Protein AF-0000000065978532 (afdb_homodimer)

pLDDT: mean 96.35, std 5.32, range [45.28, 98.94]

Foldseek 3Di:
DKDKDKDWFQFADFPRPQKDKAWPWTDHGQKIWQDAFDAWGKIKMWGLDKDQQADPVQRFGKKKKKKFKKAKAFPDLLQADFWKKKKKFANPDHFEHFGNQQRQAPAADADLVSLMKMWIQGCFFDCVADDPVRAGWTFIDFRGSRGPWIDGDDDDHGFMKIKMWIADRVQQKIKIKIDGPPDDIDIDMDRDPSPSRHPSIIIIIMMGHHHPGGIIMMIRIMIMMMMTDDDPD/DKDKDKDWFQFADFPRPQKDKAWPWTDHGQKIWQDAFDAWGKIKMWGLDKDQQADPVARFGKKKKKKFKKAKAFPDLLQADFWKKKKKFANPDHFEHFGNQQRQAPAADADLVSLMKMWIQGCFFDCVADDPVRAGWTFIDFRGSRGPWIDGDDDDHGFMKIKMWIADRVQQKIKIKIDGPPDDIDIDMDRDPSPSRHPSIIIIIMMGHHHPGGIIMMIRIMIMMMMTDDDPD

InterPro domains:
  IPR000985 Legume lectin, alpha chain, conserved site [PS00308] (198-207)
  IPR001220 Legume lectin domain [PF00139] (5-227)
  IPR001220 Legume lectin domain [cd06899] (5-228)
  IPR013320 Concanavalin A-like lectin/glucanase domain superfamily [SSF49899] (4-227)
  IPR016363 Legume lectin [PIRSF002690] (4-231)
  IPR019825 Legume lectin, beta chain, Mn/Ca-binding site [PS00307] (117-123)
  IPR050258 Leguminous Lectin [PTHR32401] (3-229)

Nearest PDB structures (foldseek):
  2bqp-assembly1_B  TM=9.974E-01  e=5.172E-40  Pisum sativum
  1les-assembly1_C  TM=9.966E-01  e=2.874E-23  Lens culinaris
  1lob-assembly1_A  TM=9.970E-01  e=1.117E-22  Lathyrus ochrus
  1bqp-assembly1_A  TM=9.986E-01  e=1.466E-22  Pisum sativum
  2eig-assembly1_D  TM=9.078E-01  e=1.388E-22  Lotus tetragonolobus

Organism: Vicia faba (NCBI:txid3906)

Radius of gyration: 24.83 Å; Cα contacts (8 Å, |Δi|>4): 1394; chains: 2; bounding box: 46×75×51 Å

Structure (mmCIF, N/CA/C/O backbone):
data_AF-0000000065978532-model_v1
#
loop_
_entity.id
_entity.type
_entity.pdbx_description
1 polymer Favin
#
loop_
_atom_site.group_PDB
_atom_site.id
_atom_site.type_symbol
_atom_site.label_atom_id
_atom_site.label_alt_id
_atom_site.label_comp_id
_atom_site.label_asym_id
_atom_site.label_entity_id
_atom_site.label_seq_id
_atom_site.pdbx_PDB_ins_code
_atom_site.Cartn_x
_atom_site.Cartn_y
_atom_site.Cartn_z
_atom_site.occupancy
_atom_site.B_iso_or_equiv
_atom_site.auth_seq_id
_atom_site.auth_comp_id
_atom_site.auth_asym_id
_atom_site.auth_atom_id
_atom_site.pdbx_PDB_model_num
ATOM 1 N N . THR A 1 1 ? 16.719 1.167 10.297 1 76.19 1 THR A N 1
ATOM 2 C CA . THR A 1 1 ? 15.281 0.941 10.445 1 76.19 1 THR A CA 1
ATOM 3 C C . THR A 1 1 ? 14.734 0.198 9.234 1 76.19 1 THR A C 1
ATOM 5 O O . THR A 1 1 ? 15.219 0.369 8.109 1 76.19 1 THR A O 1
ATOM 8 N N . ASP A 1 2 ? 13.797 -0.7 9.57 1 89.31 2 ASP A N 1
ATOM 9 C CA . ASP A 1 2 ? 13.273 -1.593 8.539 1 89.31 2 ASP A CA 1
ATOM 10 C C . ASP A 1 2 ? 12.102 -0.954 7.805 1 89.31 2 ASP A C 1
ATOM 12 O O . ASP A 1 2 ? 11.352 -0.168 8.391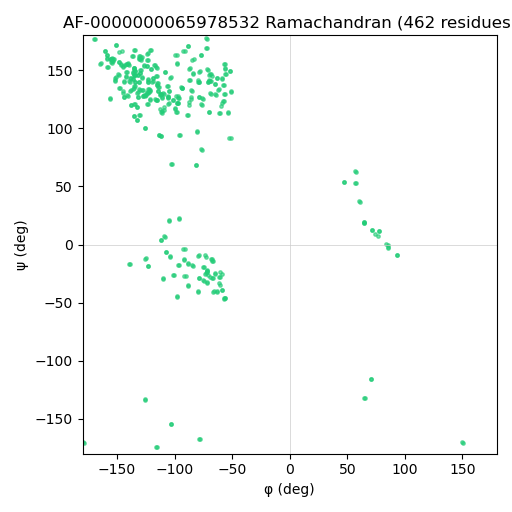 1 89.31 2 ASP A O 1
ATOM 16 N N . GLU A 1 3 ? 12.078 -1.197 6.551 1 92.69 3 GLU A N 1
ATOM 17 C CA . GLU A 1 3 ? 10.906 -0.877 5.734 1 92.69 3 GLU A CA 1
ATOM 18 C C . GLU A 1 3 ? 9.883 -2.008 5.77 1 92.69 3 GLU A C 1
ATOM 20 O O . GLU A 1 3 ? 10.227 -3.17 5.543 1 92.69 3 GLU A O 1
ATOM 25 N N . ILE A 1 4 ? 8.625 -1.66 6.141 1 93.88 4 ILE A N 1
ATOM 26 C CA . ILE A 1 4 ? 7.566 -2.658 6.246 1 93.88 4 ILE A CA 1
ATOM 27 C C . ILE A 1 4 ? 6.402 -2.277 5.336 1 93.88 4 ILE A C 1
ATOM 29 O O . ILE A 1 4 ? 6.004 -1.111 5.281 1 93.88 4 ILE A O 1
ATOM 33 N N . THR A 1 5 ? 5.891 -3.205 4.582 1 94.38 5 THR A N 1
ATOM 34 C CA . THR A 1 5 ? 4.652 -3.1 3.814 1 94.38 5 THR A CA 1
ATOM 35 C C . THR A 1 5 ? 3.723 -4.27 4.125 1 94.38 5 THR A C 1
ATOM 37 O O . THR A 1 5 ? 4.133 -5.43 4.07 1 94.38 5 THR A O 1
ATOM 40 N N . SER A 1 6 ? 2.447 -3.963 4.496 1 95.5 6 SER A N 1
ATOM 41 C CA . SER A 1 6 ? 1.501 -5.031 4.805 1 95.5 6 SER A CA 1
ATOM 42 C C . SER A 1 6 ? 0.075 -4.629 4.445 1 95.5 6 SER A C 1
ATOM 44 O O . SER A 1 6 ? -0.271 -3.445 4.484 1 95.5 6 SER A O 1
ATOM 46 N N . PHE A 1 7 ? -0.669 -5.652 4.02 1 96.25 7 PHE A N 1
ATOM 47 C CA . PHE A 1 7 ? -2.105 -5.461 3.85 1 96.25 7 PHE A CA 1
ATOM 48 C C . PHE A 1 7 ? -2.859 -6.754 4.137 1 96.25 7 PHE A C 1
ATOM 50 O O . PHE A 1 7 ? -2.279 -7.84 4.086 1 96.25 7 PHE A O 1
ATOM 57 N N . SER A 1 8 ? -4.141 -6.684 4.484 1 96.31 8 SER A N 1
ATOM 58 C CA . SER A 1 8 ? -5.07 -7.793 4.68 1 96.31 8 SER A CA 1
ATOM 59 C C . SER A 1 8 ? -6.438 -7.48 4.078 1 96.31 8 SER A C 1
ATOM 61 O O . SER A 1 8 ? -7.074 -6.492 4.449 1 96.31 8 SER A O 1
ATOM 63 N N . ILE A 1 9 ? -6.867 -8.312 3.123 1 95.75 9 ILE A N 1
ATOM 64 C CA . ILE A 1 9 ? -8.203 -8.297 2.531 1 95.75 9 ILE A CA 1
ATOM 65 C C . ILE A 1 9 ? -8.945 -9.578 2.895 1 95.75 9 ILE A C 1
ATOM 67 O O . ILE A 1 9 ? -8.82 -10.586 2.201 1 95.75 9 ILE A O 1
ATOM 71 N N . PRO A 1 10 ? -9.688 -9.531 3.893 1 94.81 10 PRO A N 1
ATOM 72 C CA . PRO A 1 10 ? -10.367 -10.758 4.316 1 94.81 10 PRO A CA 1
ATOM 73 C C . PRO A 1 10 ? -11.539 -11.117 3.41 1 94.81 10 PRO A C 1
ATOM 75 O O . PRO A 1 10 ? -11.898 -12.297 3.301 1 94.81 10 PRO A O 1
ATOM 78 N N . LYS A 1 11 ? -12.211 -10.148 2.816 1 93.62 11 LYS A N 1
ATOM 79 C CA . LYS A 1 11 ? -13.273 -10.258 1.819 1 93.62 11 LYS A CA 1
ATOM 80 C C . LYS A 1 11 ? -13.188 -9.125 0.799 1 93.62 11 LYS A C 1
ATOM 82 O O . LYS A 1 11 ? -12.945 -7.977 1.161 1 93.62 11 LYS A O 1
ATOM 87 N N . PHE A 1 12 ? -13.445 -9.492 -0.368 1 96.69 12 PHE A N 1
ATOM 88 C CA . PHE A 1 12 ? -13.391 -8.484 -1.422 1 96.69 12 PHE A CA 1
ATOM 89 C C . PHE A 1 12 ? -14.711 -7.723 -1.514 1 96.69 12 PHE A C 1
ATOM 91 O O . PHE A 1 12 ? -15.758 -8.234 -1.111 1 96.69 12 PHE A O 1
ATOM 98 N N . ARG A 1 13 ? -14.672 -6.551 -2.096 1 93.94 13 ARG A N 1
ATOM 99 C CA . ARG A 1 13 ? -15.859 -5.766 -2.414 1 93.94 13 ARG A CA 1
ATOM 100 C C . ARG A 1 13 ? -15.914 -5.434 -3.902 1 93.94 13 ARG A C 1
ATOM 102 O O . ARG A 1 13 ? -14.891 -5.48 -4.59 1 93.94 13 ARG A O 1
ATOM 109 N N . PRO A 1 14 ? -17.031 -5.02 -4.348 1 94.88 14 PRO A N 1
ATOM 110 C CA . PRO A 1 14 ? -17.109 -4.598 -5.75 1 94.88 14 PRO A CA 1
ATOM 111 C C . PRO A 1 14 ? -16.203 -3.404 -6.051 1 94.88 14 PRO A C 1
ATOM 113 O O . PRO A 1 14 ? -16.156 -2.445 -5.277 1 94.88 14 PRO A O 1
ATOM 116 N N . ASP A 1 15 ? -15.477 -3.51 -7.117 1 92.75 15 ASP A N 1
ATOM 117 C CA . ASP A 1 15 ? -14.57 -2.441 -7.527 1 92.75 15 ASP A CA 1
ATOM 118 C C . ASP A 1 15 ? -13.57 -2.113 -6.418 1 92.75 15 ASP A C 1
ATOM 120 O O . ASP A 1 15 ? -13.414 -0.95 -6.043 1 92.75 15 ASP A O 1
ATOM 124 N N . GLN A 1 16 ? -12.945 -3.053 -5.965 1 94.19 16 GLN A N 1
ATOM 125 C CA . GLN A 1 16 ? -11.953 -2.934 -4.902 1 94.19 16 GLN A CA 1
ATOM 126 C C . GLN A 1 16 ? -10.898 -1.892 -5.246 1 94.19 16 GLN A C 1
ATOM 128 O O . GLN A 1 16 ? -10.109 -2.084 -6.176 1 94.19 16 GLN A O 1
ATOM 133 N N . PRO A 1 17 ? -10.781 -0.764 -4.566 1 92.19 17 PRO A N 1
ATOM 134 C CA . PRO A 1 17 ? -9.992 0.39 -5.004 1 92.19 17 PRO A CA 1
ATOM 135 C C . PRO A 1 17 ? -8.484 0.142 -4.914 1 92.19 17 PRO A C 1
ATOM 137 O O . PRO A 1 17 ? -7.699 0.855 -5.543 1 92.19 17 PRO A O 1
ATOM 140 N N . ASN A 1 18 ? -7.957 -0.748 -4.121 1 95.19 18 ASN A N 1
ATOM 141 C CA . ASN A 1 18 ? -6.523 -0.951 -3.959 1 95.19 18 ASN A CA 1
ATOM 142 C C . ASN A 1 18 ? -6.012 -2.09 -4.836 1 95.19 18 ASN A C 1
ATOM 144 O O . ASN A 1 18 ? -4.977 -2.688 -4.547 1 95.19 18 ASN A O 1
ATOM 148 N N . LEU A 1 19 ? -6.801 -2.352 -5.879 1 97.62 19 LEU A N 1
ATOM 149 C CA . LEU A 1 19 ? -6.395 -3.328 -6.883 1 97.62 19 LEU A CA 1
ATOM 150 C C . LEU A 1 19 ? -6.383 -2.701 -8.273 1 97.62 19 LEU A C 1
ATOM 152 O O . LEU A 1 19 ? -7.086 -1.719 -8.523 1 97.62 19 LEU A O 1
ATOM 156 N N . ILE A 1 20 ? -5.527 -3.301 -9.141 1 97.62 20 ILE A N 1
ATOM 157 C CA . ILE A 1 20 ? -5.508 -3.043 -10.57 1 97.62 20 ILE A CA 1
ATOM 158 C C . ILE A 1 20 ? -5.988 -4.281 -11.328 1 97.62 20 ILE A C 1
ATOM 160 O O . ILE A 1 20 ? -5.5 -5.387 -11.086 1 97.62 20 ILE A O 1
ATOM 164 N N . PHE A 1 21 ? -6.93 -4.047 -12.219 1 98.31 21 PHE A N 1
ATOM 165 C CA . PHE A 1 21 ? -7.457 -5.16 -13 1 98.31 21 PHE A CA 1
ATOM 166 C C . PHE A 1 21 ? -6.941 -5.109 -14.438 1 98.31 21 PHE A C 1
ATOM 168 O O . PHE A 1 21 ? -6.855 -4.031 -15.031 1 98.31 21 PHE A O 1
ATOM 175 N N . GLN A 1 22 ? -6.527 -6.227 -15 1 98.19 22 GLN A N 1
ATOM 176 C CA . GLN A 1 22 ? -6.086 -6.387 -16.375 1 98.19 22 GLN A CA 1
ATOM 177 C C . GLN A 1 22 ? -6.777 -7.578 -17.047 1 98.19 22 GLN A C 1
ATOM 179 O O . GLN A 1 22 ? -6.941 -8.633 -16.422 1 98.19 22 GLN A O 1
ATOM 184 N N . GLY A 1 23 ? -7.133 -7.363 -18.281 1 96.06 23 GLY A N 1
ATOM 185 C CA . GLY A 1 23 ? -7.879 -8.414 -18.969 1 96.06 23 GLY A CA 1
ATOM 186 C C . GLY A 1 23 ? -9.289 -8.57 -18.438 1 96.06 23 GLY A C 1
ATOM 187 O O . GLY A 1 23 ? -10.07 -7.617 -18.438 1 96.06 23 GLY A O 1
ATOM 188 N N . GLY A 1 24 ? -9.625 -9.727 -17.844 1 94.81 24 GLY A N 1
ATOM 189 C CA . GLY A 1 24 ? -10.977 -10.023 -17.406 1 94.81 24 GLY A CA 1
ATOM 190 C C . GLY A 1 24 ? -11.133 -10.008 -15.891 1 94.81 24 GLY A C 1
ATOM 191 O O . GLY A 1 24 ? -12.195 -10.336 -15.359 1 94.81 24 GLY A O 1
ATOM 192 N N . GLY A 1 25 ? -10.234 -9.648 -15.117 1 96.88 25 GLY A N 1
ATOM 193 C CA . GLY A 1 25 ? -10.328 -9.664 -13.664 1 96.88 25 GLY A CA 1
ATOM 194 C C . GLY A 1 25 ? -11.273 -8.609 -13.125 1 96.88 25 GLY A C 1
ATOM 195 O O . GLY A 1 25 ? -11.328 -7.492 -13.633 1 96.88 25 GLY A O 1
ATOM 196 N N . TYR A 1 26 ? -12.062 -9.016 -12.062 1 98.19 26 TYR A N 1
ATOM 197 C CA . TYR A 1 26 ? -12.961 -8.086 -11.391 1 98.19 26 TYR A CA 1
ATOM 198 C C . TYR A 1 26 ? -13.336 -8.602 -10.008 1 98.19 26 TYR A C 1
ATOM 200 O O . TYR A 1 26 ? -13.07 -9.758 -9.672 1 98.19 26 TYR A O 1
ATOM 208 N N . THR A 1 27 ? -13.922 -7.684 -9.227 1 98.31 27 THR A N 1
ATOM 209 C CA . THR A 1 27 ? -14.383 -8.094 -7.906 1 98.31 27 THR A CA 1
ATOM 210 C C . THR A 1 27 ? -15.891 -7.902 -7.777 1 98.31 27 THR A C 1
ATOM 212 O O . THR A 1 27 ? -16.469 -7 -8.391 1 98.31 27 THR A O 1
ATOM 215 N N . THR A 1 28 ? -16.484 -8.797 -7.16 1 97.12 28 THR A N 1
ATOM 216 C CA . THR A 1 28 ? -17.844 -8.672 -6.629 1 97.12 28 THR A CA 1
ATOM 217 C C . THR A 1 28 ? -17.828 -8.773 -5.105 1 97.12 28 THR A C 1
ATOM 219 O O . THR A 1 28 ? -16.766 -8.758 -4.48 1 97.12 28 THR A O 1
ATOM 222 N N . LYS A 1 29 ? -19.062 -8.789 -4.594 1 93.69 29 LYS A N 1
ATOM 223 C CA . LYS A 1 29 ? -19.109 -8.945 -3.143 1 93.69 29 LYS A CA 1
ATOM 224 C C . LYS A 1 29 ? -18.5 -10.266 -2.711 1 93.69 29 LYS A C 1
ATOM 226 O O . LYS A 1 29 ? -18.938 -11.336 -3.127 1 93.69 29 LYS A O 1
ATOM 231 N N . GLU A 1 30 ? -17.391 -10.227 -2.016 1 94.62 30 GLU A N 1
ATOM 232 C CA . GLU A 1 30 ? -16.781 -11.312 -1.261 1 94.62 30 GLU A CA 1
ATOM 233 C C . GLU A 1 30 ? -15.75 -12.062 -2.105 1 94.62 30 GLU A C 1
ATOM 235 O O . GLU A 1 30 ? -15 -12.898 -1.59 1 94.62 30 GLU A O 1
ATOM 240 N N . LYS A 1 31 ? -15.688 -11.781 -3.363 1 97.69 31 LYS A N 1
ATOM 241 C CA . LYS A 1 31 ? -14.727 -12.586 -4.105 1 97.69 31 LYS A CA 1
ATOM 242 C C . LYS A 1 31 ? -14.086 -11.781 -5.234 1 97.69 31 LYS A C 1
ATOM 244 O O . LYS A 1 31 ? -14.672 -10.82 -5.727 1 97.69 31 LYS A O 1
ATOM 249 N N . LEU A 1 32 ? -12.922 -12.141 -5.633 1 98.75 32 LEU A N 1
ATOM 250 C CA . LEU A 1 32 ? -12.195 -11.758 -6.836 1 98.75 32 LEU A CA 1
ATOM 251 C C . LEU A 1 32 ? -12.281 -12.852 -7.895 1 98.75 32 LEU A C 1
ATOM 253 O O . LEU A 1 32 ? -11.914 -14 -7.637 1 98.75 32 LEU A O 1
ATOM 257 N N . THR A 1 33 ? -12.758 -12.469 -9.078 1 98.75 33 THR A N 1
ATOM 258 C CA . THR A 1 33 ? -12.852 -13.422 -10.188 1 98.75 33 THR A CA 1
ATOM 259 C C . THR A 1 33 ? -11.844 -13.078 -11.281 1 98.75 33 THR A C 1
ATOM 261 O O . THR A 1 33 ? -11.828 -11.953 -11.789 1 98.75 33 THR A O 1
ATOM 264 N N . LEU A 1 34 ? -11.047 -14.086 -11.625 1 98.75 34 LEU A N 1
ATOM 265 C CA . LEU A 1 34 ? -10.062 -13.867 -12.68 1 98.75 34 LEU A CA 1
ATOM 266 C C . LEU A 1 34 ? -10.578 -14.398 -14.016 1 98.75 34 LEU A C 1
ATOM 268 O O . LEU A 1 34 ? -10.406 -13.75 -15.055 1 98.75 34 LEU A O 1
ATOM 272 N N . THR A 1 35 ? -11.148 -15.57 -14.023 1 98.5 35 THR A N 1
ATOM 273 C CA . THR A 1 35 ? -11.797 -16.094 -15.219 1 98.5 35 THR A CA 1
ATOM 274 C C . THR A 1 35 ? -13.164 -16.688 -14.875 1 98.5 35 THR A C 1
ATOM 276 O O . THR A 1 35 ? -13.359 -17.219 -13.781 1 98.5 35 THR A O 1
ATOM 279 N N . LYS A 1 36 ? -14.086 -16.609 -15.859 1 97.56 36 LYS A N 1
ATOM 280 C CA . LYS A 1 36 ? -15.281 -17.453 -15.883 1 97.56 36 LYS A CA 1
ATOM 281 C C . LYS A 1 36 ? -15.016 -18.766 -16.609 1 97.56 36 LYS A C 1
ATOM 283 O O . LYS A 1 36 ? -13.945 -18.969 -17.188 1 97.56 36 LYS A O 1
ATOM 288 N N . ALA A 1 37 ? -15.93 -19.609 -16.516 1 96.81 37 ALA A N 1
ATOM 289 C CA . ALA A 1 37 ? -15.766 -20.891 -17.188 1 96.81 37 ALA A CA 1
ATOM 290 C C . ALA A 1 37 ? -16.125 -20.781 -18.672 1 96.81 37 ALA A C 1
ATOM 292 O O . ALA A 1 37 ? -17.078 -21.406 -19.125 1 96.81 37 ALA A O 1
ATOM 293 N N . VAL A 1 38 ? -15.367 -20.094 -19.422 1 96.38 38 VAL A N 1
ATOM 294 C CA . VAL A 1 38 ? -15.508 -19.906 -20.859 1 96.38 38 VAL A CA 1
ATOM 295 C C . VAL A 1 38 ? -14.148 -20.031 -21.531 1 96.38 38 VAL A C 1
ATOM 297 O O . VAL A 1 38 ? -13.109 -19.922 -20.875 1 96.38 38 VAL A O 1
ATOM 300 N N . LYS A 1 39 ? -14.148 -20.234 -22.797 1 96.94 39 LYS A N 1
ATOM 301 C CA . LYS A 1 39 ? -12.922 -20.547 -23.516 1 96.94 39 LYS A CA 1
ATOM 302 C C . LYS A 1 39 ? -12.094 -19.297 -23.766 1 96.94 39 LYS A C 1
ATOM 304 O O . LYS A 1 39 ? -12.648 -18.203 -23.906 1 96.94 39 LYS A O 1
ATOM 309 N N . ASN A 1 40 ? -10.75 -19.484 -23.797 1 97.38 40 ASN A N 1
ATOM 310 C CA . ASN A 1 40 ? -9.766 -18.547 -24.312 1 97.38 40 ASN A CA 1
ATOM 311 C C . ASN A 1 40 ? -9.859 -17.188 -23.594 1 97.38 40 ASN A C 1
ATOM 313 O O . ASN A 1 40 ? -10 -16.156 -24.25 1 97.38 40 ASN A O 1
ATOM 317 N N . THR A 1 41 ? -9.625 -17.172 -22.312 1 97.5 41 THR A N 1
ATOM 318 C CA . THR A 1 41 ? -9.648 -15.938 -21.531 1 97.5 41 THR A CA 1
ATOM 319 C C . THR A 1 41 ? -8.383 -15.797 -20.703 1 97.5 41 THR A C 1
ATOM 321 O O . THR A 1 41 ? -7.734 -16.797 -20.375 1 97.5 41 THR A O 1
ATOM 324 N N . VAL A 1 42 ? -7.988 -14.555 -20.469 1 98.44 42 VAL A N 1
ATOM 325 C CA . VAL A 1 42 ? -6.949 -14.148 -19.531 1 98.44 42 VAL A CA 1
ATOM 326 C C . VAL A 1 42 ? -7.512 -13.117 -18.547 1 98.44 42 VAL A C 1
ATOM 328 O O . VAL A 1 42 ? -8.156 -12.156 -18.969 1 98.44 42 VAL A O 1
ATOM 331 N N . GLY A 1 43 ? -7.328 -13.352 -17.25 1 98.69 43 GLY A N 1
ATOM 332 C CA . GLY A 1 43 ? -7.684 -12.383 -16.219 1 98.69 43 GLY A CA 1
ATOM 333 C C . GLY A 1 43 ? -6.613 -12.219 -15.156 1 98.69 43 GLY A C 1
ATOM 334 O O . GLY A 1 43 ? -6.031 -13.203 -14.703 1 98.69 43 GLY A O 1
ATOM 335 N N . ARG A 1 44 ? -6.336 -10.906 -14.773 1 98.81 44 ARG A N 1
ATOM 336 C CA . ARG A 1 44 ? -5.328 -10.594 -13.773 1 98.81 44 ARG A CA 1
ATOM 337 C C . ARG A 1 44 ? -5.84 -9.547 -12.781 1 98.81 44 ARG A C 1
ATOM 339 O O . ARG A 1 44 ? -6.715 -8.75 -13.117 1 98.81 44 ARG A O 1
ATOM 346 N N . ALA A 1 45 ? -5.32 -9.617 -11.609 1 98.81 45 ALA A N 1
ATOM 347 C CA . ALA A 1 45 ? -5.5 -8.602 -10.578 1 98.81 45 ALA A CA 1
ATOM 348 C C . ALA A 1 45 ? -4.207 -8.375 -9.797 1 98.81 45 ALA A C 1
ATOM 350 O O . ALA A 1 45 ? -3.588 -9.336 -9.328 1 98.81 45 ALA A O 1
ATOM 351 N N . LEU A 1 46 ? -3.795 -7.121 -9.695 1 98.62 46 LEU A N 1
ATOM 352 C CA . LEU A 1 46 ? -2.561 -6.758 -9.008 1 98.62 46 LEU A CA 1
ATOM 353 C C . LEU A 1 46 ? -2.846 -5.844 -7.824 1 98.62 46 LEU A C 1
ATOM 355 O O . LEU A 1 46 ? -3.752 -5.012 -7.879 1 98.62 46 LEU A O 1
ATOM 359 N N . TYR A 1 47 ? -2.037 -6.07 -6.738 1 98.06 47 TYR A N 1
ATOM 360 C CA . TYR A 1 47 ? -2.053 -5.039 -5.707 1 98.06 47 TYR A CA 1
ATOM 361 C C . TYR A 1 47 ? -1.48 -3.729 -6.238 1 98.06 47 TYR A C 1
ATOM 363 O O . TYR A 1 47 ? -0.444 -3.723 -6.906 1 98.06 47 TYR A O 1
ATOM 371 N N . SER A 1 48 ? -2.074 -2.607 -5.922 1 95.88 48 SER A N 1
ATOM 372 C CA . SER A 1 48 ? -1.771 -1.362 -6.617 1 95.88 48 SER A CA 1
ATOM 373 C C . SER A 1 48 ? -0.465 -0.754 -6.117 1 95.88 48 SER A C 1
ATOM 375 O O . SER A 1 48 ? 0.201 -0.015 -6.844 1 95.88 48 SER A O 1
ATOM 377 N N . LEU A 1 49 ? -0.056 -0.952 -4.895 1 95.81 49 LEU A N 1
ATOM 378 C CA . LEU A 1 49 ? 1.149 -0.361 -4.324 1 95.81 49 LEU A CA 1
ATOM 379 C C . LEU A 1 49 ? 2.395 -1.111 -4.785 1 95.81 49 LEU A C 1
ATOM 381 O O . LEU A 1 49 ? 2.498 -2.324 -4.594 1 95.81 49 LEU A O 1
ATOM 385 N N . PRO A 1 50 ? 3.381 -0.394 -5.344 1 96.06 50 PRO A N 1
ATOM 386 C CA . PRO A 1 50 ? 4.664 -1.055 -5.59 1 96.06 50 PRO A CA 1
ATOM 387 C C . PRO A 1 50 ? 5.344 -1.521 -4.301 1 96.06 50 PRO A C 1
ATOM 389 O O . PRO A 1 50 ? 5.285 -0.826 -3.283 1 96.06 50 PRO A O 1
ATOM 392 N N . ILE A 1 51 ? 6.004 -2.686 -4.375 1 97.38 51 ILE A N 1
ATOM 393 C CA . ILE A 1 51 ? 6.688 -3.293 -3.24 1 97.38 51 ILE A CA 1
ATOM 394 C C . ILE A 1 51 ? 8.203 -3.207 -3.441 1 97.38 51 ILE A C 1
ATOM 396 O O . ILE A 1 51 ? 8.711 -3.584 -4.496 1 97.38 51 ILE A O 1
ATOM 400 N N . HIS A 1 52 ? 8.945 -2.713 -2.436 1 97 52 HIS A N 1
ATOM 401 C CA . HIS A 1 52 ? 10.398 -2.684 -2.43 1 97 52 HIS A CA 1
ATOM 402 C C . HIS A 1 52 ? 10.977 -4.035 -2.027 1 97 52 HIS A C 1
ATOM 404 O O . HIS A 1 52 ? 11.164 -4.309 -0.839 1 97 52 HIS A O 1
ATOM 410 N N . ILE A 1 53 ? 11.375 -4.859 -3.021 1 98.12 53 ILE A N 1
ATOM 411 C CA . ILE A 1 53 ? 11.625 -6.262 -2.705 1 98.12 53 ILE A CA 1
ATOM 412 C C . ILE A 1 53 ? 13.117 -6.477 -2.475 1 98.12 53 ILE A C 1
ATOM 414 O O . ILE A 1 53 ? 13.523 -7.477 -1.87 1 98.12 53 ILE A O 1
ATOM 418 N N . TRP A 1 54 ? 13.93 -5.547 -2.926 1 97.56 54 TRP A N 1
ATOM 419 C CA . TRP A 1 54 ? 15.352 -5.5 -2.572 1 97.56 54 TRP A CA 1
ATOM 420 C C . TRP A 1 54 ? 15.914 -4.102 -2.779 1 97.56 54 TRP A C 1
ATOM 422 O O . TRP A 1 54 ? 15.281 -3.254 -3.414 1 97.56 54 TRP A O 1
ATOM 432 N N . ASP A 1 55 ? 17.062 -3.82 -2.201 1 95.69 55 ASP A N 1
ATOM 433 C CA . ASP A 1 55 ? 17.625 -2.475 -2.186 1 95.69 55 ASP A CA 1
ATOM 434 C C . ASP A 1 55 ? 18.953 -2.426 -2.943 1 95.69 55 ASP A C 1
ATOM 436 O O . ASP A 1 55 ? 19.906 -3.107 -2.572 1 95.69 55 ASP A O 1
ATOM 440 N N . SER A 1 56 ? 19.062 -1.547 -3.914 1 93.94 56 SER A N 1
ATOM 441 C CA . SER A 1 56 ? 20.234 -1.5 -4.785 1 93.94 56 SER A CA 1
ATOM 442 C C . SER A 1 56 ? 21.438 -0.917 -4.059 1 93.94 56 SER A C 1
ATOM 444 O O . SER A 1 56 ? 22.594 -1.182 -4.43 1 93.94 56 SER A O 1
ATOM 446 N N . GLU A 1 57 ? 21.219 -0.154 -3.102 1 91.5 57 GLU A N 1
ATOM 447 C CA . GLU A 1 57 ? 22.328 0.472 -2.371 1 91.5 57 GLU A CA 1
ATOM 448 C C . GLU A 1 57 ? 22.953 -0.499 -1.373 1 91.5 57 GLU A C 1
ATOM 450 O O . GLU A 1 57 ? 24.172 -0.579 -1.259 1 91.5 57 GLU A O 1
ATOM 455 N N . THR A 1 58 ? 22.141 -1.27 -0.698 1 93.38 58 THR A N 1
ATOM 456 C CA . THR A 1 58 ? 22.641 -2.125 0.372 1 93.38 58 THR A CA 1
ATOM 457 C C . THR A 1 58 ? 22.797 -3.561 -0.116 1 93.38 58 THR A C 1
ATOM 459 O O . THR A 1 58 ? 23.562 -4.34 0.471 1 93.38 58 THR A O 1
ATOM 462 N N . GLY A 1 59 ? 22.016 -3.932 -1.125 1 95.69 59 GLY A N 1
ATOM 463 C CA . GLY A 1 59 ? 21.984 -5.309 -1.592 1 95.69 59 GLY A CA 1
ATOM 464 C C . GLY A 1 59 ? 21.062 -6.191 -0.786 1 95.69 59 GLY A C 1
ATOM 465 O O . GLY A 1 59 ? 20.875 -7.367 -1.104 1 95.69 59 GLY A O 1
ATOM 466 N N . ASN A 1 60 ? 20.406 -5.652 0.215 1 97 60 ASN A N 1
ATOM 467 C CA . ASN A 1 60 ? 19.484 -6.43 1.047 1 97 60 ASN A CA 1
ATOM 468 C C . ASN A 1 60 ? 18.234 -6.828 0.28 1 97 60 ASN A C 1
ATOM 470 O O . ASN A 1 60 ? 17.766 -6.082 -0.583 1 97 60 ASN A O 1
ATOM 474 N N . VAL A 1 61 ? 17.719 -7.98 0.609 1 98.19 61 VAL A N 1
ATOM 475 C CA . VAL A 1 61 ? 16.484 -8.508 0.029 1 98.19 61 VAL A CA 1
ATOM 476 C C . VAL A 1 61 ? 15.422 -8.641 1.113 1 98.19 61 VAL A C 1
ATOM 478 O O . VAL A 1 61 ? 15.734 -9.008 2.252 1 98.19 61 VAL A O 1
ATOM 481 N N . ALA A 1 62 ? 14.219 -8.406 0.754 1 98.38 62 ALA A N 1
ATOM 482 C CA . ALA A 1 62 ? 13.133 -8.469 1.734 1 98.38 62 ALA A CA 1
ATOM 483 C C . ALA A 1 62 ? 12.711 -9.914 1.99 1 98.38 62 ALA A C 1
ATOM 485 O O . ALA A 1 62 ? 12.625 -10.719 1.059 1 98.38 62 ALA A O 1
ATOM 486 N N . ASP A 1 63 ? 12.43 -10.242 3.225 1 98.56 63 ASP A N 1
ATOM 487 C CA . ASP A 1 63 ? 11.547 -11.367 3.52 1 98.56 63 ASP A CA 1
ATOM 488 C C . ASP A 1 63 ? 10.102 -11.031 3.162 1 98.56 63 ASP A C 1
ATOM 490 O O . ASP A 1 63 ? 9.68 -9.883 3.268 1 98.56 63 ASP A O 1
ATOM 494 N N . PHE A 1 64 ? 9.359 -12.102 2.799 1 98.75 64 PHE A N 1
ATOM 495 C CA . PHE A 1 64 ? 7.93 -11.828 2.693 1 98.75 64 PHE A CA 1
ATOM 496 C C . PHE A 1 64 ? 7.113 -13.094 2.926 1 98.75 64 PHE A C 1
ATOM 498 O O . PHE A 1 64 ? 7.641 -14.203 2.824 1 98.75 64 PHE A O 1
ATOM 505 N N . THR A 1 65 ? 5.863 -12.922 3.309 1 98.81 65 THR A N 1
ATOM 506 C CA . THR A 1 65 ? 4.84 -13.961 3.395 1 98.81 65 THR A CA 1
ATOM 507 C C . THR A 1 65 ? 3.529 -13.477 2.773 1 98.81 65 THR A C 1
ATOM 509 O O . THR A 1 65 ? 3.154 -12.312 2.926 1 98.81 65 THR A O 1
ATOM 512 N N . THR A 1 66 ? 2.881 -14.312 2.082 1 98.81 66 THR A N 1
ATOM 513 C CA . THR A 1 66 ? 1.531 -14.078 1.578 1 98.81 66 THR A CA 1
ATOM 514 C C . THR A 1 66 ? 0.658 -15.312 1.78 1 98.81 66 THR A C 1
ATOM 516 O O . THR A 1 66 ? 1.142 -16.438 1.691 1 98.81 66 THR A O 1
ATOM 519 N N . THR A 1 67 ? -0.634 -15.109 2.121 1 98.75 67 THR A N 1
ATOM 520 C CA . THR A 1 67 ? -1.637 -16.172 2.205 1 98.75 67 THR A CA 1
ATOM 521 C C . THR A 1 67 ? -2.889 -15.781 1.421 1 98.75 67 THR A C 1
ATOM 523 O O . THR A 1 67 ? -3.242 -14.609 1.339 1 98.75 67 THR A O 1
ATOM 526 N N . PHE A 1 68 ? -3.521 -16.75 0.877 1 98.81 68 PHE A N 1
ATOM 527 C CA . PHE A 1 68 ? -4.785 -16.547 0.177 1 98.81 68 PHE A CA 1
ATOM 528 C C . PHE A 1 68 ? -5.574 -17.859 0.092 1 98.81 68 PHE A C 1
ATOM 530 O O . PHE A 1 68 ? -5.02 -18.938 0.292 1 98.81 68 PHE A O 1
ATOM 537 N N . ILE A 1 69 ? -6.848 -17.688 -0.136 1 98.69 69 ILE A N 1
ATOM 538 C CA . ILE A 1 69 ? -7.754 -18.781 -0.427 1 98.69 69 ILE A CA 1
ATOM 539 C C . ILE A 1 69 ? -8.25 -18.688 -1.866 1 98.69 69 ILE A C 1
ATOM 541 O O . ILE A 1 69 ? -8.719 -17.625 -2.291 1 98.69 69 ILE A O 1
ATOM 545 N N . PHE A 1 70 ? -8.156 -19.766 -2.627 1 98.75 70 PHE A N 1
ATOM 546 C CA . PHE A 1 70 ? -8.688 -19.734 -3.982 1 98.75 70 PHE A CA 1
ATOM 547 C C . PHE A 1 70 ? -9.57 -20.953 -4.246 1 98.75 70 PHE A C 1
ATOM 549 O O . PHE A 1 70 ? -9.531 -21.922 -3.49 1 98.75 70 PHE A O 1
ATOM 556 N N . VAL A 1 71 ? -10.391 -20.812 -5.301 1 98.31 71 VAL A N 1
ATOM 557 C CA . VAL A 1 71 ? -11.25 -21.891 -5.801 1 98.31 71 VAL A CA 1
ATOM 558 C C . VAL A 1 71 ? -11.094 -22 -7.316 1 98.31 71 VAL A C 1
ATOM 560 O O . VAL A 1 71 ? -11.164 -21 -8.031 1 98.31 71 VAL A O 1
ATOM 563 N N . ILE A 1 72 ? -10.812 -23.156 -7.758 1 98.31 72 ILE A N 1
ATOM 564 C CA . ILE A 1 72 ? -10.961 -23.531 -9.164 1 98.31 72 ILE A CA 1
ATOM 565 C C . ILE A 1 72 ? -12.172 -24.438 -9.344 1 98.31 72 ILE A C 1
ATOM 567 O O . ILE A 1 72 ? -12.297 -25.453 -8.656 1 98.31 72 ILE A O 1
ATOM 571 N N . ASP A 1 73 ? -13.039 -24.016 -10.266 1 97.94 73 ASP A N 1
ATOM 572 C CA . ASP A 1 73 ? -14.297 -24.734 -10.445 1 97.94 73 ASP A CA 1
ATOM 573 C C . ASP A 1 73 ? -14.602 -24.953 -11.922 1 97.94 73 ASP A C 1
ATOM 575 O O . ASP A 1 73 ? -14.945 -24.016 -12.641 1 97.94 73 ASP A O 1
ATOM 579 N N . ALA A 1 74 ? -14.547 -26.141 -12.414 1 97.5 74 ALA A N 1
ATOM 580 C CA . ALA A 1 74 ? -14.867 -26.516 -13.789 1 97.5 74 ALA A CA 1
ATOM 581 C C . ALA A 1 74 ? -16.188 -27.297 -13.852 1 97.5 74 ALA A C 1
ATOM 583 O O . ALA A 1 74 ? -16.547 -28 -12.906 1 97.5 74 ALA A O 1
ATOM 584 N N . PRO A 1 75 ? -16.922 -27.125 -15.016 1 94.44 75 PRO A N 1
ATOM 585 C CA . PRO A 1 75 ? -18.156 -27.875 -15.164 1 94.44 75 PRO A CA 1
ATOM 586 C C . PRO A 1 75 ? -17.953 -29.391 -15.086 1 94.44 75 PRO A C 1
ATOM 588 O O . PRO A 1 75 ? -18.797 -30.109 -14.555 1 94.44 75 PRO A O 1
ATOM 591 N N . ASN A 1 76 ? -16.859 -29.766 -15.703 1 86.81 76 ASN A N 1
ATOM 592 C CA . ASN A 1 76 ? -16.453 -31.172 -15.641 1 86.81 76 ASN A CA 1
ATOM 593 C C . ASN A 1 76 ? -15.055 -31.312 -15.062 1 86.81 76 ASN A C 1
ATOM 595 O O . ASN A 1 76 ? -14.117 -30.656 -15.516 1 86.81 76 ASN A O 1
ATOM 599 N N . GLY A 1 77 ? -14.852 -32.188 -14.109 1 81.31 77 GLY A N 1
ATOM 600 C CA . GLY A 1 77 ? -13.609 -32.344 -13.359 1 81.31 77 GLY A CA 1
ATOM 601 C C . GLY A 1 77 ? -12.461 -32.844 -14.211 1 81.31 77 GLY A C 1
ATOM 602 O O . GLY A 1 77 ? -11.297 -32.75 -13.805 1 81.31 77 GLY A O 1
ATOM 603 N N . TYR A 1 78 ? -12.688 -33.344 -15.391 1 82.25 78 TYR A N 1
ATOM 604 C CA . TYR A 1 78 ? -11.641 -33.906 -16.25 1 82.25 78 TYR A CA 1
ATOM 605 C C . TYR A 1 78 ? -11.031 -32.812 -17.125 1 82.25 78 TYR A C 1
ATOM 607 O O . TYR A 1 78 ? -9.82 -32.812 -17.359 1 82.25 78 TYR A O 1
ATOM 615 N N . ASN A 1 79 ? -11.836 -31.875 -17.562 1 87.69 79 ASN A N 1
ATOM 616 C CA . ASN A 1 79 ? -11.422 -30.797 -18.453 1 87.69 79 ASN A CA 1
ATOM 617 C C . ASN A 1 79 ? -11.234 -29.484 -17.703 1 87.69 79 ASN A C 1
ATOM 619 O O . ASN A 1 79 ? -12.062 -28.578 -17.828 1 87.69 79 ASN A O 1
ATOM 623 N N . VAL A 1 80 ? -10.242 -29.453 -16.922 1 94.5 80 VAL A N 1
ATOM 624 C CA . VAL A 1 80 ? -9.984 -28.266 -16.125 1 94.5 80 VAL A CA 1
ATOM 625 C C . VAL A 1 80 ? -8.742 -27.547 -16.641 1 94.5 80 VAL A C 1
ATOM 627 O O . VAL A 1 80 ? -7.652 -28.125 -16.672 1 94.5 80 VAL A O 1
ATOM 630 N N . ALA A 1 81 ? -8.891 -26.328 -17.141 1 92.38 81 ALA A N 1
ATOM 631 C CA . ALA A 1 81 ? -7.773 -25.578 -17.719 1 92.38 81 ALA A CA 1
ATOM 632 C C . ALA A 1 81 ? -7.926 -24.078 -17.453 1 92.38 81 ALA A C 1
ATOM 634 O O . ALA A 1 81 ? -9.016 -23.609 -17.125 1 92.38 81 ALA A O 1
ATOM 635 N N . ASP A 1 82 ? -6.75 -23.375 -17.719 1 96.56 82 ASP A N 1
ATOM 636 C CA . ASP A 1 82 ? -5.379 -23.859 -17.797 1 96.56 82 ASP A CA 1
ATOM 637 C C . ASP A 1 82 ? -4.684 -23.797 -16.438 1 96.56 82 ASP A C 1
ATOM 639 O O . ASP A 1 82 ? -3.764 -24.562 -16.156 1 96.56 82 ASP A O 1
ATOM 643 N N . GLY A 1 83 ? -5.188 -22.812 -15.586 1 97.88 83 GLY A N 1
ATOM 644 C CA . GLY A 1 83 ? -4.59 -22.734 -14.266 1 97.88 83 GLY A CA 1
ATOM 645 C C . GLY A 1 83 ? -4.59 -21.328 -13.688 1 97.88 83 GLY A C 1
ATOM 646 O O . GLY A 1 83 ? -5.273 -20.438 -14.203 1 97.88 83 GLY A O 1
ATOM 647 N N . PHE A 1 84 ? -3.836 -21.25 -12.555 1 95.31 84 PHE A N 1
ATOM 648 C CA . PHE A 1 84 ? -3.82 -20.094 -11.664 1 95.31 84 PHE A CA 1
ATOM 649 C C . PHE A 1 84 ? -2.404 -19.797 -11.18 1 95.31 84 PHE A C 1
ATOM 651 O O . PHE A 1 84 ? -1.615 -20.719 -10.961 1 95.31 84 PHE A O 1
ATOM 658 N N . THR A 1 85 ? -2.033 -18.5 -11.086 1 98.62 85 THR A N 1
ATOM 659 C CA . THR A 1 85 ? -0.703 -18.188 -10.57 1 98.62 85 THR A CA 1
ATOM 660 C C . THR A 1 85 ? -0.765 -17.047 -9.57 1 98.62 85 THR A C 1
ATOM 662 O O . THR A 1 85 ? -1.618 -16.156 -9.68 1 98.62 85 THR A O 1
ATOM 665 N N . PHE A 1 86 ? 0.1 -17.094 -8.547 1 98.94 86 PHE A N 1
ATOM 666 C CA . PHE A 1 86 ? 0.624 -15.922 -7.871 1 98.94 86 PHE A CA 1
ATOM 667 C C . PHE A 1 86 ? 1.949 -15.484 -8.484 1 98.94 86 PHE A C 1
ATOM 669 O O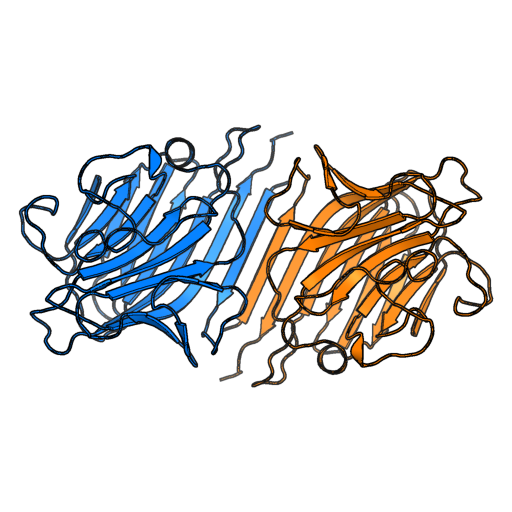 . PHE A 1 86 ? 2.828 -16.312 -8.727 1 98.94 86 PHE A O 1
ATOM 676 N N . PHE A 1 87 ? 2.092 -14.102 -8.719 1 98.88 87 PHE A N 1
ATOM 677 C CA . PHE A 1 87 ? 3.34 -13.742 -9.383 1 98.88 87 PHE A CA 1
ATOM 678 C C . PHE A 1 87 ? 3.902 -12.445 -8.805 1 98.88 87 PHE A C 1
ATOM 680 O O . PHE A 1 87 ? 3.184 -11.68 -8.156 1 98.88 87 PHE A O 1
ATOM 687 N N . ILE A 1 88 ? 5.188 -12.297 -8.945 1 98.88 88 ILE A N 1
ATOM 688 C CA . ILE A 1 88 ? 6 -11.109 -8.695 1 98.88 88 ILE A CA 1
ATOM 689 C C . ILE A 1 88 ? 6.609 -10.617 -10 1 98.88 88 ILE A C 1
ATOM 691 O O . ILE A 1 88 ? 7.297 -11.367 -10.695 1 98.88 88 ILE A O 1
ATOM 695 N N . ALA A 1 89 ? 6.371 -9.328 -10.359 1 98.75 89 ALA A N 1
ATOM 696 C CA . ALA A 1 89 ? 6.77 -8.836 -11.68 1 98.75 89 ALA A CA 1
ATOM 697 C C . ALA A 1 89 ? 7.082 -7.344 -11.641 1 98.75 89 ALA A C 1
ATOM 699 O O . ALA A 1 89 ? 6.867 -6.688 -10.617 1 98.75 89 ALA A O 1
ATOM 700 N N . PRO A 1 90 ? 7.613 -6.832 -12.742 1 98.56 90 PRO A N 1
ATOM 701 C CA . PRO A 1 90 ? 7.844 -5.387 -12.797 1 98.56 90 PRO A CA 1
ATOM 702 C C . PRO A 1 90 ? 6.57 -4.578 -12.547 1 98.56 90 PRO A C 1
ATOM 704 O O . PRO A 1 90 ? 5.469 -5.051 -12.844 1 98.56 90 PRO A O 1
ATOM 707 N N . VAL A 1 91 ? 6.738 -3.385 -12.094 1 97.44 91 VAL A N 1
ATOM 708 C CA . VAL A 1 91 ? 5.625 -2.537 -11.672 1 97.44 91 VAL A CA 1
ATOM 709 C C . VAL A 1 91 ? 4.699 -2.275 -12.859 1 97.44 91 VAL A C 1
ATOM 711 O O . VAL A 1 91 ? 3.486 -2.146 -12.688 1 97.44 91 VAL A O 1
ATOM 714 N N . ASP A 1 92 ? 5.176 -2.293 -14.039 1 97.44 92 ASP A N 1
ATOM 715 C CA . ASP A 1 92 ? 4.391 -1.968 -15.227 1 97.44 92 ASP A CA 1
ATOM 716 C C . ASP A 1 92 ? 4.035 -3.229 -16.016 1 97.44 92 ASP A C 1
ATOM 718 O O . ASP A 1 92 ? 3.777 -3.164 -17.219 1 97.44 92 ASP A O 1
ATOM 722 N N . THR A 1 93 ? 4.066 -4.34 -15.398 1 98.12 93 THR A N 1
ATOM 723 C CA . THR A 1 93 ? 3.746 -5.609 -16.047 1 98.12 93 THR A CA 1
ATOM 724 C C . THR A 1 93 ? 2.4 -5.531 -16.75 1 98.12 93 THR A C 1
ATOM 726 O O . THR A 1 93 ? 1.485 -4.844 -16.297 1 98.12 93 THR A O 1
ATOM 729 N N . LYS A 1 94 ? 2.246 -6.348 -17.922 1 97.69 94 LYS A N 1
ATOM 730 C CA . LYS A 1 94 ? 1.034 -6.488 -18.719 1 97.69 94 LYS A CA 1
ATOM 731 C C . LYS A 1 94 ? 0.676 -7.957 -18.922 1 97.69 94 LYS A C 1
ATOM 733 O O . LYS A 1 94 ? 1.53 -8.836 -18.781 1 97.69 94 LYS A O 1
ATOM 738 N N . PRO A 1 95 ? -0.6 -8.141 -19.281 1 97.75 95 PRO A N 1
ATOM 739 C CA . PRO A 1 95 ? -0.95 -9.523 -19.578 1 97.75 95 PRO A CA 1
ATOM 740 C C . PRO A 1 95 ? -0.084 -10.125 -20.688 1 97.75 95 PRO A C 1
ATOM 742 O O . PRO A 1 95 ? 0.176 -9.461 -21.703 1 97.75 95 PRO A O 1
ATOM 745 N N . GLN A 1 96 ? 0.317 -11.32 -20.453 1 96.69 96 GLN A N 1
ATOM 746 C CA . GLN A 1 96 ? 1.081 -12.047 -21.469 1 96.69 96 GLN A CA 1
ATOM 747 C C . GLN A 1 96 ? 0.209 -13.07 -22.188 1 96.69 96 GLN A C 1
ATOM 749 O O . GLN A 1 96 ? -1 -12.867 -22.328 1 96.69 96 GLN A O 1
ATOM 754 N N . THR A 1 97 ? 0.877 -14.109 -22.719 1 93.44 97 THR A N 1
ATOM 755 C CA . THR A 1 97 ? 0.157 -15.07 -23.547 1 93.44 97 THR A CA 1
ATOM 756 C C . THR A 1 97 ? -0.793 -15.914 -22.703 1 93.44 97 THR A C 1
ATOM 758 O O . THR A 1 97 ? -0.442 -16.328 -21.594 1 93.44 97 THR A O 1
ATOM 761 N N . GLY A 1 98 ? -1.984 -16.234 -23.219 1 94.62 98 GLY A N 1
ATOM 762 C CA . GLY A 1 98 ? -2.967 -17.062 -22.547 1 94.62 98 GLY A CA 1
ATOM 763 C C . GLY A 1 98 ? -2.652 -18.547 -22.641 1 94.62 98 GLY A C 1
ATOM 764 O O . GLY A 1 98 ? -1.503 -18.938 -22.875 1 94.62 98 GLY A O 1
ATOM 765 N N . GLY A 1 99 ? -3.738 -19.359 -22.234 1 96.12 99 GLY A N 1
ATOM 766 C CA . GLY A 1 99 ? -3.562 -20.812 -22.297 1 96.12 99 GLY A CA 1
ATOM 767 C C . GLY A 1 99 ? -2.504 -21.312 -21.328 1 96.12 99 GLY A C 1
ATOM 768 O O . GLY A 1 99 ? -2.506 -20.969 -20.156 1 96.12 99 GLY A O 1
ATOM 769 N N . GLY A 1 100 ? -1.641 -22.125 -21.844 1 97.62 100 GLY A N 1
ATOM 770 C CA . GLY A 1 100 ? -0.662 -22.812 -21 1 97.62 100 GLY A CA 1
ATOM 771 C C . GLY A 1 100 ? 0.37 -21.875 -20.406 1 97.62 100 GLY A C 1
ATOM 772 O O . GLY A 1 100 ? 1.095 -22.25 -19.484 1 97.62 100 GLY A O 1
ATOM 773 N N . TYR A 1 101 ? 0.438 -20.672 -20.891 1 98.12 101 TYR A N 1
ATOM 774 C CA . TYR A 1 101 ? 1.441 -19.734 -20.406 1 98.12 101 TYR A CA 1
ATOM 775 C C . TYR A 1 101 ? 0.897 -18.906 -19.25 1 98.12 101 TYR A C 1
ATOM 777 O O . TYR A 1 101 ? 1.584 -18.016 -18.734 1 98.12 101 TYR A O 1
ATOM 785 N N . LEU A 1 102 ? -0.333 -19.047 -18.891 1 98.44 102 LEU A N 1
ATOM 786 C CA . LEU A 1 102 ? -1.011 -18.625 -17.672 1 98.44 102 LEU A CA 1
ATOM 787 C C . LEU A 1 102 ? -1.027 -17.109 -17.562 1 98.44 102 LEU A C 1
ATOM 789 O O . LEU A 1 102 ? -1.147 -16.562 -16.469 1 98.44 102 LEU A O 1
ATOM 793 N N . GLY A 1 103 ? -0.811 -16.422 -18.672 1 98.25 103 GLY A N 1
ATOM 794 C CA . GLY A 1 103 ? -0.942 -14.977 -18.719 1 98.25 103 GLY A CA 1
ATOM 795 C C . GLY A 1 103 ? 0.242 -14.25 -18.109 1 98.25 103 GLY A C 1
ATOM 796 O O . GLY A 1 103 ? 0.188 -13.039 -17.891 1 98.25 103 GLY A O 1
ATOM 797 N N . VAL A 1 104 ? 1.38 -15.008 -17.828 1 98.12 104 VAL A N 1
ATOM 798 C CA . VAL A 1 104 ? 2.502 -14.383 -17.125 1 98.12 104 VAL A CA 1
ATOM 799 C C . VAL A 1 104 ? 3.77 -14.523 -17.969 1 98.12 104 VAL A C 1
ATOM 801 O O . VAL A 1 104 ? 4.734 -13.773 -17.766 1 98.12 104 VAL A O 1
ATOM 804 N N . PHE A 1 105 ? 3.736 -15.461 -18.922 1 98.25 105 PHE A N 1
ATOM 805 C CA . PHE A 1 105 ? 4.883 -15.648 -19.797 1 98.25 105 PHE A CA 1
ATOM 806 C C . PHE A 1 105 ? 4.441 -15.695 -21.266 1 98.25 105 PHE A C 1
ATOM 808 O O . PHE A 1 105 ? 3.279 -15.984 -21.562 1 98.25 105 PHE A O 1
ATOM 815 N N . ASN A 1 106 ? 5.359 -15.461 -22.172 1 96.25 106 ASN A N 1
ATOM 816 C CA . ASN A 1 106 ? 5.039 -15.422 -23.594 1 96.25 106 ASN A CA 1
ATOM 817 C C . ASN A 1 106 ? 5.582 -16.656 -24.312 1 96.25 106 ASN A C 1
ATOM 819 O O . ASN A 1 106 ? 5.297 -16.844 -25.5 1 96.25 106 ASN A O 1
ATOM 823 N N . GLY A 1 107 ? 6.328 -17.453 -23.641 1 92 107 GLY A N 1
ATOM 824 C CA . GLY A 1 107 ? 6.914 -18.625 -24.266 1 92 107 GLY A CA 1
ATOM 825 C C . GLY A 1 107 ? 7.543 -19.594 -23.281 1 92 107 GLY A C 1
ATOM 826 O O . GLY A 1 107 ? 7.547 -19.328 -22.078 1 92 107 GLY A O 1
ATOM 827 N N . LYS A 1 108 ? 8.031 -20.734 -23.844 1 93.5 108 LYS A N 1
ATOM 828 C CA . LYS A 1 108 ? 8.57 -21.797 -22.984 1 93.5 108 LYS A CA 1
ATOM 829 C C . LYS A 1 108 ? 10.062 -21.578 -22.719 1 93.5 108 LYS A C 1
ATOM 831 O O . LYS A 1 108 ? 10.641 -22.219 -21.844 1 93.5 108 LYS A O 1
ATOM 836 N N . ASP A 1 109 ? 10.719 -20.734 -23.516 1 95.88 109 ASP A N 1
ATOM 837 C CA . ASP A 1 109 ? 12.156 -20.516 -23.359 1 95.88 109 ASP A CA 1
ATOM 838 C C . ASP A 1 109 ? 12.445 -19.469 -22.281 1 95.88 109 ASP A C 1
ATOM 840 O O . ASP A 1 109 ? 11.664 -18.547 -22.094 1 95.88 109 ASP A O 1
ATOM 844 N N . TYR A 1 110 ? 13.547 -19.734 -21.656 1 96.62 110 TYR A N 1
ATOM 845 C CA . TYR A 1 110 ? 13.992 -18.75 -20.672 1 96.62 110 TYR A CA 1
ATOM 846 C C . TYR A 1 110 ? 14.141 -17.375 -21.297 1 96.62 110 TYR A C 1
ATOM 848 O O . TYR A 1 110 ? 14.758 -17.219 -22.359 1 96.62 110 TYR A O 1
ATOM 856 N N . ASP A 1 111 ? 13.57 -16.359 -20.703 1 97.44 111 ASP A N 1
ATOM 857 C CA . ASP A 1 111 ? 13.625 -14.969 -21.141 1 97.44 111 ASP A CA 1
ATOM 858 C C . ASP A 1 111 ? 13.961 -14.039 -19.984 1 97.44 111 ASP A C 1
ATOM 860 O O . ASP A 1 111 ? 13.086 -13.664 -19.188 1 97.44 111 ASP A O 1
ATOM 864 N N . LYS A 1 112 ? 15.133 -13.516 -19.953 1 96.12 112 LYS A N 1
ATOM 865 C CA . LYS A 1 112 ? 15.617 -12.672 -18.875 1 96.12 112 LYS A CA 1
ATOM 866 C C . LYS A 1 112 ? 14.836 -11.367 -18.797 1 96.12 112 LYS A C 1
ATOM 868 O O . LYS A 1 112 ? 14.773 -10.727 -17.75 1 96.12 112 LYS A O 1
ATOM 873 N N . THR A 1 113 ? 14.281 -11 -19.859 1 96.94 113 THR A N 1
ATOM 874 C CA . THR A 1 113 ? 13.609 -9.711 -19.891 1 96.94 113 THR A CA 1
ATOM 875 C C . THR A 1 113 ? 12.227 -9.797 -19.25 1 96.94 113 THR A C 1
ATOM 877 O O . THR A 1 113 ? 11.609 -8.781 -18.953 1 96.94 113 THR A O 1
ATOM 880 N N . ALA A 1 114 ? 11.758 -11.055 -18.953 1 97.5 114 ALA A N 1
ATOM 881 C CA . ALA A 1 114 ? 10.461 -11.219 -18.297 1 97.5 114 ALA A CA 1
ATOM 882 C C . ALA A 1 114 ? 10.492 -10.648 -16.875 1 97.5 114 ALA A C 1
ATOM 884 O O . ALA A 1 114 ? 9.508 -10.078 -16.406 1 97.5 114 ALA A O 1
ATOM 885 N N . GLN A 1 115 ? 11.609 -10.883 -16.172 1 98.69 115 GLN A N 1
ATOM 886 C CA . GLN A 1 115 ? 11.82 -10.453 -14.797 1 98.69 115 GLN A CA 1
ATOM 887 C C . GLN A 1 115 ? 10.617 -10.781 -13.922 1 98.69 115 GLN A C 1
ATOM 889 O O . GLN A 1 115 ? 10.086 -9.914 -13.234 1 98.69 115 GLN A O 1
ATOM 894 N N . THR A 1 116 ? 10.297 -12.062 -14 1 98.75 116 THR A N 1
ATOM 895 C CA . THR A 1 116 ? 9.07 -12.523 -13.344 1 98.75 116 THR A CA 1
ATOM 896 C C . THR A 1 116 ? 9.305 -13.859 -12.641 1 98.75 116 THR A C 1
ATOM 898 O O . THR A 1 116 ? 9.953 -14.75 -13.195 1 98.75 116 THR A O 1
ATOM 901 N N . VAL A 1 117 ? 8.867 -13.938 -11.422 1 98.88 117 VAL A N 1
ATOM 902 C CA . VAL A 1 117 ? 8.781 -15.18 -10.664 1 98.88 117 VAL A CA 1
ATOM 903 C C . VAL A 1 117 ? 7.32 -15.523 -10.398 1 98.88 117 VAL A C 1
ATOM 905 O O . VAL A 1 117 ? 6.527 -14.656 -10.039 1 98.88 117 VAL A O 1
ATOM 908 N N . ALA A 1 118 ? 6.973 -16.828 -10.602 1 98.88 118 ALA A N 1
ATOM 909 C CA . ALA A 1 118 ? 5.582 -17.219 -10.398 1 98.88 118 ALA A CA 1
ATOM 910 C C . ALA A 1 118 ? 5.5 -18.562 -9.68 1 98.88 118 ALA A C 1
ATOM 912 O O . ALA A 1 118 ? 6.371 -19.422 -9.844 1 98.88 118 ALA A O 1
ATOM 913 N N . VAL A 1 119 ? 4.523 -18.672 -8.828 1 98.94 119 VAL A N 1
ATOM 914 C CA . VAL A 1 119 ? 4.047 -19.953 -8.344 1 98.94 119 VAL A CA 1
ATOM 915 C C . VAL A 1 119 ? 2.787 -20.359 -9.109 1 98.94 119 VAL A C 1
ATOM 917 O O . VAL A 1 119 ? 1.747 -19.703 -8.984 1 98.94 119 VAL A O 1
ATOM 920 N N . GLU A 1 120 ? 2.836 -21.406 -9.828 1 98.81 120 GLU A N 1
ATOM 921 C CA . GLU A 1 120 ? 1.692 -21.812 -10.641 1 98.81 120 GLU A CA 1
ATOM 922 C C . GLU A 1 120 ? 0.947 -22.969 -10 1 98.81 120 GLU A C 1
ATOM 924 O O . GLU A 1 120 ? 1.562 -23.844 -9.383 1 98.81 120 GLU A O 1
ATOM 929 N N . PHE A 1 121 ? -0.293 -22.953 -10.133 1 98.75 121 PHE A N 1
ATOM 930 C CA . PHE A 1 121 ? -1.214 -24.062 -9.922 1 98.75 121 PHE A CA 1
ATOM 931 C C . PHE A 1 121 ? -1.834 -24.5 -11.242 1 98.75 121 PHE A C 1
ATOM 933 O O . PHE A 1 121 ? -2.869 -23.984 -11.656 1 98.75 121 PHE A O 1
ATOM 940 N N . ASP A 1 122 ? -1.191 -25.453 -11.781 1 98.25 122 ASP A N 1
ATOM 941 C CA . ASP A 1 122 ? -1.411 -25.844 -13.172 1 98.25 122 ASP A CA 1
ATOM 942 C C . ASP A 1 122 ? -2.369 -27.031 -13.266 1 98.25 122 ASP A C 1
ATOM 944 O O . ASP A 1 122 ? -2.074 -28.109 -12.766 1 98.25 122 ASP A O 1
ATOM 948 N N . THR A 1 123 ? -3.449 -26.828 -13.969 1 97.94 123 THR A N 1
ATOM 949 C CA . THR A 1 123 ? -4.48 -27.859 -14.016 1 97.94 123 THR A CA 1
ATOM 950 C C . THR A 1 123 ? -4.57 -28.484 -15.406 1 97.94 123 THR A C 1
ATOM 952 O O . THR A 1 123 ? -5.41 -29.344 -15.656 1 97.94 123 THR A O 1
ATOM 955 N N . PHE A 1 124 ? -3.727 -28.125 -16.312 1 97.62 124 PHE A N 1
ATOM 956 C CA . PHE A 1 124 ? -3.75 -28.656 -17.672 1 97.62 124 PHE A CA 1
ATOM 957 C C . PHE A 1 124 ? -2.344 -29 -18.141 1 97.62 124 PHE A C 1
ATOM 959 O O . PHE A 1 124 ? -1.447 -28.156 -18.125 1 97.62 124 PHE A O 1
ATOM 966 N N . TYR A 1 125 ? -2.188 -30.172 -18.734 1 96.44 125 TYR A N 1
ATOM 967 C CA . TYR A 1 125 ? -0.883 -30.703 -19.109 1 96.44 125 TYR A CA 1
ATOM 968 C C . TYR A 1 125 ? -0.483 -30.219 -20.5 1 96.44 125 TYR A C 1
ATOM 970 O O . TYR A 1 125 ? -1.232 -30.391 -21.469 1 96.44 125 TYR A O 1
ATOM 978 N N . ASN A 1 126 ? 0.619 -29.578 -20.562 1 96.81 126 ASN A N 1
ATOM 979 C CA . ASN A 1 126 ? 1.275 -29.25 -21.828 1 96.81 126 ASN A CA 1
ATOM 980 C C . ASN A 1 126 ? 2.588 -30.016 -21.984 1 96.81 126 ASN A C 1
ATOM 982 O O . ASN A 1 126 ? 3.58 -29.688 -21.328 1 96.81 126 ASN A O 1
ATOM 986 N N . ALA A 1 127 ? 2.744 -30.828 -22.875 1 96.69 127 ALA A N 1
ATOM 987 C CA . ALA A 1 127 ? 3.816 -31.812 -23 1 96.69 127 ALA A CA 1
ATOM 988 C C . ALA A 1 127 ? 5.16 -31.141 -23.234 1 96.69 127 ALA A C 1
ATOM 990 O O . ALA A 1 127 ? 6.203 -31.641 -22.828 1 96.69 127 ALA A O 1
ATOM 991 N N . ALA A 1 128 ? 5.211 -30.047 -23.812 1 96.38 128 ALA A N 1
ATOM 992 C CA . ALA A 1 128 ? 6.441 -29.406 -24.25 1 96.38 128 ALA A CA 1
ATOM 993 C C . ALA A 1 128 ? 7.246 -28.891 -23.062 1 96.38 128 ALA A C 1
ATOM 995 O O . ALA A 1 128 ? 8.477 -28.812 -23.125 1 96.38 128 ALA A O 1
ATOM 996 N N . TRP A 1 129 ? 6.57 -28.578 -21.906 1 97.56 129 TRP A N 1
ATOM 997 C CA . TRP A 1 129 ? 7.352 -27.953 -20.844 1 97.56 129 TRP A CA 1
ATOM 998 C C . TRP A 1 129 ? 6.953 -28.5 -19.484 1 97.56 129 TRP A C 1
ATOM 1000 O O . TRP A 1 129 ? 7.668 -28.312 -18.5 1 97.56 129 TRP A O 1
ATOM 1010 N N . ASP A 1 130 ? 5.812 -29.141 -19.438 1 97.88 130 ASP A N 1
ATOM 1011 C CA . ASP A 1 130 ? 5.371 -29.656 -18.141 1 97.88 130 ASP A CA 1
ATOM 1012 C C . ASP A 1 130 ? 6.121 -30.922 -17.75 1 97.88 130 ASP A C 1
ATOM 1014 O O . ASP A 1 130 ? 6.758 -31.547 -18.609 1 97.88 130 ASP A O 1
ATOM 1018 N N . PRO A 1 131 ? 6.043 -31.234 -16.469 1 96.94 131 PRO A N 1
ATOM 1019 C CA . PRO A 1 131 ? 6.66 -32.5 -16.078 1 96.94 131 PRO A CA 1
ATOM 1020 C C . PRO A 1 131 ? 6.117 -33.688 -16.859 1 96.94 131 PRO A C 1
ATOM 1022 O O . PRO A 1 131 ? 4.918 -33.75 -17.156 1 96.94 131 PRO A O 1
ATOM 1025 N N . SER A 1 132 ? 6.867 -34.688 -17.062 1 96.44 132 SER A N 1
ATOM 1026 C CA . SER A 1 132 ? 6.566 -35.781 -17.984 1 96.44 132 SER A CA 1
ATOM 1027 C C . SER A 1 132 ? 5.492 -36.719 -17.422 1 96.44 132 SER A C 1
ATOM 1029 O O . SER A 1 132 ? 4.863 -37.469 -18.172 1 96.44 132 SER A O 1
ATOM 1031 N N . ASN A 1 133 ? 5.309 -36.656 -16.141 1 96.31 133 ASN A N 1
ATOM 1032 C CA . ASN A 1 133 ? 4.328 -37.562 -15.547 1 96.31 133 ASN A CA 1
ATOM 1033 C C . ASN A 1 133 ? 2.898 -37.125 -15.875 1 96.31 133 ASN A C 1
ATOM 1035 O O . ASN A 1 133 ? 1.945 -37.844 -15.578 1 96.31 133 ASN A O 1
ATOM 1039 N N . GLY A 1 134 ? 2.723 -35.938 -16.469 1 95.75 134 GLY A N 1
ATOM 1040 C CA . GLY A 1 134 ? 1.445 -35.5 -17 1 95.75 134 GLY A CA 1
ATOM 1041 C C . GLY A 1 134 ? 0.457 -35.094 -15.93 1 95.75 134 GLY A C 1
ATOM 1042 O O . GLY A 1 134 ? -0.711 -34.844 -16.219 1 95.75 134 GLY A O 1
ATOM 1043 N N . LYS A 1 135 ? 0.864 -35 -14.68 1 95.88 135 LYS A N 1
ATOM 1044 C CA . LYS A 1 135 ? -0.043 -34.688 -13.57 1 95.88 135 LYS A CA 1
ATOM 1045 C C . LYS A 1 135 ? -0.199 -33.188 -13.383 1 95.88 135 LYS A C 1
ATOM 1047 O O . LYS A 1 135 ? 0.711 -32.438 -13.695 1 95.88 135 LYS A O 1
ATOM 1052 N N . ARG A 1 136 ? -1.345 -32.812 -12.867 1 96.69 136 ARG A N 1
ATOM 1053 C CA . ARG A 1 136 ? -1.487 -31.469 -12.344 1 96.69 136 ARG A CA 1
ATOM 1054 C C . ARG A 1 136 ? -0.441 -31.188 -11.273 1 96.69 136 ARG A C 1
ATOM 1056 O O . ARG A 1 136 ? -0.04 -32.094 -10.531 1 96.69 136 ARG A O 1
ATOM 1063 N N . HIS A 1 137 ? 0.02 -29.906 -11.203 1 98.31 137 HIS A N 1
ATOM 1064 C CA . HIS A 1 137 ? 1.125 -29.688 -10.273 1 98.31 137 HIS A CA 1
ATOM 1065 C C . HIS A 1 137 ? 1.155 -28.234 -9.805 1 98.31 137 HIS A C 1
ATOM 1067 O O . HIS A 1 137 ? 0.542 -27.359 -10.422 1 98.31 137 HIS A O 1
ATOM 1073 N N . ILE A 1 138 ? 1.75 -28 -8.664 1 98.88 138 ILE A N 1
ATOM 1074 C CA . ILE A 1 138 ? 2.289 -26.734 -8.211 1 98.88 138 ILE A CA 1
ATOM 1075 C C . ILE A 1 138 ? 3.709 -26.547 -8.742 1 98.88 138 ILE A C 1
ATOM 1077 O O . ILE A 1 138 ? 4.516 -27.484 -8.703 1 98.88 138 ILE A O 1
ATOM 1081 N N . GLY A 1 139 ? 4.051 -25.406 -9.32 1 98.88 139 GLY A N 1
ATOM 1082 C CA . GLY A 1 139 ? 5.379 -25.156 -9.859 1 98.88 139 GLY A CA 1
ATOM 1083 C C . GLY A 1 139 ? 5.93 -23.797 -9.492 1 98.88 139 GLY A C 1
ATOM 1084 O O . GLY A 1 139 ? 5.164 -22.859 -9.266 1 98.88 139 GLY A O 1
ATOM 1085 N N . ILE A 1 140 ? 7.238 -23.688 -9.383 1 98.94 140 ILE A N 1
ATOM 1086 C CA . ILE A 1 140 ? 7.934 -22.406 -9.258 1 98.94 140 ILE A CA 1
ATOM 1087 C C . ILE A 1 140 ? 8.609 -22.047 -10.578 1 98.94 140 ILE A C 1
ATOM 1089 O O . ILE A 1 140 ? 9.445 -22.812 -11.078 1 98.94 140 ILE A O 1
ATOM 1093 N N . ASP A 1 141 ? 8.258 -20.922 -11.117 1 98.81 141 ASP A N 1
ATOM 1094 C CA . ASP A 1 141 ? 8.727 -20.469 -12.422 1 98.81 141 ASP A CA 1
ATOM 1095 C C . ASP A 1 141 ? 9.586 -19.219 -12.297 1 98.81 141 ASP A C 1
ATOM 1097 O O . ASP A 1 141 ? 9.203 -18.25 -11.625 1 98.81 141 ASP A O 1
ATOM 1101 N N . VAL A 1 142 ? 10.727 -19.25 -12.961 1 98.69 142 VAL A N 1
ATOM 1102 C CA . VAL A 1 142 ? 11.617 -18.109 -12.961 1 98.69 142 VAL A CA 1
ATOM 1103 C C . VAL A 1 142 ? 11.938 -17.703 -14.398 1 98.69 142 VAL A C 1
ATOM 1105 O O . VAL A 1 142 ? 12.75 -18.359 -15.07 1 98.69 142 VAL A O 1
ATOM 1108 N N . ASN A 1 143 ? 11.281 -16.688 -14.906 1 98.56 143 ASN A N 1
ATOM 1109 C CA . ASN A 1 143 ? 11.477 -16.078 -16.219 1 98.56 143 ASN A CA 1
ATOM 1110 C C . ASN A 1 143 ? 11.133 -17.047 -17.344 1 98.56 143 ASN A C 1
ATOM 1112 O O . ASN A 1 143 ? 11.602 -16.891 -18.469 1 98.56 143 ASN A O 1
ATOM 1116 N N . THR A 1 144 ? 10.406 -18.031 -17.062 1 98 144 THR A N 1
ATOM 1117 C CA . THR A 1 144 ? 9.891 -19 -18.031 1 98 144 THR A CA 1
ATOM 1118 C C . THR A 1 144 ? 8.758 -19.828 -17.406 1 98 144 THR A C 1
ATOM 1120 O O . THR A 1 144 ? 8.688 -19.969 -16.188 1 98 144 THR A O 1
ATOM 1123 N N . ILE A 1 145 ? 7.938 -20.328 -18.281 1 98.5 145 ILE A N 1
ATOM 1124 C CA . ILE A 1 145 ? 6.82 -21.156 -17.859 1 98.5 145 ILE A CA 1
ATOM 1125 C C . ILE A 1 145 ? 7.34 -22.516 -17.375 1 98.5 145 ILE A C 1
ATOM 1127 O O . ILE A 1 145 ? 6.637 -23.25 -16.672 1 98.5 145 ILE A O 1
ATOM 1131 N N . LYS A 1 146 ? 8.547 -22.891 -17.828 1 98.19 146 LYS A N 1
ATOM 1132 C CA . LYS A 1 146 ? 9.141 -24.141 -17.359 1 98.19 146 LYS A CA 1
ATOM 1133 C C . LYS A 1 146 ? 9.57 -24.047 -15.906 1 98.19 146 LYS A C 1
ATOM 1135 O O . LYS A 1 146 ? 10.555 -23.375 -15.586 1 98.19 146 LYS A O 1
ATOM 1140 N N . SER A 1 147 ? 8.914 -24.812 -15.047 1 98.31 147 SER A N 1
ATOM 1141 C CA . SER A 1 147 ? 9.148 -24.734 -13.609 1 98.31 147 SER A CA 1
ATOM 1142 C C . SER A 1 147 ? 10.531 -25.266 -13.25 1 98.31 147 SER A C 1
ATOM 1144 O O . SER A 1 147 ? 10.984 -26.266 -13.797 1 98.31 147 SER A O 1
ATOM 1146 N N . ILE A 1 148 ? 11.188 -24.625 -12.336 1 98.38 148 ILE A N 1
ATOM 1147 C CA . ILE A 1 148 ? 12.484 -25.094 -11.852 1 98.38 148 ILE A CA 1
ATOM 1148 C C . ILE A 1 148 ? 12.273 -26.156 -10.766 1 98.38 148 ILE A C 1
ATOM 1150 O O . ILE A 1 148 ? 13.211 -26.875 -10.406 1 98.38 148 ILE A O 1
ATOM 1154 N N . SER A 1 149 ? 11.102 -26.219 -10.188 1 98.62 149 SER A N 1
ATOM 1155 C CA . SER A 1 149 ? 10.68 -27.203 -9.195 1 98.62 149 SER A CA 1
ATOM 1156 C C . SER A 1 149 ? 9.18 -27.438 -9.25 1 98.62 149 SER A C 1
ATOM 1158 O O . SER A 1 149 ? 8.406 -26.5 -9.477 1 98.62 149 SER A O 1
ATOM 1160 N N . THR A 1 150 ? 8.758 -28.703 -9.023 1 98.75 150 THR A N 1
ATOM 1161 C CA . THR A 1 150 ? 7.332 -29.031 -9.102 1 98.75 150 THR A CA 1
ATOM 1162 C C . THR A 1 150 ? 6.934 -29.984 -7.984 1 98.75 150 THR A C 1
ATOM 1164 O O . THR A 1 150 ? 7.781 -30.688 -7.422 1 98.75 150 THR A O 1
ATOM 1167 N N . LYS A 1 151 ? 5.652 -29.938 -7.617 1 98.62 151 LYS A N 1
ATOM 1168 C CA . LYS A 1 151 ? 4.965 -30.906 -6.758 1 98.62 151 LYS A CA 1
ATOM 1169 C C . LYS A 1 151 ? 3.615 -31.297 -7.348 1 98.62 151 LYS A C 1
ATOM 1171 O O . LYS A 1 151 ? 2.744 -30.453 -7.543 1 98.62 151 LYS A O 1
ATOM 1176 N N . SER A 1 152 ? 3.451 -32.625 -7.613 1 97.94 152 SER A N 1
ATOM 1177 C CA . SER A 1 152 ? 2.143 -33.094 -8.07 1 97.94 152 SER A CA 1
ATOM 1178 C C . SER A 1 152 ? 1.058 -32.781 -7.047 1 97.94 152 SER A C 1
ATOM 1180 O O . SER A 1 152 ? 1.299 -32.812 -5.84 1 97.94 152 SER A O 1
ATOM 1182 N N . TRP A 1 153 ? -0.04 -32.438 -7.527 1 95.38 153 TRP A N 1
ATOM 1183 C CA . TRP A 1 153 ? -1.145 -31.984 -6.688 1 95.38 153 TRP A CA 1
ATOM 1184 C C . TRP A 1 153 ? -2.482 -32.438 -7.25 1 95.38 153 TRP A C 1
ATOM 1186 O O . TRP A 1 153 ? -2.693 -32.438 -8.469 1 95.38 153 TRP A O 1
ATOM 1196 N N . ASN A 1 154 ? -3.383 -33.062 -6.387 1 95.12 154 ASN A N 1
ATOM 1197 C CA . ASN A 1 154 ? -4.73 -33.438 -6.781 1 95.12 154 ASN A CA 1
ATOM 1198 C C . ASN A 1 154 ? -5.734 -32.312 -6.551 1 95.12 154 ASN A C 1
ATOM 1200 O O . ASN A 1 154 ? -6.094 -32.031 -5.406 1 95.12 154 ASN A O 1
ATOM 1204 N N . LEU A 1 155 ? -6.211 -31.797 -7.598 1 96.38 155 LEU A N 1
ATOM 1205 C CA . LEU A 1 155 ? -7.207 -30.734 -7.508 1 96.38 155 LEU A CA 1
ATOM 1206 C C . LEU A 1 155 ? -8.492 -31.234 -6.859 1 96.38 155 LEU A C 1
ATOM 1208 O O . LEU A 1 155 ? -9.008 -32.281 -7.242 1 96.38 155 LEU A O 1
ATOM 1212 N N . GLN A 1 156 ? -8.953 -30.531 -5.855 1 95.94 156 GLN A N 1
ATOM 1213 C CA . GLN A 1 156 ? -10.32 -30.703 -5.379 1 95.94 156 GLN A CA 1
ATOM 1214 C C . GLN A 1 156 ? -11.266 -29.688 -6 1 95.94 156 GLN A C 1
ATOM 1216 O O . GLN A 1 156 ? -11.414 -28.578 -5.484 1 95.94 156 GLN A O 1
ATOM 1221 N N . ASN A 1 157 ? -11.883 -30.109 -7.078 1 96.44 157 ASN A N 1
ATOM 1222 C CA . ASN A 1 157 ? -12.695 -29.219 -7.902 1 96.44 157 ASN A CA 1
ATOM 1223 C C . ASN A 1 157 ? -13.812 -28.562 -7.094 1 96.44 157 ASN A C 1
ATOM 1225 O O . ASN A 1 157 ? -14.594 -29.266 -6.434 1 96.44 157 ASN A O 1
ATOM 1229 N N . GLY A 1 158 ? -13.82 -27.219 -7.121 1 96.62 158 GLY A N 1
ATOM 1230 C CA . GLY A 1 158 ? -14.883 -26.484 -6.473 1 96.62 158 GLY A CA 1
ATOM 1231 C C . GLY A 1 158 ? -14.641 -26.25 -4.992 1 96.62 158 GLY A C 1
ATOM 1232 O O . GLY A 1 158 ? -15.406 -25.562 -4.328 1 96.62 158 GLY A O 1
ATOM 1233 N N . GLU A 1 159 ? -13.555 -26.797 -4.496 1 97.06 159 GLU A N 1
ATOM 1234 C CA . GLU A 1 159 ? -13.273 -26.672 -3.068 1 97.06 159 GLU A CA 1
ATOM 1235 C C . GLU A 1 159 ? -12.297 -25.531 -2.797 1 97.06 159 GLU A C 1
ATOM 1237 O O . GLU A 1 159 ? -11.492 -25.172 -3.664 1 97.06 159 GLU A O 1
ATOM 1242 N N . GLU A 1 160 ? -12.344 -25.016 -1.594 1 98.31 160 GLU A N 1
ATOM 1243 C CA . GLU A 1 160 ? -11.453 -23.938 -1.183 1 98.31 160 GLU A CA 1
ATOM 1244 C C . GLU A 1 160 ? -10.055 -24.469 -0.886 1 98.31 160 GLU A C 1
ATOM 1246 O O . GLU A 1 160 ? -9.875 -25.312 -0.002 1 98.31 160 GLU A O 1
ATOM 1251 N N . ALA A 1 161 ? -9.086 -23.984 -1.562 1 98.44 161 ALA A N 1
ATOM 1252 C CA . ALA A 1 161 ? -7.68 -24.281 -1.295 1 98.44 161 ALA A CA 1
ATOM 1253 C C . ALA A 1 161 ? -7.043 -23.156 -0.476 1 98.44 161 ALA A C 1
ATOM 1255 O O . ALA A 1 161 ? -7.117 -21.984 -0.85 1 98.44 161 ALA A O 1
ATOM 1256 N N . HIS A 1 162 ? -6.383 -23.469 0.643 1 98.56 162 HIS A N 1
ATOM 1257 C CA . HIS A 1 162 ? -5.652 -22.531 1.482 1 98.56 162 HIS A CA 1
ATOM 1258 C C . HIS A 1 162 ? -4.16 -22.547 1.167 1 98.56 162 HIS A C 1
ATOM 1260 O O . HIS A 1 162 ? -3.508 -23.578 1.302 1 98.56 162 HIS A O 1
ATOM 1266 N N . VAL A 1 163 ? -3.607 -21.406 0.79 1 98.88 163 VAL A N 1
ATOM 1267 C CA . VAL A 1 163 ? -2.221 -21.375 0.333 1 98.88 163 VAL A CA 1
ATOM 1268 C C . VAL A 1 163 ? -1.421 -20.391 1.179 1 98.88 163 VAL A C 1
ATOM 1270 O O . VAL A 1 163 ? -1.906 -19.297 1.502 1 98.88 163 VAL A O 1
ATOM 1273 N N . ALA A 1 164 ? -0.201 -20.75 1.524 1 98.81 164 ALA A N 1
ATOM 1274 C CA . ALA A 1 164 ? 0.81 -19.875 2.111 1 98.81 164 ALA A CA 1
ATOM 1275 C C . ALA A 1 164 ? 2.105 -19.922 1.306 1 98.81 164 ALA A C 1
ATOM 1277 O O . ALA A 1 164 ? 2.613 -21 0.989 1 98.81 164 ALA A O 1
ATOM 1278 N N . ILE A 1 165 ? 2.627 -18.781 0.94 1 98.94 165 ILE A N 1
ATOM 1279 C CA . ILE A 1 165 ? 3.922 -18.641 0.284 1 98.94 165 ILE A CA 1
ATOM 1280 C C . ILE A 1 165 ? 4.828 -17.75 1.124 1 98.94 165 ILE A C 1
ATOM 1282 O O . ILE A 1 165 ? 4.41 -16.672 1.577 1 98.94 165 ILE A O 1
ATOM 1286 N N . SER A 1 166 ? 6.07 -18.172 1.348 1 98.88 166 SER A N 1
ATOM 1287 C CA . SER A 1 166 ? 7.039 -17.391 2.1 1 98.88 166 SER A CA 1
ATOM 1288 C C . SER A 1 166 ? 8.391 -17.359 1.395 1 98.88 166 SER A C 1
ATOM 1290 O O . SER A 1 166 ? 8.781 -18.328 0.747 1 98.88 166 SER A O 1
ATOM 1292 N N . PHE A 1 167 ? 9.07 -16.266 1.515 1 98.94 167 PHE A N 1
ATOM 1293 C CA . PHE A 1 167 ? 10.445 -16.125 1.05 1 98.94 167 PHE A CA 1
ATOM 1294 C C . PHE A 1 167 ? 11.367 -15.734 2.199 1 98.94 167 PHE A C 1
ATOM 1296 O O . PHE A 1 167 ? 11.109 -14.766 2.916 1 98.94 167 PHE A O 1
ATOM 1303 N N . ASN A 1 168 ? 12.367 -16.516 2.352 1 98.75 168 ASN A N 1
ATOM 1304 C CA . ASN A 1 168 ? 13.43 -16.234 3.312 1 98.75 168 ASN A CA 1
ATOM 1305 C C . ASN A 1 168 ? 14.641 -15.602 2.639 1 98.75 168 ASN A C 1
ATOM 1307 O O . ASN A 1 168 ? 15.359 -16.266 1.89 1 98.75 168 ASN A O 1
ATOM 1311 N N . ALA A 1 169 ? 14.922 -14.398 2.961 1 98.06 169 ALA A N 1
ATOM 1312 C CA . ALA A 1 169 ? 15.953 -13.633 2.27 1 98.06 169 ALA A CA 1
ATOM 1313 C C . ALA A 1 169 ? 17.344 -14.148 2.629 1 98.06 169 ALA A C 1
ATOM 1315 O O . ALA A 1 169 ? 18.281 -14.039 1.83 1 98.06 169 ALA A O 1
ATOM 1316 N N . THR A 1 170 ? 17.516 -14.625 3.814 1 97.25 170 THR A N 1
ATOM 1317 C CA . THR A 1 170 ? 18.812 -15.125 4.25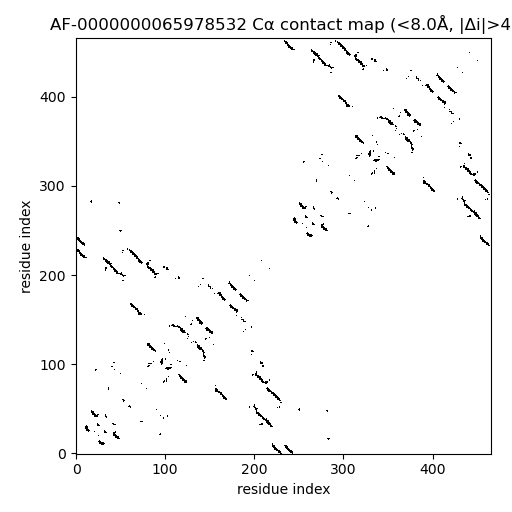4 1 97.25 170 THR A CA 1
ATOM 1318 C C . THR A 1 170 ? 19.234 -16.328 3.426 1 97.25 170 THR A C 1
ATOM 1320 O O . THR A 1 170 ? 20.406 -16.453 3.045 1 97.25 170 THR A O 1
ATOM 1323 N N . THR A 1 171 ? 18.297 -17.188 3.129 1 98.31 171 THR A N 1
ATOM 1324 C CA . THR A 1 171 ? 18.625 -18.438 2.438 1 98.31 171 THR A CA 1
ATOM 1325 C C . THR A 1 171 ? 18.219 -18.359 0.968 1 98.31 171 THR A C 1
ATOM 1327 O O . THR A 1 171 ? 18.562 -19.25 0.178 1 98.31 171 THR A O 1
ATOM 1330 N N . ASN A 1 172 ? 17.469 -17.344 0.56 1 98.56 172 ASN A N 1
ATOM 1331 C CA . ASN A 1 172 ? 16.891 -17.188 -0.772 1 98.56 172 ASN A CA 1
ATOM 1332 C C . ASN A 1 172 ? 15.945 -18.328 -1.115 1 98.56 172 ASN A C 1
ATOM 1334 O O . ASN A 1 172 ? 15.898 -18.781 -2.26 1 98.56 172 ASN A O 1
ATOM 1338 N N . VAL A 1 173 ? 15.227 -18.766 -0.148 1 98.88 173 VAL A N 1
ATOM 1339 C CA . VAL A 1 173 ? 14.344 -19.906 -0.387 1 98.88 173 VAL A CA 1
ATOM 1340 C C . VAL A 1 173 ? 12.898 -19.438 -0.458 1 98.88 173 VAL A C 1
ATOM 1342 O O . VAL A 1 173 ? 12.414 -18.75 0.446 1 98.88 173 VAL A O 1
ATOM 1345 N N . LEU A 1 174 ? 12.25 -19.828 -1.531 1 98.94 174 LEU A N 1
ATOM 1346 C CA . LEU A 1 174 ? 10.812 -19.672 -1.694 1 98.94 174 LEU A CA 1
ATOM 1347 C C . LEU A 1 174 ? 10.078 -20.953 -1.322 1 98.94 174 LEU A C 1
ATOM 1349 O O . LEU A 1 174 ? 10.398 -22.031 -1.841 1 98.94 174 LEU A O 1
ATOM 1353 N N . SER A 1 175 ? 9.094 -20.828 -0.398 1 98.94 175 SER A N 1
ATOM 1354 C CA . SER A 1 175 ? 8.352 -22 0.068 1 98.94 175 SER A CA 1
ATOM 1355 C C . SER A 1 175 ? 6.852 -21.828 -0.158 1 98.94 175 SER A C 1
ATOM 1357 O O . SER A 1 175 ? 6.309 -20.75 0.042 1 98.94 175 SER A O 1
ATOM 1359 N N . VAL A 1 176 ? 6.227 -22.953 -0.538 1 98.88 176 VAL A N 1
ATOM 1360 C CA . VAL A 1 176 ? 4.801 -22.969 -0.85 1 98.88 176 VAL A CA 1
ATOM 1361 C C . VAL A 1 176 ? 4.121 -24.109 -0.091 1 98.88 176 VAL A C 1
ATOM 1363 O O . VAL A 1 176 ? 4.625 -25.234 -0.067 1 98.88 176 VAL A O 1
ATOM 1366 N N . THR A 1 177 ? 2.996 -23.812 0.541 1 98.75 177 THR A N 1
ATOM 1367 C CA . THR A 1 177 ? 2.133 -24.812 1.145 1 98.75 177 THR A CA 1
ATOM 1368 C C . THR A 1 177 ? 0.695 -24.656 0.654 1 98.75 177 THR A C 1
ATOM 1370 O O . THR A 1 177 ? 0.177 -23.547 0.581 1 98.75 177 THR A O 1
ATOM 1373 N N . LEU A 1 178 ? 0.045 -25.75 0.25 1 98.69 178 LEU A N 1
ATOM 1374 C CA . LEU A 1 178 ? -1.363 -25.797 -0.128 1 98.69 178 LEU A CA 1
ATOM 1375 C C . LEU A 1 178 ? -2.113 -26.828 0.708 1 98.69 178 LEU A C 1
ATOM 1377 O O . LEU A 1 178 ? -1.671 -27.969 0.83 1 98.69 178 LEU A O 1
ATOM 1381 N N . LEU A 1 179 ? -3.266 -26.375 1.256 1 98 179 LEU A N 1
ATOM 1382 C CA . LEU A 1 179 ? -4.062 -27.266 2.098 1 98 179 LEU A CA 1
ATOM 1383 C C . LEU A 1 179 ? -5.531 -27.219 1.689 1 98 179 LEU A C 1
ATOM 1385 O O . LEU A 1 179 ? -6.082 -26.141 1.444 1 98 179 LEU A O 1
ATOM 1389 N N . TYR A 1 180 ? -6.113 -28.375 1.501 1 97.19 180 TYR A N 1
ATOM 1390 C CA . TYR A 1 180 ? -7.562 -28.531 1.556 1 97.19 180 TYR A CA 1
ATOM 1391 C C . TYR A 1 180 ? -8.008 -28.953 2.949 1 97.19 180 TYR A C 1
ATOM 1393 O O . TYR A 1 180 ? -7.426 -29.859 3.549 1 97.19 180 TYR A O 1
ATOM 1401 N N . PRO A 1 181 ? -9.07 -28.281 3.404 1 92.12 181 PRO A N 1
ATOM 1402 C CA . PRO A 1 181 ? -9.523 -28.672 4.746 1 92.12 181 PRO A CA 1
ATOM 1403 C C . PRO A 1 181 ? -9.719 -30.172 4.895 1 92.12 181 PRO A C 1
ATOM 1405 O O . PRO A 1 181 ? -10.328 -30.812 4.027 1 92.12 181 PRO A O 1
ATOM 1408 N N . ASN A 1 182 ? -9.211 -30.781 5.918 1 89.69 182 ASN A N 1
ATOM 1409 C CA . ASN A 1 182 ? -9.367 -32.156 6.348 1 89.69 182 ASN A CA 1
ATOM 1410 C C . ASN A 1 182 ? -8.633 -33.125 5.414 1 89.69 182 ASN A C 1
ATOM 1412 O O . ASN A 1 182 ? -8.945 -34.312 5.367 1 89.69 182 ASN A O 1
ATOM 1416 N N . LEU A 1 183 ? -7.812 -32.656 4.574 1 91.81 183 LEU A N 1
ATOM 1417 C CA . LEU A 1 183 ? -6.984 -33.531 3.725 1 91.81 183 LEU A CA 1
ATOM 1418 C C . LEU A 1 183 ? -5.504 -33.25 3.951 1 91.81 183 LEU A C 1
ATOM 1420 O O . LEU A 1 183 ? -5.148 -32.281 4.625 1 91.81 183 LEU A O 1
ATOM 1424 N N . THR A 1 184 ? -4.723 -34.156 3.428 1 88.06 184 THR A N 1
ATOM 1425 C CA . THR A 1 184 ? -3.283 -33.938 3.514 1 88.06 184 THR A CA 1
ATOM 1426 C C . THR A 1 184 ? -2.859 -32.75 2.65 1 88.06 184 THR A C 1
ATOM 1428 O O . THR A 1 184 ? -3.344 -32.594 1.529 1 88.06 184 THR A O 1
ATOM 1431 N N . GLY A 1 185 ? -1.845 -32.031 3.16 1 95.38 185 GLY A N 1
ATOM 1432 C CA . GLY A 1 185 ? -1.369 -30.859 2.479 1 95.38 185 GLY A CA 1
ATOM 1433 C C . GLY A 1 185 ? -0.24 -31.125 1.505 1 95.38 185 GLY A C 1
ATOM 1434 O O . GLY A 1 185 ? 0.289 -32.25 1.462 1 95.38 185 GLY A O 1
ATOM 1435 N N . TYR A 1 186 ? 0.113 -30.188 0.604 1 98.25 186 TYR A N 1
ATOM 1436 C CA . TYR A 1 186 ? 1.206 -30.203 -0.362 1 98.25 186 TYR A CA 1
ATOM 1437 C C . TYR A 1 186 ? 2.227 -29.109 -0.039 1 98.25 186 TYR A C 1
ATOM 1439 O O . TYR A 1 186 ? 1.856 -27.984 0.312 1 98.25 186 TYR A O 1
ATOM 1447 N N . THR A 1 187 ? 3.506 -29.406 -0.115 1 98.44 187 THR A N 1
ATOM 1448 C CA . THR A 1 187 ? 4.562 -28.438 0.13 1 98.44 187 THR A CA 1
ATOM 1449 C C . THR A 1 187 ? 5.613 -28.484 -0.973 1 98.44 187 THR A C 1
ATOM 1451 O O . THR A 1 187 ? 5.891 -29.562 -1.522 1 98.44 187 THR A O 1
ATOM 1454 N N . LEU A 1 188 ? 6.203 -27.391 -1.327 1 98.75 188 LEU A N 1
ATOM 1455 C CA . LEU A 1 188 ? 7.25 -27.203 -2.326 1 98.75 188 LEU A CA 1
ATOM 1456 C C . LEU A 1 188 ? 8.188 -26.062 -1.93 1 98.75 188 LEU A C 1
ATOM 1458 O O . LEU A 1 188 ? 7.73 -25.016 -1.464 1 98.75 188 LEU A O 1
ATOM 1462 N N . SER A 1 189 ? 9.484 -26.25 -2.045 1 98.81 189 SER A N 1
ATOM 1463 C CA . SER A 1 189 ? 10.461 -25.203 -1.758 1 98.81 189 SER A CA 1
ATOM 1464 C C . SER A 1 189 ? 11.625 -25.25 -2.74 1 98.81 189 SER A C 1
ATOM 1466 O O . SER A 1 189 ? 12.039 -26.328 -3.166 1 98.81 189 SER A O 1
ATOM 1468 N N . GLU A 1 190 ? 12.172 -24.125 -3.023 1 98.81 190 GLU A N 1
ATOM 1469 C CA . GLU A 1 190 ? 13.297 -24.016 -3.945 1 98.81 190 GLU A CA 1
ATOM 1470 C C . GLU A 1 190 ? 14.07 -22.719 -3.709 1 98.81 190 GLU A C 1
ATOM 1472 O O . GLU A 1 190 ? 13.523 -21.75 -3.199 1 98.81 190 GLU A O 1
ATOM 1477 N N . VAL A 1 191 ? 15.352 -22.734 -4.043 1 98.81 191 VAL A N 1
ATOM 1478 C CA . VAL A 1 191 ? 16.172 -21.531 -4.008 1 98.81 191 VAL A CA 1
ATOM 1479 C C . VAL A 1 191 ? 15.836 -20.641 -5.203 1 98.81 191 VAL A C 1
ATOM 1481 O O . VAL A 1 191 ? 15.898 -21.094 -6.352 1 98.81 191 VAL A O 1
ATOM 1484 N N . VAL A 1 192 ? 15.492 -19.438 -4.996 1 98.81 192 VAL A N 1
ATOM 1485 C CA . VAL A 1 192 ? 15.188 -18.438 -6.016 1 98.81 192 VAL A CA 1
ATOM 1486 C C . VAL A 1 192 ? 15.969 -17.156 -5.734 1 98.81 192 VAL A C 1
ATOM 1488 O O . VAL A 1 192 ? 15.664 -16.422 -4.789 1 98.81 192 VAL A O 1
ATOM 1491 N N . PRO A 1 193 ? 16.938 -16.797 -6.543 1 97.94 193 PRO A N 1
ATOM 1492 C CA . PRO A 1 193 ? 17.672 -15.555 -6.316 1 97.94 193 PRO A CA 1
ATOM 1493 C C . PRO A 1 193 ? 16.891 -14.312 -6.738 1 97.94 193 PRO A C 1
ATOM 1495 O O . PRO A 1 193 ? 17.188 -13.711 -7.777 1 97.94 193 PRO A O 1
ATOM 1498 N N . LEU A 1 194 ? 16.047 -13.844 -5.973 1 98.06 194 LEU A N 1
ATOM 1499 C CA . LEU A 1 194 ? 15.109 -12.789 -6.324 1 98.06 194 LEU A CA 1
ATOM 1500 C C . LEU A 1 194 ? 15.836 -11.547 -6.82 1 98.06 194 LEU A C 1
ATOM 1502 O O . LEU A 1 194 ? 15.453 -10.961 -7.836 1 98.06 194 LEU A O 1
ATOM 1506 N N . LYS A 1 195 ? 16.859 -11.141 -6.141 1 97.44 195 LYS A N 1
ATOM 1507 C CA . LYS A 1 195 ? 17.562 -9.914 -6.484 1 97.44 195 LYS A CA 1
ATOM 1508 C C . LYS A 1 195 ? 18.141 -9.984 -7.902 1 97.44 195 LYS A C 1
ATOM 1510 O O . LYS A 1 195 ? 18.297 -8.961 -8.562 1 97.44 195 LYS A O 1
ATOM 1515 N N . ASP A 1 196 ? 18.375 -11.156 -8.398 1 98.06 196 ASP A N 1
ATOM 1516 C CA . ASP A 1 196 ? 18.984 -11.352 -9.703 1 98.06 196 ASP A CA 1
ATOM 1517 C C . ASP A 1 196 ? 17.938 -11.484 -10.805 1 98.06 196 ASP A C 1
ATOM 1519 O O . ASP A 1 196 ? 18.25 -11.391 -11.992 1 98.06 196 ASP A O 1
ATOM 1523 N N . VAL A 1 197 ? 16.703 -11.672 -10.398 1 98.62 197 VAL A N 1
ATOM 1524 C CA . VAL A 1 197 ? 15.789 -12.109 -11.445 1 98.62 197 VAL A CA 1
ATOM 1525 C C . VAL A 1 197 ? 14.594 -11.164 -11.523 1 98.62 197 VAL A C 1
ATOM 1527 O O . VAL A 1 197 ? 13.82 -11.211 -12.484 1 98.62 197 VAL A O 1
ATOM 1530 N N . VAL A 1 198 ? 14.406 -10.273 -10.555 1 98.75 198 VAL A N 1
ATOM 1531 C CA . VAL A 1 198 ? 13.367 -9.25 -10.617 1 98.75 198 VAL A CA 1
ATOM 1532 C C . VAL A 1 198 ? 13.961 -7.883 -10.305 1 98.75 198 VAL A C 1
ATOM 1534 O O . VAL A 1 198 ? 15.031 -7.789 -9.688 1 98.75 198 VAL A O 1
ATOM 1537 N N . PRO A 1 199 ? 13.258 -6.766 -10.727 1 98.5 199 PRO A N 1
ATOM 1538 C CA . PRO A 1 199 ? 13.773 -5.438 -10.391 1 98.5 199 PRO A CA 1
ATOM 1539 C C . PRO A 1 199 ? 13.594 -5.094 -8.914 1 98.5 199 PRO A C 1
ATOM 1541 O O . PRO A 1 199 ? 12.938 -5.836 -8.18 1 98.5 199 PRO A O 1
ATOM 1544 N N . GLU A 1 200 ? 14.219 -4.055 -8.523 1 98 200 GLU A N 1
ATOM 1545 C CA . GLU A 1 200 ? 14.219 -3.588 -7.145 1 98 200 GLU A CA 1
ATOM 1546 C C . GLU A 1 200 ? 12.805 -3.357 -6.641 1 98 200 GLU A C 1
ATOM 1548 O O . GLU A 1 200 ? 12.477 -3.705 -5.5 1 98 200 GLU A O 1
ATOM 1553 N N . TRP A 1 201 ? 11.977 -2.709 -7.426 1 97.75 201 TRP A N 1
ATOM 1554 C CA . TRP A 1 201 ? 10.562 -2.48 -7.152 1 97.75 201 TRP A CA 1
ATOM 1555 C C . TRP A 1 201 ? 9.688 -3.387 -8.008 1 97.75 201 TRP A C 1
ATOM 1557 O O . TRP A 1 201 ? 9.898 -3.5 -9.219 1 97.75 201 TRP A O 1
ATOM 1567 N N . VAL A 1 202 ? 8.75 -3.996 -7.316 1 98.69 202 VAL A N 1
ATOM 1568 C CA . VAL A 1 202 ? 7.918 -4.961 -8.031 1 98.69 202 VAL A CA 1
ATOM 1569 C C . VAL A 1 202 ? 6.449 -4.746 -7.68 1 98.69 202 VAL A C 1
ATOM 1571 O O . VAL A 1 202 ? 6.129 -3.973 -6.773 1 98.69 202 VAL A O 1
ATOM 1574 N N . ARG A 1 203 ? 5.605 -5.383 -8.469 1 97.94 203 ARG A N 1
ATOM 1575 C CA . ARG A 1 203 ? 4.207 -5.598 -8.102 1 97.94 203 ARG A CA 1
ATOM 1576 C C . ARG A 1 203 ? 3.904 -7.082 -7.941 1 97.94 203 ARG A C 1
ATOM 1578 O O . ARG A 1 203 ? 4.531 -7.922 -8.586 1 97.94 203 ARG A O 1
ATOM 1585 N N . ILE A 1 204 ? 2.949 -7.367 -7.113 1 98.81 204 ILE A N 1
ATOM 1586 C CA . ILE A 1 204 ? 2.49 -8.734 -6.914 1 98.81 204 ILE A CA 1
ATOM 1587 C C . ILE A 1 204 ? 1.03 -8.859 -7.348 1 98.81 204 ILE A C 1
ATOM 1589 O O . ILE A 1 204 ? 0.296 -7.867 -7.363 1 98.81 204 ILE A O 1
ATOM 1593 N N . GLY A 1 205 ? 0.637 -10.062 -7.719 1 98.81 205 GLY A N 1
ATOM 1594 C CA . GLY A 1 205 ? -0.74 -10.258 -8.148 1 98.81 205 GLY A CA 1
ATOM 1595 C C . GLY A 1 205 ? -1.054 -11.695 -8.516 1 98.81 205 GLY A C 1
ATOM 1596 O O . GLY A 1 205 ? -0.298 -12.609 -8.18 1 98.81 205 GLY A O 1
ATOM 1597 N N . PHE A 1 206 ? -2.232 -11.852 -9.094 1 98.94 206 PHE A N 1
ATOM 1598 C CA . PHE A 1 206 ? -2.742 -13.133 -9.555 1 98.94 206 PHE A CA 1
ATOM 1599 C C . PHE A 1 206 ? -3.021 -13.102 -11.055 1 98.94 206 PHE A C 1
ATOM 1601 O O . PHE A 1 206 ? -3.34 -12.047 -11.609 1 98.94 206 PHE A O 1
ATOM 1608 N N . SER A 1 207 ? -2.904 -14.258 -11.641 1 98.88 207 SER A N 1
ATOM 1609 C CA . SER A 1 207 ? -3.273 -14.445 -13.039 1 98.88 207 SER A CA 1
ATOM 1610 C C . SER A 1 207 ? -3.932 -15.805 -13.258 1 98.88 207 SER A C 1
ATOM 1612 O O . SER A 1 207 ? -3.543 -16.797 -12.641 1 98.88 207 SER A O 1
ATOM 1614 N N . ALA A 1 208 ? -4.883 -15.828 -14.148 1 98.81 208 ALA A N 1
ATOM 1615 C CA . ALA A 1 208 ? -5.492 -17.094 -14.57 1 98.81 208 ALA A CA 1
ATOM 1616 C C . ALA A 1 208 ? -5.852 -17.062 -16.047 1 98.81 208 ALA A C 1
ATOM 1618 O O . ALA A 1 208 ? -6.066 -15.984 -16.625 1 98.81 208 ALA A O 1
ATOM 1619 N N . THR A 1 209 ? -5.867 -18.234 -16.625 1 98.69 209 THR A N 1
ATOM 1620 C CA . THR A 1 209 ? -6.18 -18.344 -18.047 1 98.69 209 THR A CA 1
ATOM 1621 C C . THR A 1 209 ? -7.016 -19.578 -18.312 1 98.69 209 THR A C 1
ATOM 1623 O O . THR A 1 209 ? -7.039 -20.516 -17.516 1 98.69 209 THR A O 1
ATOM 1626 N N . THR A 1 210 ? -7.762 -19.516 -19.391 1 98.12 210 THR A N 1
ATOM 1627 C CA . THR A 1 210 ? -8.406 -20.672 -20 1 98.12 210 THR A CA 1
ATOM 1628 C C . THR A 1 210 ? -8 -20.828 -21.453 1 98.12 210 THR A C 1
ATOM 1630 O O . THR A 1 210 ? -7.43 -19.906 -22.047 1 98.12 210 THR A O 1
ATOM 1633 N N . GLY A 1 211 ? -8.141 -22.031 -22.016 1 97 211 GLY A N 1
ATOM 1634 C CA . GLY A 1 211 ? -7.977 -22.359 -23.422 1 97 211 GLY A CA 1
ATOM 1635 C C . GLY A 1 211 ? -9.18 -23.062 -24 1 97 211 GLY A C 1
ATOM 1636 O O . GLY A 1 211 ? -10.312 -22.594 -23.859 1 97 211 GLY A O 1
ATOM 1637 N N . ALA A 1 212 ? -8.883 -24.172 -24.766 1 95.88 212 ALA A N 1
ATOM 1638 C CA . ALA A 1 212 ? -9.984 -25 -25.25 1 95.88 212 ALA A CA 1
ATOM 1639 C C . ALA A 1 212 ? -10.797 -25.578 -24.109 1 95.88 212 ALA A C 1
ATOM 1641 O O . ALA A 1 212 ? -12.008 -25.797 -24.234 1 95.88 212 ALA A O 1
ATOM 1642 N N . GLU A 1 213 ? -10.141 -25.906 -23.016 1 96.44 213 GLU A N 1
ATOM 1643 C CA . GLU A 1 213 ? -10.789 -26.234 -21.75 1 96.44 213 GLU A CA 1
ATOM 1644 C C . GLU A 1 213 ? -10.812 -25.031 -20.812 1 96.44 213 GLU A C 1
ATOM 1646 O O . GLU A 1 213 ? -10.094 -24.062 -21.016 1 96.44 213 GLU A O 1
ATOM 1651 N N . TYR A 1 214 ? -11.727 -25.203 -19.781 1 96.62 214 TYR A N 1
ATOM 1652 C CA . TYR A 1 214 ? -11.945 -23.969 -19.016 1 96.62 214 TYR A CA 1
ATOM 1653 C C . TYR A 1 214 ? -12.445 -24.281 -17.609 1 96.62 214 TYR A C 1
ATOM 1655 O O . TYR A 1 214 ? -12.961 -25.375 -17.359 1 96.62 214 TYR A O 1
ATOM 1663 N N . ALA A 1 215 ? -12.281 -23.344 -16.719 1 98.12 215 ALA A N 1
ATOM 1664 C CA . ALA A 1 215 ? -12.797 -23.312 -15.344 1 98.12 215 ALA A CA 1
ATOM 1665 C C . ALA A 1 215 ? -12.945 -21.875 -14.844 1 98.12 215 ALA A C 1
ATOM 1667 O O . ALA A 1 215 ? -12.391 -20.953 -15.438 1 98.12 215 ALA A O 1
ATOM 1668 N N . THR A 1 216 ? -13.734 -21.734 -13.852 1 98.06 216 THR A N 1
ATOM 1669 C CA . THR A 1 216 ? -13.719 -20.484 -13.102 1 98.06 216 THR A CA 1
ATOM 1670 C C . THR A 1 216 ? -12.539 -20.438 -12.141 1 98.06 216 THR A C 1
ATOM 1672 O O . THR A 1 216 ? -12.227 -21.453 -11.492 1 98.06 216 THR A O 1
ATOM 1675 N N . HIS A 1 217 ? -11.883 -19.328 -12 1 98.69 217 HIS A N 1
ATOM 1676 C CA . HIS A 1 217 ? -10.812 -19.094 -11.031 1 98.69 217 HIS A CA 1
ATOM 1677 C C . HIS A 1 217 ? -11.125 -17.891 -10.141 1 98.69 217 HIS A C 1
ATOM 1679 O O . HIS A 1 217 ? -11.211 -16.766 -10.625 1 98.69 217 HIS A O 1
ATOM 1685 N N . GLU A 1 218 ? -11.188 -18.141 -8.836 1 98.81 218 GLU A N 1
ATOM 1686 C CA . GLU A 1 218 ? -11.594 -17.094 -7.91 1 98.81 218 GLU A CA 1
ATOM 1687 C C . GLU A 1 218 ? -10.703 -17.062 -6.676 1 98.81 218 GLU A C 1
ATOM 1689 O O . GLU A 1 218 ? -10.18 -18.094 -6.25 1 98.81 218 GLU A O 1
ATOM 1694 N N . VAL A 1 219 ? -10.484 -15.906 -6.105 1 98.88 219 VAL A N 1
ATOM 1695 C CA . VAL A 1 219 ? -9.797 -15.695 -4.84 1 98.88 219 VAL A CA 1
ATOM 1696 C C . VAL A 1 219 ? -10.766 -15.133 -3.805 1 98.88 219 VAL A C 1
ATOM 1698 O O . VAL A 1 219 ? -11.531 -14.211 -4.098 1 98.88 219 VAL A O 1
ATOM 1701 N N . LEU A 1 220 ? -10.664 -15.617 -2.6 1 98.56 220 LEU A N 1
ATOM 1702 C CA . LEU A 1 220 ? -11.672 -15.258 -1.604 1 98.56 220 LEU A CA 1
ATOM 1703 C C . LEU A 1 220 ? -11.078 -14.336 -0.545 1 98.56 220 LEU A C 1
ATOM 1705 O O . LEU A 1 220 ? -11.805 -13.555 0.072 1 98.56 220 LEU A O 1
ATOM 1709 N N . SER A 1 221 ? -9.852 -14.43 -0.286 1 98.25 221 SER A N 1
ATOM 1710 C CA . SER A 1 221 ? -9.117 -13.578 0.645 1 98.25 221 SER A CA 1
ATOM 1711 C C . SER A 1 221 ? -7.645 -13.492 0.267 1 98.25 221 SER A C 1
ATOM 1713 O O . SER A 1 221 ? -7.125 -14.352 -0.446 1 98.25 221 SER A O 1
ATOM 1715 N N . TRP A 1 222 ? -6.949 -12.398 0.779 1 98.5 222 TRP A N 1
ATOM 1716 C CA . TRP A 1 222 ? -5.551 -12.203 0.42 1 98.5 222 TRP A CA 1
ATOM 1717 C C . TRP A 1 222 ? -4.832 -11.367 1.478 1 98.5 222 TRP A C 1
ATOM 1719 O O . TRP A 1 222 ? -5.277 -10.266 1.819 1 98.5 222 TRP A O 1
ATOM 1729 N N . THR A 1 223 ? -3.717 -11.891 2.01 1 98.38 223 THR A N 1
ATOM 1730 C CA . THR A 1 223 ? -2.871 -11.125 2.924 1 98.38 223 THR A CA 1
ATOM 1731 C C . THR A 1 223 ? -1.424 -11.117 2.438 1 98.38 223 THR A C 1
ATOM 1733 O O . THR A 1 223 ? -0.982 -12.047 1.764 1 98.38 223 THR A O 1
ATOM 1736 N N . PHE A 1 224 ? -0.671 -10.07 2.812 1 98.56 224 PHE A N 1
ATOM 1737 C CA . PHE A 1 224 ? 0.722 -9.914 2.414 1 98.56 224 PHE A CA 1
ATOM 1738 C C . PHE A 1 224 ? 1.496 -9.117 3.463 1 98.56 224 PHE A C 1
ATOM 1740 O O . PHE A 1 224 ? 0.971 -8.164 4.039 1 98.56 224 PHE A O 1
ATOM 1747 N N . LEU A 1 225 ? 2.744 -9.523 3.705 1 98.38 225 LEU A N 1
ATOM 1748 C CA . LEU A 1 225 ? 3.686 -8.828 4.574 1 98.38 225 LEU A CA 1
ATOM 1749 C C . LEU A 1 225 ? 5.105 -8.93 4.027 1 98.38 225 LEU A C 1
ATOM 1751 O O . LEU A 1 225 ? 5.574 -10.023 3.707 1 98.38 225 LEU A O 1
ATOM 1755 N N . SER A 1 226 ? 5.766 -7.82 3.863 1 98.19 226 SER A N 1
ATOM 1756 C CA . SER A 1 226 ? 7.176 -7.801 3.492 1 98.19 226 SER A CA 1
ATOM 1757 C C . SER A 1 226 ? 7.988 -6.926 4.441 1 98.19 226 SER A C 1
ATOM 1759 O O . SER A 1 226 ? 7.492 -5.91 4.934 1 98.19 226 SER A O 1
ATOM 1761 N N . GLU A 1 227 ? 9.195 -7.348 4.723 1 97.38 227 GLU A N 1
ATOM 1762 C CA . GLU A 1 227 ? 10.125 -6.629 5.59 1 97.38 227 GLU A CA 1
ATOM 1763 C C . GLU A 1 227 ? 11.516 -6.535 4.953 1 97.38 227 GLU A C 1
ATOM 1765 O O . GLU A 1 227 ? 12.172 -7.551 4.723 1 97.38 227 GLU A O 1
ATOM 1770 N N . LEU A 1 228 ? 11.938 -5.301 4.711 1 97 228 LEU A N 1
ATOM 1771 C CA . LEU A 1 228 ? 13.258 -5.031 4.148 1 97 228 LEU A CA 1
ATOM 1772 C C . LEU A 1 228 ? 14.156 -4.355 5.176 1 97 228 LEU A C 1
ATOM 1774 O O . LEU A 1 228 ? 13.891 -3.227 5.594 1 97 228 LEU A O 1
ATOM 1778 N N . THR A 1 229 ? 15.117 -5.07 5.527 1 92.12 229 THR A N 1
ATOM 1779 C CA . THR A 1 229 ? 16.031 -4.555 6.543 1 92.12 229 THR A CA 1
ATOM 1780 C C . THR A 1 229 ? 16.844 -3.387 5.996 1 92.12 229 THR A C 1
ATOM 1782 O O . THR A 1 229 ? 17.375 -3.457 4.887 1 92.12 229 THR A O 1
ATOM 1785 N N . GLY A 1 230 ? 16.875 -2.242 6.762 1 83.44 230 GLY A N 1
ATOM 1786 C CA . GLY A 1 230 ? 17.672 -1.091 6.371 1 83.44 230 GLY A CA 1
ATOM 1787 C C . GLY A 1 230 ? 19.156 -1.315 6.531 1 83.44 230 GLY A C 1
ATOM 1788 O O . GLY A 1 230 ? 19.594 -2.418 6.867 1 83.44 230 GLY A O 1
ATOM 1789 N N . PRO A 1 231 ? 19.906 -0.165 6.051 1 73.62 231 PRO A N 1
ATOM 1790 C CA . PRO A 1 231 ? 21.359 -0.284 6.199 1 73.62 231 PRO A CA 1
ATOM 1791 C C . PRO A 1 231 ? 21.797 -0.496 7.652 1 73.62 231 PRO A C 1
ATOM 1793 O O . PRO A 1 231 ? 21.141 -0.008 8.57 1 73.62 231 PRO A O 1
ATOM 1796 N N . SER A 1 232 ? 22.531 -1.586 8.07 1 59.56 232 SER A N 1
ATOM 1797 C CA . SER A 1 232 ? 23.141 -1.734 9.391 1 59.56 232 SER A CA 1
ATOM 1798 C C . SER A 1 232 ? 24.016 -0.532 9.742 1 59.56 232 SER A C 1
ATOM 1800 O O . SER A 1 232 ? 24.797 -0.068 8.914 1 59.56 232 SER A O 1
ATOM 1802 N N . ASN A 1 233 ? 23.5 0.397 10.359 1 45.28 233 ASN A N 1
ATOM 1803 C CA . ASN A 1 233 ? 24.516 1.354 10.781 1 45.28 233 ASN A CA 1
ATOM 1804 C C . ASN A 1 233 ? 25.812 0.654 11.188 1 45.28 233 ASN A C 1
ATOM 1806 O O . ASN A 1 233 ? 25.781 -0.423 11.781 1 45.28 233 ASN A O 1
ATOM 1810 N N . THR B 1 1 ? -12.734 -10.711 10.344 1 76.44 1 THR B N 1
ATOM 1811 C CA . THR B 1 1 ? -11.312 -10.461 10.18 1 76.44 1 THR B CA 1
ATOM 1812 C C . THR B 1 1 ? -11.055 -9 9.82 1 76.44 1 THR B C 1
ATOM 1814 O O . THR B 1 1 ? -11.875 -8.359 9.164 1 76.44 1 THR B O 1
ATOM 1817 N N . ASP B 1 2 ? -9.945 -8.523 10.406 1 89.5 2 ASP B N 1
ATOM 1818 C CA . ASP B 1 2 ? -9.633 -7.098 10.281 1 89.5 2 ASP B CA 1
ATOM 1819 C C . ASP B 1 2 ? -8.836 -6.816 9.008 1 89.5 2 ASP B C 1
ATOM 1821 O O . ASP B 1 2 ? -8.062 -7.664 8.555 1 89.5 2 ASP B O 1
ATOM 1825 N N . GLU B 1 3 ? -9.164 -5.738 8.43 1 92.75 3 GLU B N 1
ATOM 1826 C CA . GLU B 1 3 ? -8.352 -5.188 7.348 1 92.75 3 GLU B CA 1
ATOM 1827 C C . GLU B 1 3 ? -7.215 -4.328 7.891 1 92.75 3 GLU B C 1
ATOM 1829 O O . GLU B 1 3 ? -7.441 -3.443 8.719 1 92.75 3 GLU B O 1
ATOM 1834 N N . ILE B 1 4 ? -5.969 -4.641 7.465 1 94 4 ILE B N 1
ATOM 1835 C CA . ILE B 1 4 ? -4.797 -3.922 7.949 1 94 4 ILE B CA 1
ATOM 1836 C C . ILE B 1 4 ? -4.027 -3.336 6.77 1 94 4 ILE B C 1
ATOM 1838 O O . ILE B 1 4 ? -3.832 -4.008 5.754 1 94 4 ILE B O 1
ATOM 1842 N N . THR B 1 5 ? -3.635 -2.104 6.848 1 94.5 5 THR B N 1
ATOM 1843 C CA . THR B 1 5 ? -2.713 -1.433 5.941 1 94.5 5 THR B CA 1
ATOM 1844 C C . THR B 1 5 ? -1.579 -0.767 6.715 1 94.5 5 THR B C 1
ATOM 1846 O O . THR B 1 5 ? -1.824 -0.022 7.668 1 94.5 5 THR B O 1
ATOM 1849 N N . SER B 1 6 ? -0.301 -1.056 6.324 1 95.5 6 SER B N 1
ATOM 1850 C CA . SER B 1 6 ? 0.83 -0.447 7.016 1 95.5 6 SER B CA 1
ATOM 1851 C C . SER B 1 6 ? 2.016 -0.254 6.074 1 95.5 6 SER B C 1
ATOM 1853 O O . SER B 1 6 ? 2.188 -1.014 5.121 1 95.5 6 SER B O 1
ATOM 1855 N N . PHE B 1 7 ? 2.73 0.83 6.363 1 96.19 7 PHE B N 1
ATOM 1856 C CA . PHE B 1 7 ? 4.012 1.023 5.695 1 96.19 7 PHE B CA 1
ATOM 1857 C C . PHE B 1 7 ? 4.988 1.765 6.598 1 96.19 7 PHE B C 1
ATOM 1859 O O . PHE B 1 7 ? 4.578 2.438 7.547 1 96.19 7 PHE B O 1
ATOM 1866 N N . SER B 1 8 ? 6.297 1.636 6.371 1 96.25 8 SER B N 1
ATOM 1867 C CA . SER B 1 8 ? 7.387 2.35 7.023 1 96.25 8 SER B CA 1
ATOM 1868 C C . SER B 1 8 ? 8.453 2.773 6.02 1 96.25 8 SER B C 1
ATOM 1870 O O . SER B 1 8 ? 9.023 1.934 5.324 1 96.25 8 SER B O 1
ATOM 1872 N N . ILE B 1 9 ? 8.703 4.09 5.918 1 95.69 9 ILE B N 1
ATOM 1873 C CA . ILE B 1 9 ? 9.781 4.699 5.145 1 95.69 9 ILE B CA 1
ATOM 1874 C C . ILE B 1 9 ? 10.773 5.375 6.086 1 95.69 9 ILE B C 1
ATOM 1876 O O . ILE B 1 9 ? 10.594 6.539 6.453 1 95.69 9 ILE B O 1
ATOM 1880 N N . PRO B 1 10 ? 11.758 4.715 6.438 1 94.94 10 PRO B N 1
ATOM 1881 C CA . PRO B 1 10 ? 12.703 5.301 7.387 1 94.94 10 PRO B CA 1
ATOM 1882 C C . PRO B 1 10 ? 13.594 6.371 6.754 1 94.94 10 PRO B C 1
ATOM 1884 O O . PRO B 1 10 ? 14.062 7.277 7.449 1 94.94 10 PRO B O 1
ATOM 1887 N N . LYS B 1 11 ? 13.922 6.262 5.469 1 93.69 11 LYS B N 1
ATOM 1888 C CA . LYS B 1 11 ? 14.641 7.215 4.633 1 93.69 11 LYS B CA 1
ATOM 1889 C C . LYS B 1 11 ? 14.102 7.215 3.207 1 93.69 11 LYS B C 1
ATOM 1891 O O . LYS B 1 11 ? 13.828 6.152 2.641 1 93.69 11 LYS B O 1
ATOM 1896 N N . PHE B 1 12 ? 14.023 8.344 2.703 1 96.62 12 PHE B N 1
ATOM 1897 C CA . PHE B 1 12 ? 13.516 8.453 1.341 1 96.62 12 PHE B CA 1
ATOM 1898 C C . PHE B 1 12 ? 14.617 8.203 0.326 1 96.62 12 PHE B C 1
ATOM 1900 O O . PHE B 1 12 ? 15.805 8.391 0.629 1 96.62 12 PHE B O 1
ATOM 1907 N N . ARG B 1 13 ? 14.242 7.863 -0.875 1 93.69 13 ARG B N 1
ATOM 1908 C CA . ARG B 1 13 ? 15.156 7.7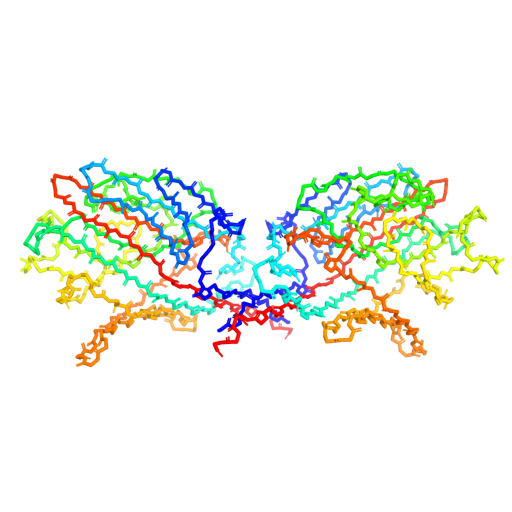42 -2.004 1 93.69 13 ARG B CA 1
ATOM 1909 C C . ARG B 1 13 ? 14.719 8.633 -3.162 1 93.69 13 ARG B C 1
ATOM 1911 O O . ARG B 1 13 ? 13.562 9.039 -3.236 1 93.69 13 ARG B O 1
ATOM 1918 N N . PRO B 1 14 ? 15.594 8.852 -4.066 1 94.75 14 PRO B N 1
ATOM 1919 C CA . PRO B 1 14 ? 15.18 9.625 -5.238 1 94.75 14 PRO B CA 1
ATOM 1920 C C . PRO B 1 14 ? 14.07 8.938 -6.031 1 94.75 14 PRO B C 1
ATOM 1922 O O . PRO B 1 14 ? 14.125 7.727 -6.266 1 94.75 14 PRO B O 1
ATOM 1925 N N . ASP B 1 15 ? 13.078 9.68 -6.379 1 92.69 15 ASP B N 1
ATOM 1926 C CA . ASP B 1 15 ? 11.945 9.156 -7.145 1 92.69 15 ASP B CA 1
ATOM 1927 C C . ASP B 1 15 ? 11.289 7.988 -6.418 1 92.69 15 ASP B C 1
ATOM 1929 O O . ASP B 1 15 ? 11.086 6.922 -7.004 1 92.69 15 ASP B O 1
ATOM 1933 N N . GLN B 1 16 ? 10.969 8.188 -5.27 1 94.25 16 GLN B N 1
ATOM 1934 C CA . GLN B 1 16 ? 10.336 7.188 -4.418 1 94.25 16 GLN B CA 1
ATOM 1935 C C . GLN B 1 16 ? 9.086 6.613 -5.082 1 94.25 16 GLN B C 1
ATOM 1937 O O . GLN B 1 16 ? 8.094 7.316 -5.262 1 94.25 16 GLN B O 1
ATOM 1942 N N . PRO B 1 17 ? 9.023 5.355 -5.461 1 92.19 17 PRO B N 1
ATOM 1943 C CA . PRO B 1 17 ? 7.98 4.809 -6.336 1 92.19 17 PRO B CA 1
ATOM 1944 C C . PRO B 1 17 ? 6.625 4.699 -5.645 1 92.19 17 PRO B C 1
ATOM 1946 O O . PRO B 1 17 ? 5.594 4.586 -6.316 1 92.19 17 PRO B O 1
ATOM 1949 N N . ASN B 1 18 ? 6.492 4.625 -4.359 1 95.19 18 ASN B N 1
ATOM 1950 C CA . ASN B 1 18 ? 5.215 4.445 -3.678 1 95.19 18 ASN B CA 1
ATOM 1951 C C . ASN B 1 18 ? 4.633 5.777 -3.215 1 95.19 18 ASN B C 1
ATOM 1953 O O . ASN B 1 18 ? 3.824 5.816 -2.283 1 95.19 18 ASN B O 1
ATOM 1957 N N . LEU B 1 19 ? 5.09 6.832 -3.883 1 97.62 19 LEU B N 1
ATOM 1958 C CA . LEU B 1 19 ? 4.543 8.164 -3.645 1 97.62 19 LEU B CA 1
ATOM 1959 C C . LEU B 1 19 ? 4.027 8.781 -4.941 1 97.62 19 LEU B C 1
ATOM 1961 O O . LEU B 1 19 ? 4.477 8.414 -6.031 1 97.62 19 LEU B O 1
ATOM 1965 N N . ILE B 1 20 ? 3.051 9.695 -4.762 1 97.56 20 ILE B N 1
ATOM 1966 C CA . ILE B 1 20 ? 2.562 10.586 -5.809 1 97.56 20 ILE B CA 1
ATOM 1967 C C . ILE B 1 20 ? 2.963 12.023 -5.496 1 97.56 20 ILE B C 1
ATOM 1969 O O . ILE B 1 20 ? 2.729 12.508 -4.387 1 97.56 20 ILE B O 1
ATOM 1973 N N . PHE B 1 21 ? 3.545 12.656 -6.492 1 98.31 21 PHE B N 1
ATOM 1974 C CA . PHE B 1 21 ? 3.965 14.039 -6.297 1 98.31 21 PHE B CA 1
ATOM 1975 C C . PHE B 1 21 ? 3.041 14.992 -7.043 1 98.31 21 PHE B C 1
ATOM 1977 O O . PHE B 1 21 ? 2.635 14.719 -8.172 1 98.31 21 PHE B O 1
ATOM 1984 N N . GLN B 1 22 ? 2.641 16.094 -6.43 1 98.12 22 GLN B N 1
ATOM 1985 C CA . GLN B 1 22 ? 1.831 17.156 -7.004 1 98.12 22 GLN B CA 1
ATOM 1986 C C . GLN B 1 22 ? 2.447 18.531 -6.73 1 98.12 22 GLN B C 1
ATOM 1988 O O . GLN B 1 22 ? 2.926 18.797 -5.625 1 98.12 22 GLN B O 1
ATOM 1993 N N . GLY B 1 23 ? 2.379 19.359 -7.75 1 96.06 23 GLY B N 1
ATOM 1994 C CA . GLY B 1 23 ? 3.027 20.656 -7.609 1 96.06 23 GLY B CA 1
ATOM 1995 C C . GLY B 1 23 ? 4.543 20.562 -7.602 1 96.06 23 GLY B C 1
ATOM 1996 O O . GLY B 1 23 ? 5.141 20.031 -8.539 1 96.06 23 GLY B O 1
ATOM 1997 N N . GLY B 1 24 ? 5.211 20.922 -6.496 1 94.75 24 GLY B N 1
ATOM 1998 C CA . GLY B 1 24 ? 6.66 20.969 -6.418 1 94.75 24 GLY B CA 1
ATOM 1999 C C . GLY B 1 24 ? 7.25 19.875 -5.559 1 94.75 24 GLY B C 1
ATOM 2000 O O . GLY B 1 24 ? 8.461 19.844 -5.32 1 94.75 24 GLY B O 1
ATOM 2001 N N . GLY B 1 25 ? 6.586 18.938 -5.086 1 96.81 25 GLY B N 1
ATOM 2002 C CA . GLY B 1 25 ? 7.113 17.891 -4.23 1 96.81 25 GLY B CA 1
ATOM 2003 C C . GLY B 1 25 ? 8.023 16.922 -4.965 1 96.81 25 GLY B C 1
ATOM 2004 O O . GLY B 1 25 ? 7.762 16.562 -6.117 1 96.81 25 GLY B O 1
ATOM 2005 N N . TYR B 1 26 ? 9.141 16.516 -4.262 1 98.19 26 TYR B N 1
ATOM 2006 C CA . TYR B 1 26 ? 10.062 15.523 -4.816 1 98.19 26 TYR B CA 1
ATOM 2007 C C . TYR B 1 26 ? 10.906 14.883 -3.715 1 98.19 26 TYR B C 1
ATOM 2009 O O . TYR B 1 26 ? 10.914 15.359 -2.578 1 98.19 26 TYR B O 1
ATOM 2017 N N . THR B 1 27 ? 11.562 13.789 -4.102 1 98.25 27 THR B N 1
ATOM 2018 C CA . THR B 1 27 ? 12.453 13.141 -3.143 1 98.25 27 THR B CA 1
ATOM 2019 C C . THR B 1 27 ? 13.883 13.125 -3.664 1 98.25 27 THR B C 1
ATOM 2021 O O . THR B 1 27 ? 14.109 13.062 -4.875 1 98.25 27 THR B O 1
ATOM 2024 N N . THR B 1 28 ? 14.766 13.352 -2.811 1 97.12 28 THR B N 1
ATOM 2025 C CA . THR B 1 28 ? 16.188 13.055 -2.992 1 97.12 28 THR B CA 1
ATOM 2026 C C . THR B 1 28 ? 16.641 11.992 -2.002 1 97.12 28 THR B C 1
ATOM 2028 O O . THR B 1 28 ? 15.828 11.383 -1.31 1 97.12 28 THR B O 1
ATOM 2031 N N . LYS B 1 29 ? 17.953 11.781 -2.047 1 93.56 29 LYS B N 1
ATOM 2032 C CA . LYS B 1 29 ? 18.469 10.82 -1.073 1 93.56 29 LYS B CA 1
ATOM 2033 C C . LYS B 1 29 ? 18.188 11.289 0.354 1 93.56 29 LYS B C 1
ATOM 2035 O O . LYS B 1 29 ? 18.641 12.367 0.755 1 93.56 29 LYS B O 1
ATOM 2040 N N . GLU B 1 30 ? 17.359 10.602 1.067 1 94.62 30 GLU B N 1
ATOM 2041 C CA . GLU B 1 30 ? 17.156 10.68 2.512 1 94.62 30 GLU B CA 1
ATOM 2042 C C . GLU B 1 30 ? 16.031 11.648 2.867 1 94.62 30 GLU B C 1
ATOM 2044 O O . GLU B 1 30 ? 15.594 11.703 4.016 1 94.62 30 GLU B O 1
ATOM 2049 N N . LYS B 1 31 ? 15.555 12.383 1.919 1 97.69 31 LYS B N 1
ATOM 2050 C CA . LYS B 1 31 ? 14.539 13.328 2.361 1 97.69 31 LYS B CA 1
ATOM 2051 C C . LYS B 1 31 ? 13.484 13.547 1.28 1 97.69 31 LYS B C 1
ATOM 2053 O O . LYS B 1 31 ? 13.758 13.359 0.093 1 97.69 31 LYS B O 1
ATOM 2058 N N . LEU B 1 32 ? 12.32 13.93 1.661 1 98.75 32 LEU B N 1
ATOM 2059 C CA . LEU B 1 32 ? 11.219 14.469 0.872 1 98.75 32 LEU B CA 1
ATOM 2060 C C . LEU B 1 32 ? 11.141 15.984 1.02 1 98.75 32 LEU B C 1
ATOM 2062 O O . LEU B 1 32 ? 11.031 16.5 2.135 1 98.75 32 LEU B O 1
ATOM 2066 N N . THR B 1 33 ? 11.18 16.672 -0.127 1 98.75 33 THR B N 1
ATOM 2067 C CA . THR B 1 33 ? 11.07 18.125 -0.117 1 98.75 33 THR B CA 1
ATOM 2068 C C . THR B 1 33 ? 9.742 18.578 -0.726 1 98.75 33 THR B C 1
ATOM 2070 O O . THR B 1 33 ? 9.422 18.219 -1.862 1 98.75 33 THR B O 1
ATOM 2073 N N . LEU B 1 34 ? 9.031 19.391 0.049 1 98.75 34 LEU B N 1
ATOM 2074 C CA . LEU B 1 34 ? 7.758 19.906 -0.449 1 98.75 34 LEU B CA 1
ATOM 2075 C C . LEU B 1 34 ? 7.918 21.312 -1.019 1 98.75 34 LEU B C 1
ATOM 2077 O O . LEU B 1 34 ? 7.352 21.625 -2.066 1 98.75 34 LEU B O 1
ATOM 2081 N N . THR B 1 35 ? 8.617 22.156 -0.331 1 98.44 35 THR B N 1
ATOM 2082 C CA . THR B 1 35 ? 8.945 23.469 -0.85 1 98.44 35 THR B CA 1
ATOM 2083 C C . THR B 1 35 ? 10.422 23.797 -0.621 1 98.44 35 THR B C 1
ATOM 2085 O O . THR B 1 35 ? 11.008 23.344 0.367 1 98.44 35 THR B O 1
ATOM 2088 N N . LYS B 1 36 ? 10.992 24.594 -1.546 1 97.56 36 LYS B N 1
ATOM 2089 C CA . LYS B 1 36 ? 12.227 25.328 -1.3 1 97.56 36 LYS B CA 1
ATOM 2090 C C . LYS B 1 36 ? 11.945 26.688 -0.685 1 97.56 36 LYS B C 1
ATOM 2092 O O . LYS B 1 36 ? 10.789 27.109 -0.578 1 97.56 36 LYS B O 1
ATOM 2097 N N . ALA B 1 37 ? 12.953 27.297 -0.28 1 96.75 37 ALA B N 1
ATOM 2098 C CA . ALA B 1 37 ? 12.773 28.625 0.308 1 96.75 37 ALA B CA 1
ATOM 2099 C C . ALA B 1 37 ? 12.656 29.688 -0.774 1 96.75 37 ALA B C 1
ATOM 2101 O O . ALA B 1 37 ? 13.508 30.578 -0.874 1 96.75 37 ALA B O 1
ATOM 2102 N N . VAL B 1 38 ? 11.617 29.688 -1.514 1 96.38 38 VAL B N 1
ATOM 2103 C CA . VAL B 1 38 ? 11.297 30.656 -2.557 1 96.38 38 VAL B CA 1
ATOM 2104 C C . VAL B 1 38 ? 9.82 31.047 -2.465 1 96.38 38 VAL B C 1
ATOM 2106 O O . VAL B 1 38 ? 9.031 30.344 -1.836 1 96.38 38 VAL B O 1
ATOM 2109 N N . LYS B 1 39 ? 9.484 32.125 -3.07 1 96.81 39 LYS B N 1
ATOM 2110 C CA . LYS B 1 39 ? 8.148 32.688 -2.902 1 96.81 39 LYS B CA 1
ATOM 2111 C C . LYS B 1 39 ? 7.117 31.938 -3.74 1 96.81 39 LYS B C 1
ATOM 2113 O O . LYS B 1 39 ? 7.441 31.406 -4.801 1 96.81 39 LYS B O 1
ATOM 2118 N N . ASN B 1 40 ? 5.871 31.906 -3.211 1 97.38 40 ASN B N 1
ATOM 2119 C CA . ASN B 1 40 ? 4.656 31.531 -3.92 1 97.38 40 ASN B CA 1
ATOM 2120 C C . ASN B 1 40 ? 4.77 30.125 -4.516 1 97.38 40 ASN B C 1
ATOM 2122 O O . ASN B 1 40 ? 4.559 29.938 -5.715 1 97.38 40 ASN B O 1
ATOM 2126 N N . THR B 1 41 ? 4.918 29.125 -3.678 1 97.5 41 THR B N 1
ATOM 2127 C CA . THR B 1 41 ? 5.004 27.734 -4.129 1 97.5 41 THR B CA 1
ATOM 2128 C C . THR B 1 41 ? 4.039 26.859 -3.348 1 97.5 41 THR B C 1
ATOM 2130 O O . THR B 1 41 ? 3.666 27.172 -2.219 1 97.5 41 THR B O 1
ATOM 2133 N N . VAL B 1 42 ? 3.564 25.812 -4.004 1 98.44 42 VAL B N 1
ATOM 2134 C CA . VAL B 1 42 ? 2.807 24.719 -3.426 1 98.44 42 VAL B CA 1
ATOM 2135 C C . VAL B 1 42 ? 3.48 23.391 -3.773 1 98.44 42 VAL B C 1
ATOM 2137 O O . VAL B 1 42 ? 3.824 23.141 -4.93 1 98.44 42 VAL B O 1
ATOM 2140 N N . GLY B 1 43 ? 3.738 22.562 -2.768 1 98.69 43 GLY B N 1
ATOM 2141 C CA . GLY B 1 43 ? 4.238 21.219 -2.975 1 98.69 43 GLY B CA 1
ATOM 2142 C C . GLY B 1 43 ? 3.525 20.172 -2.131 1 98.69 43 GLY B C 1
ATOM 2143 O O . GLY B 1 43 ? 3.25 20.406 -0.952 1 98.69 43 GLY B O 1
ATOM 2144 N N . ARG B 1 44 ? 3.188 18.984 -2.789 1 98.81 44 ARG B N 1
ATOM 2145 C CA . ARG B 1 44 ? 2.492 17.906 -2.107 1 98.81 44 ARG B CA 1
ATOM 2146 C C . ARG B 1 44 ? 3.123 16.562 -2.445 1 98.81 44 ARG B C 1
ATOM 2148 O O . ARG B 1 44 ? 3.736 16.391 -3.502 1 98.81 44 ARG B O 1
ATOM 2155 N N . ALA B 1 45 ? 2.99 15.656 -1.528 1 98.81 45 ALA B N 1
ATOM 2156 C CA . ALA B 1 45 ? 3.326 14.25 -1.717 1 98.81 45 ALA B CA 1
ATOM 2157 C C . ALA B 1 45 ? 2.311 13.344 -1.022 1 98.81 45 ALA B C 1
ATOM 2159 O O . ALA B 1 45 ? 2 13.539 0.156 1 98.81 45 ALA B O 1
ATOM 2160 N N . LEU B 1 46 ? 1.781 12.383 -1.769 1 98.62 46 LEU B N 1
ATOM 2161 C CA . LEU B 1 46 ? 0.771 11.469 -1.251 1 98.62 46 LEU B CA 1
ATOM 2162 C C . LEU B 1 46 ? 1.27 10.023 -1.298 1 98.62 46 LEU B C 1
ATOM 2164 O O . LEU B 1 46 ? 1.993 9.648 -2.221 1 98.62 46 LEU B O 1
ATOM 2168 N N . TYR B 1 47 ? 0.857 9.258 -0.223 1 98.06 47 TYR B N 1
ATOM 2169 C CA . TYR B 1 47 ? 1.032 7.82 -0.368 1 98.06 47 TYR B CA 1
ATOM 2170 C C . TYR B 1 47 ? 0.152 7.273 -1.485 1 98.06 47 TYR B C 1
ATOM 2172 O O . TYR B 1 47 ? -1.025 7.625 -1.585 1 98.06 47 TYR B O 1
ATOM 2180 N N . SER B 1 48 ? 0.658 6.383 -2.305 1 95.88 48 SER B N 1
ATOM 2181 C CA . SER B 1 48 ? -0.011 6.035 -3.555 1 95.88 48 SER B CA 1
ATOM 2182 C C . SER B 1 48 ? -1.178 5.082 -3.311 1 95.88 48 SER B C 1
ATOM 2184 O O . SER B 1 48 ? -2.127 5.043 -4.098 1 95.88 48 SER B O 1
ATOM 2186 N N . LEU B 1 49 ? -1.173 4.258 -2.309 1 95.81 49 LEU B N 1
ATOM 2187 C CA . LEU B 1 49 ? -2.221 3.277 -2.041 1 95.81 49 LEU B CA 1
ATOM 2188 C C . LEU B 1 49 ? -3.428 3.939 -1.385 1 95.81 49 LEU B C 1
ATOM 2190 O O . LEU B 1 49 ? -3.299 4.578 -0.338 1 95.81 49 LEU B O 1
ATOM 2194 N N . PRO B 1 50 ? -4.633 3.748 -1.957 1 96 50 PRO B N 1
ATOM 2195 C CA . PRO B 1 50 ? -5.824 4.188 -1.227 1 96 50 PRO B CA 1
ATOM 2196 C C . PRO B 1 50 ? -6.012 3.445 0.095 1 96 50 PRO B C 1
ATOM 2198 O O . PRO B 1 50 ? -5.754 2.242 0.175 1 96 50 PRO B O 1
ATOM 2201 N N . ILE B 1 51 ? -6.5 4.168 1.112 1 97.38 51 ILE B N 1
ATOM 2202 C CA . ILE B 1 51 ? -6.719 3.631 2.451 1 97.38 51 ILE B CA 1
ATOM 2203 C C . ILE B 1 51 ? -8.219 3.516 2.723 1 97.38 51 ILE B C 1
ATOM 2205 O O . ILE B 1 51 ? -8.969 4.477 2.521 1 97.38 51 ILE B O 1
ATOM 2209 N N . HIS B 1 52 ? -8.688 2.355 3.189 1 97.06 52 HIS B N 1
ATOM 2210 C CA . HIS B 1 52 ? -10.062 2.131 3.609 1 97.06 52 HIS B CA 1
ATOM 2211 C C . HIS B 1 52 ? -10.305 2.646 5.023 1 97.06 52 HIS B C 1
ATOM 2213 O O . HIS B 1 52 ? -10.086 1.919 6 1 97.06 52 HIS B O 1
ATOM 2219 N N . ILE B 1 53 ? -10.852 3.867 5.148 1 98.12 53 ILE B N 1
ATOM 2220 C CA . ILE B 1 53 ? -10.797 4.52 6.449 1 98.12 53 ILE B CA 1
ATOM 2221 C C . ILE B 1 53 ? -12.109 4.285 7.199 1 98.12 53 ILE B C 1
ATOM 2223 O O . ILE B 1 53 ? -12.172 4.438 8.422 1 98.12 53 ILE B O 1
ATOM 2227 N N . TRP B 1 54 ? -13.133 3.904 6.488 1 97.62 54 TRP B N 1
ATOM 2228 C CA . TRP B 1 54 ? -14.375 3.42 7.094 1 97.62 54 TRP B CA 1
ATOM 2229 C C . TRP B 1 54 ? -15.164 2.576 6.105 1 97.62 54 TRP B C 1
ATOM 2231 O O . TRP B 1 54 ? -14.875 2.572 4.906 1 97.62 54 TRP B O 1
ATOM 2241 N N . ASP B 1 55 ? -16.125 1.791 6.605 1 95.75 55 ASP B N 1
ATOM 2242 C CA . ASP B 1 55 ? -16.844 0.814 5.793 1 95.75 55 ASP B CA 1
ATOM 2243 C C . ASP B 1 55 ? -18.328 1.164 5.699 1 95.75 55 ASP B C 1
ATOM 2245 O O . ASP B 1 55 ? -19.031 1.209 6.711 1 95.75 55 ASP B O 1
ATOM 2249 N N . SER B 1 56 ? -18.828 1.299 4.496 1 93.88 56 SER B N 1
ATOM 2250 C CA . SER B 1 56 ? -20.203 1.753 4.289 1 93.88 56 SER B CA 1
ATOM 2251 C C . SER B 1 56 ? -21.203 0.665 4.652 1 93.88 56 SER B C 1
ATOM 2253 O O . SER B 1 56 ? -22.375 0.959 4.957 1 93.88 56 SER B O 1
ATOM 2255 N N . GLU B 1 57 ? -20.828 -0.532 4.605 1 91.44 57 GLU B N 1
ATOM 2256 C CA . GLU B 1 57 ? -21.734 -1.636 4.914 1 91.44 57 GLU B CA 1
ATOM 2257 C C . GLU B 1 57 ? -21.891 -1.817 6.422 1 91.44 57 GLU B C 1
ATOM 2259 O O . GLU B 1 57 ? -23 -2.029 6.914 1 91.44 57 GLU B O 1
ATOM 2264 N N . THR B 1 58 ? -20.828 -1.681 7.148 1 93.38 58 THR B N 1
ATOM 2265 C CA . THR B 1 58 ? -20.875 -1.977 8.578 1 93.38 58 THR B CA 1
ATOM 2266 C C . THR B 1 58 ? -20.969 -0.691 9.391 1 93.38 58 THR B C 1
ATOM 2268 O O . THR B 1 58 ? -21.391 -0.714 10.547 1 93.38 58 THR B O 1
ATOM 2271 N N . GLY B 1 59 ? -20.469 0.397 8.82 1 95.69 59 GLY B N 1
ATOM 2272 C CA . GLY B 1 59 ? -20.391 1.653 9.555 1 95.69 59 GLY B CA 1
ATOM 2273 C C . GLY B 1 59 ? -19.141 1.768 10.406 1 95.69 59 GLY B C 1
ATOM 2274 O O . GLY B 1 59 ? -18.891 2.807 11.023 1 95.69 59 GLY B O 1
ATOM 2275 N N . ASN B 1 60 ? -18.297 0.768 10.406 1 97 60 ASN B N 1
ATOM 2276 C CA . ASN B 1 60 ? -17.078 0.789 11.203 1 97 60 ASN B CA 1
ATOM 2277 C C . ASN B 1 60 ? -16.062 1.789 10.656 1 97 60 ASN B C 1
ATOM 2279 O O . ASN B 1 60 ? -15.984 2.002 9.445 1 97 60 ASN B O 1
ATOM 2283 N N . VAL B 1 61 ? -15.328 2.377 11.555 1 98.19 61 VAL B N 1
ATOM 2284 C CA . VAL B 1 61 ? -14.266 3.318 11.227 1 98.19 61 VAL B CA 1
ATOM 2285 C C . VAL B 1 61 ? -12.914 2.75 11.656 1 98.19 61 VAL B C 1
ATOM 2287 O O . VAL B 1 61 ? -12.812 2.104 12.703 1 98.19 61 VAL B O 1
ATOM 2290 N N . ALA B 1 62 ? -11.914 3.02 10.906 1 98.38 62 ALA B N 1
ATOM 2291 C CA . ALA B 1 62 ? -10.594 2.486 11.219 1 98.38 62 ALA B CA 1
ATOM 2292 C C . ALA B 1 62 ? -9.922 3.309 12.312 1 98.38 62 ALA B C 1
ATOM 2294 O O . ALA B 1 62 ? -10.008 4.539 12.32 1 98.38 62 ALA B O 1
ATOM 2295 N N . ASP B 1 63 ? -9.227 2.656 13.211 1 98.56 63 ASP B N 1
ATOM 2296 C CA . ASP B 1 63 ? -8.148 3.301 13.953 1 98.56 63 ASP B CA 1
ATOM 2297 C C . ASP B 1 63 ? -6.934 3.545 13.055 1 98.56 63 ASP B C 1
ATOM 2299 O O . ASP B 1 63 ? -6.676 2.771 12.125 1 98.56 63 ASP B O 1
ATOM 2303 N N . PHE B 1 64 ? -6.195 4.609 13.406 1 98.75 64 PHE B N 1
ATOM 2304 C CA . PHE B 1 64 ? -4.918 4.699 12.711 1 98.75 64 PHE B CA 1
ATOM 2305 C C . PHE B 1 64 ? -3.904 5.473 13.539 1 98.75 64 PHE B C 1
ATOM 2307 O O . PHE B 1 64 ? -4.277 6.207 14.461 1 98.75 64 PHE B O 1
ATOM 2314 N N . THR B 1 65 ? -2.625 5.258 13.266 1 98.81 65 THR B N 1
ATOM 2315 C CA . THR B 1 65 ? -1.489 6.016 13.773 1 98.81 65 THR B CA 1
ATOM 2316 C C . THR B 1 65 ? -0.505 6.336 12.656 1 98.81 65 THR B C 1
ATOM 2318 O O . THR B 1 65 ? -0.276 5.512 11.766 1 98.81 65 THR B O 1
ATOM 2321 N N . THR B 1 66 ? 0.024 7.477 12.664 1 98.81 66 THR B N 1
ATOM 2322 C CA . THR B 1 66 ? 1.115 7.879 11.781 1 98.81 66 THR B CA 1
ATOM 2323 C C . THR B 1 66 ? 2.174 8.664 12.555 1 98.81 66 THR B C 1
ATOM 2325 O O . THR B 1 66 ? 1.849 9.406 13.484 1 98.81 66 THR B O 1
ATOM 2328 N N . THR B 1 67 ? 3.467 8.461 12.219 1 98.75 67 THR B N 1
ATOM 2329 C CA . THR B 1 67 ? 4.586 9.234 12.742 1 98.75 67 THR B CA 1
ATOM 2330 C C . THR B 1 67 ? 5.48 9.734 11.617 1 98.75 67 THR B C 1
ATOM 2332 O O . THR B 1 67 ? 5.621 9.07 10.586 1 98.75 67 THR B O 1
ATOM 2335 N N . PHE B 1 68 ? 6.051 10.859 11.82 1 98.81 68 PHE B N 1
ATOM 2336 C CA . PHE B 1 68 ? 7.004 11.414 10.859 1 98.81 68 PHE B CA 1
ATOM 2337 C C . PHE B 1 68 ? 7.906 12.445 11.531 1 98.81 68 PHE B C 1
ATOM 2339 O O . PHE B 1 68 ? 7.598 12.93 12.625 1 98.81 68 PHE B O 1
ATOM 2346 N N . ILE B 1 69 ? 9.016 12.672 10.891 1 98.69 69 ILE B N 1
ATOM 2347 C CA . ILE B 1 69 ? 9.938 13.742 11.258 1 98.69 69 ILE B CA 1
ATOM 2348 C C . ILE B 1 69 ? 9.961 14.805 10.164 1 98.69 69 ILE B C 1
ATOM 2350 O O . ILE B 1 69 ? 10.117 14.484 8.984 1 98.69 69 ILE B O 1
ATOM 2354 N N . PHE B 1 70 ? 9.781 16.062 10.539 1 98.75 70 PHE B N 1
ATOM 2355 C CA . PHE B 1 70 ? 9.883 17.125 9.531 1 98.75 70 PHE B CA 1
ATOM 2356 C C . PHE B 1 70 ? 10.805 18.25 10.008 1 98.75 70 PHE B C 1
ATOM 2358 O O . PHE B 1 70 ? 11.125 18.328 11.195 1 98.75 70 PHE B O 1
ATOM 2365 N N . VAL B 1 71 ? 11.25 19.047 9.031 1 98.31 71 VAL B N 1
ATOM 2366 C CA . VAL B 1 71 ? 12.062 20.234 9.266 1 98.31 71 VAL B CA 1
ATOM 2367 C C . VAL B 1 71 ? 11.484 21.422 8.484 1 98.31 71 VAL B C 1
ATOM 2369 O O . VAL B 1 71 ? 11.195 21.297 7.289 1 98.31 71 VAL B O 1
ATOM 2372 N N . ILE B 1 72 ? 11.242 22.469 9.156 1 98.25 72 ILE B N 1
ATOM 2373 C CA . ILE B 1 72 ? 11.008 23.766 8.531 1 98.25 72 ILE B CA 1
ATOM 2374 C C . ILE B 1 72 ? 12.234 24.656 8.734 1 98.25 72 ILE B C 1
ATOM 2376 O O . ILE B 1 72 ? 12.703 24.844 9.859 1 98.25 72 ILE B O 1
ATOM 2380 N N . ASP B 1 73 ? 12.711 25.172 7.609 1 97.88 73 ASP B N 1
ATOM 2381 C CA . ASP B 1 73 ? 13.945 25.953 7.66 1 97.88 73 ASP B CA 1
ATOM 2382 C C . ASP B 1 73 ? 13.82 27.234 6.84 1 97.88 73 ASP B C 1
ATOM 2384 O O . ASP B 1 73 ? 13.789 27.188 5.605 1 97.88 73 ASP B O 1
ATOM 2388 N N . ALA B 1 74 ? 13.789 28.375 7.438 1 97.44 74 ALA B N 1
ATOM 2389 C CA . ALA B 1 74 ? 13.734 29.688 6.789 1 97.44 74 ALA B CA 1
ATOM 2390 C C . ALA B 1 74 ? 15.062 30.422 6.93 1 97.44 74 ALA B C 1
ATOM 2392 O O . ALA B 1 74 ? 15.781 30.234 7.914 1 97.44 74 ALA B O 1
ATOM 2393 N N . PRO B 1 75 ? 15.383 31.266 5.883 1 94.31 75 PRO B N 1
ATOM 2394 C CA . PRO B 1 75 ? 16.625 32.062 5.98 1 94.31 75 PRO B CA 1
ATOM 2395 C C . PRO B 1 75 ? 16.641 32.969 7.203 1 94.31 75 PRO B C 1
ATOM 2397 O O . PRO B 1 75 ? 17.703 33.188 7.793 1 94.31 75 PRO B O 1
ATOM 2400 N N . ASN B 1 76 ? 15.484 33.5 7.441 1 86.81 76 ASN B N 1
ATOM 2401 C CA . ASN B 1 76 ? 15.305 34.344 8.625 1 86.81 76 ASN B CA 1
ATOM 2402 C C . ASN B 1 76 ? 14.18 33.812 9.508 1 86.81 76 ASN B C 1
ATOM 2404 O O . ASN B 1 76 ? 13.062 33.594 9.031 1 86.81 76 ASN B O 1
ATOM 2408 N N . GLY B 1 77 ? 14.406 33.656 10.805 1 81.31 77 GLY B N 1
ATOM 2409 C CA . GLY B 1 77 ? 13.484 33.031 11.734 1 81.31 77 GLY B CA 1
ATOM 2410 C C . GLY B 1 77 ? 12.211 33.844 11.945 1 81.31 77 GLY B C 1
ATOM 2411 O O . GLY B 1 77 ? 11.227 33.312 12.477 1 81.31 77 GLY B O 1
ATOM 2412 N N . TYR B 1 78 ? 12.164 35.094 11.547 1 82 78 TYR B N 1
ATOM 2413 C CA . TYR B 1 78 ? 11 35.938 11.758 1 82 78 TYR B CA 1
ATOM 2414 C C . TYR B 1 78 ? 10.008 35.812 10.617 1 82 78 TYR B C 1
ATOM 2416 O O . TYR B 1 78 ? 8.797 35.812 10.836 1 82 78 TYR B O 1
ATOM 2424 N N . ASN B 1 79 ? 10.5 35.625 9.414 1 87.69 79 ASN B N 1
ATOM 2425 C CA . ASN B 1 79 ? 9.688 35.531 8.203 1 87.69 79 ASN B CA 1
ATOM 2426 C C . ASN B 1 79 ? 9.547 34.094 7.73 1 87.69 79 ASN B C 1
ATOM 2428 O O . ASN B 1 79 ? 10.156 33.688 6.73 1 87.69 79 ASN B O 1
ATOM 2432 N N . VAL B 1 80 ? 8.852 33.344 8.461 1 94.38 80 VAL B N 1
ATOM 2433 C CA . VAL B 1 80 ? 8.68 31.922 8.133 1 94.38 80 VAL B CA 1
ATOM 2434 C C . VAL B 1 80 ? 7.254 31.672 7.66 1 94.38 80 VAL B C 1
ATOM 2436 O O . VAL B 1 80 ? 6.293 31.969 8.383 1 94.38 80 VAL B O 1
ATOM 2439 N N . ALA B 1 81 ? 7.082 31.219 6.422 1 91.94 81 ALA B N 1
ATOM 2440 C CA . ALA B 1 81 ? 5.754 31 5.859 1 91.94 81 ALA B CA 1
ATOM 2441 C C . ALA B 1 81 ? 5.758 29.844 4.863 1 91.94 81 ALA B C 1
ATOM 2443 O O . ALA B 1 81 ? 6.82 29.438 4.383 1 91.94 81 ALA B O 1
ATOM 2444 N N . ASP B 1 82 ? 4.469 29.406 4.551 1 96.38 82 ASP B N 1
ATOM 2445 C CA . ASP B 1 82 ? 3.223 29.609 5.277 1 96.38 82 ASP B CA 1
ATOM 2446 C C . ASP B 1 82 ? 2.959 28.453 6.246 1 96.38 82 ASP B C 1
ATOM 2448 O O . ASP B 1 82 ? 2.291 28.641 7.266 1 96.38 82 ASP B O 1
ATOM 2452 N N . GLY B 1 83 ? 3.523 27.25 5.867 1 97.81 83 GLY B N 1
ATOM 2453 C CA . GLY B 1 83 ? 3.346 26.141 6.789 1 97.81 83 GLY B CA 1
ATOM 2454 C C . GLY B 1 83 ? 3.324 24.797 6.102 1 97.81 83 GLY B C 1
ATOM 2455 O O . GLY B 1 83 ? 3.682 24.688 4.926 1 97.81 83 GLY B O 1
ATOM 2456 N N . PHE B 1 84 ? 2.951 23.797 6.953 1 95.31 84 PHE B N 1
ATOM 2457 C CA . PHE B 1 84 ? 3.043 22.375 6.645 1 95.31 84 PHE B CA 1
ATOM 2458 C C . PHE B 1 84 ? 1.809 21.625 7.145 1 95.31 84 PHE B C 1
ATOM 2460 O O . PHE B 1 84 ? 1.257 21.969 8.195 1 95.31 84 PHE B O 1
ATOM 2467 N N . THR B 1 85 ? 1.31 20.656 6.344 1 98.62 85 THR B N 1
ATOM 2468 C CA . THR B 1 85 ? 0.162 19.891 6.82 1 98.62 85 THR B CA 1
ATOM 2469 C C . THR B 1 85 ? 0.359 18.406 6.559 1 98.62 85 THR B C 1
ATOM 2471 O O . THR B 1 85 ? 1.006 18.016 5.582 1 98.62 85 THR B O 1
ATOM 2474 N N . PHE B 1 86 ? -0.149 17.562 7.473 1 98.94 86 PHE B N 1
ATOM 2475 C CA . PHE B 1 86 ? -0.607 16.219 7.172 1 98.94 86 PHE B CA 1
ATOM 2476 C C . PHE B 1 86 ? -2.104 16.203 6.879 1 98.94 86 PHE B C 1
ATOM 2478 O O . PHE B 1 86 ? -2.889 16.797 7.613 1 98.94 86 PHE B O 1
ATOM 2485 N N . PHE B 1 87 ? -2.492 15.453 5.766 1 98.88 87 PHE B N 1
ATOM 2486 C CA . PHE B 1 87 ? -3.918 15.539 5.477 1 98.88 87 PHE B CA 1
ATOM 2487 C C . PHE B 1 87 ? -4.461 14.18 5.039 1 98.88 87 PHE B C 1
ATOM 2489 O O . PHE B 1 87 ? -3.693 13.297 4.648 1 98.88 87 PHE B O 1
ATOM 2496 N N . ILE B 1 88 ? -5.746 14.008 5.227 1 98.88 88 ILE B N 1
ATOM 2497 C CA . ILE B 1 88 ? -6.602 12.93 4.746 1 98.88 88 ILE B CA 1
ATOM 2498 C C . ILE B 1 88 ? -7.637 13.492 3.771 1 98.88 88 ILE B C 1
ATOM 2500 O O . ILE B 1 88 ? -8.383 14.406 4.113 1 98.88 88 ILE B O 1
ATOM 2504 N N . ALA B 1 89 ? -7.695 12.938 2.535 1 98.75 89 ALA B N 1
ATOM 2505 C CA . ALA B 1 89 ? -8.531 13.539 1.499 1 98.75 89 ALA B CA 1
ATOM 2506 C C . ALA B 1 89 ? -9.023 12.477 0.514 1 98.75 89 ALA B C 1
ATOM 2508 O O . ALA B 1 89 ? -8.617 11.32 0.586 1 98.75 89 ALA B O 1
ATOM 2509 N N . PRO B 1 90 ? -9.93 12.898 -0.37 1 98.56 90 PRO B N 1
ATOM 2510 C CA . PRO B 1 90 ? -10.359 11.945 -1.397 1 98.56 90 PRO B CA 1
ATOM 2511 C C . PRO B 1 90 ? -9.203 11.406 -2.23 1 98.56 90 PRO B C 1
ATOM 2513 O O . PRO B 1 90 ? -8.188 12.078 -2.395 1 98.56 90 PRO B O 1
ATOM 2516 N N . VAL B 1 91 ? -9.391 10.25 -2.785 1 97.44 91 VAL B N 1
ATOM 2517 C CA . VAL B 1 91 ? -8.344 9.539 -3.5 1 97.44 91 VAL B CA 1
ATOM 2518 C C . VAL B 1 91 ? -7.863 10.375 -4.688 1 97.44 91 VAL B C 1
ATOM 2520 O O . VAL B 1 91 ? -6.684 10.328 -5.051 1 97.44 91 VAL B O 1
ATOM 2523 N N . ASP B 1 92 ? -8.664 11.195 -5.242 1 97.5 92 ASP B N 1
ATOM 2524 C CA . ASP B 1 92 ? -8.328 11.969 -6.434 1 97.5 92 ASP B CA 1
ATOM 2525 C C . ASP B 1 92 ? -8.039 13.43 -6.078 1 97.5 92 ASP B C 1
ATOM 2527 O O . ASP B 1 92 ? -8.164 14.312 -6.926 1 97.5 92 ASP B O 1
ATOM 2531 N N . THR B 1 93 ? -7.73 13.703 -4.883 1 98.12 93 THR B N 1
ATOM 2532 C CA . THR B 1 93 ? -7.441 15.055 -4.426 1 98.12 93 THR B CA 1
ATOM 2533 C C . THR B 1 93 ? -6.398 15.719 -5.316 1 98.12 93 THR B C 1
ATOM 2535 O O . THR B 1 93 ? -5.5 15.047 -5.832 1 98.12 93 THR B O 1
ATOM 2538 N N . LYS B 1 94 ? -6.473 17.125 -5.461 1 97.62 94 LYS B N 1
ATOM 2539 C CA . LYS B 1 94 ? -5.551 17.984 -6.207 1 97.62 94 LYS B CA 1
ATOM 2540 C C . LYS B 1 94 ? -5.066 19.156 -5.348 1 97.62 94 LYS B C 1
ATOM 2542 O O . LYS B 1 94 ? -5.711 19.516 -4.359 1 97.62 94 LYS B O 1
ATOM 2547 N N . PRO B 1 95 ? -3.955 19.703 -5.809 1 97.75 95 PRO B N 1
ATOM 2548 C CA . PRO B 1 95 ? -3.523 20.891 -5.07 1 97.75 95 PRO B CA 1
ATOM 2549 C C . PRO B 1 95 ? -4.59 21.984 -5.039 1 97.75 95 PRO B C 1
ATOM 2551 O O . PRO B 1 95 ? -5.227 22.25 -6.059 1 97.75 95 PRO B O 1
ATOM 2554 N N . GLN B 1 96 ? -4.723 22.547 -3.896 1 96.62 96 GLN B N 1
ATOM 2555 C CA . GLN B 1 96 ? -5.645 23.672 -3.74 1 96.62 96 GLN B CA 1
ATOM 2556 C C . GLN B 1 96 ? -4.891 25 -3.672 1 96.62 96 GLN B C 1
ATOM 2558 O O . GLN B 1 96 ? -3.822 25.141 -4.27 1 96.62 96 GLN B O 1
ATOM 2563 N N . THR B 1 97 ? -5.543 25.984 -3.02 1 93.25 97 THR B N 1
ATOM 2564 C CA . THR B 1 97 ? -4.977 27.328 -3.021 1 93.25 97 THR B CA 1
ATOM 2565 C C . THR B 1 97 ? -3.709 27.391 -2.174 1 93.25 97 THR B C 1
ATOM 2567 O O . THR B 1 97 ? -3.652 26.797 -1.094 1 93.25 97 THR B O 1
ATOM 2570 N N . GLY B 1 98 ? -2.688 28.141 -2.623 1 94.75 98 GLY B N 1
ATOM 2571 C CA . GLY B 1 98 ? -1.443 28.328 -1.895 1 94.75 98 GLY B CA 1
ATOM 2572 C C . GLY B 1 98 ? -1.558 29.328 -0.762 1 94.75 98 GLY B C 1
ATOM 2573 O O . GLY B 1 98 ? -2.654 29.594 -0.265 1 94.75 98 GLY B O 1
ATOM 2574 N N . GLY B 1 99 ? -0.294 29.719 -0.247 1 96.19 99 GLY B N 1
ATOM 2575 C CA . GLY B 1 99 ? -0.274 30.688 0.837 1 96.19 99 GLY B CA 1
ATOM 2576 C C . GLY B 1 99 ? -0.917 30.156 2.111 1 96.19 99 GLY B C 1
ATOM 2577 O O . GLY B 1 99 ? -0.611 29.062 2.561 1 96.19 99 GLY B O 1
ATOM 2578 N N . GLY B 1 100 ? -1.771 30.969 2.668 1 97.56 100 GLY B N 1
ATOM 2579 C CA . GLY B 1 100 ? -2.35 30.672 3.969 1 97.56 100 GLY B CA 1
ATOM 2580 C C . GLY B 1 100 ? -3.277 29.469 3.951 1 97.56 100 GLY B C 1
ATOM 2581 O O . GLY B 1 100 ? -3.633 28.938 5.004 1 97.56 100 GLY B O 1
ATOM 2582 N N . TYR B 1 101 ? -3.646 29.016 2.801 1 98.12 101 TYR B N 1
ATOM 2583 C CA . TYR B 1 101 ? -4.582 27.906 2.701 1 98.12 101 TYR B CA 1
ATOM 2584 C C . TYR B 1 101 ? -3.842 26.578 2.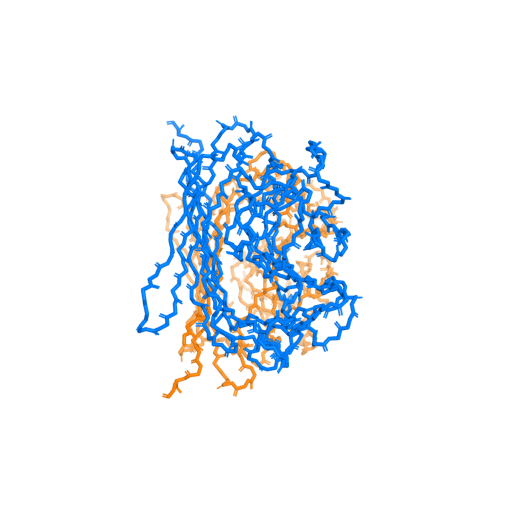617 1 98.12 101 TYR B C 1
ATOM 2586 O O . TYR B 1 101 ? -4.461 25.516 2.48 1 98.12 101 TYR B O 1
ATOM 2594 N N . LEU B 1 102 ? -2.557 26.578 2.562 1 98.44 102 LEU B N 1
ATOM 2595 C CA . LEU B 1 102 ? -1.612 25.484 2.781 1 98.44 102 LEU B CA 1
ATOM 2596 C C . LEU B 1 102 ? -1.776 24.406 1.72 1 98.44 102 LEU B C 1
ATOM 2598 O O . LEU B 1 102 ? -1.408 23.25 1.943 1 98.44 102 LEU B O 1
ATOM 2602 N N . GLY B 1 103 ? -2.404 24.734 0.621 1 98.25 103 GLY B N 1
ATOM 2603 C CA . GLY B 1 103 ? -2.492 23.844 -0.517 1 98.25 103 GLY B CA 1
ATOM 2604 C C . GLY B 1 103 ? -3.529 22.75 -0.335 1 98.25 103 GLY B C 1
ATOM 2605 O O . GLY B 1 103 ? -3.58 21.797 -1.116 1 98.25 103 GLY B O 1
ATOM 2606 N N . VAL B 1 104 ? -4.418 22.875 0.739 1 98.12 104 VAL B N 1
ATOM 2607 C CA . VAL B 1 104 ? -5.355 21.797 1.034 1 98.12 104 VAL B CA 1
ATOM 2608 C C . VAL B 1 104 ? -6.785 22.344 1.014 1 98.12 104 VAL B C 1
ATOM 2610 O O . VAL B 1 104 ? -7.742 21.578 0.867 1 98.12 104 VAL B O 1
ATOM 2613 N N . PHE B 1 105 ? -6.91 23.672 1.124 1 98.25 105 PHE B N 1
ATOM 2614 C CA . PHE B 1 105 ? -8.227 24.297 1.075 1 98.25 105 PHE B CA 1
ATOM 2615 C C . PHE B 1 105 ? -8.242 25.453 0.099 1 98.25 105 PHE B C 1
ATOM 2617 O O . PHE B 1 105 ? -7.195 26.031 -0.208 1 98.25 105 PHE B O 1
ATOM 2624 N N . ASN B 1 106 ? -9.406 25.844 -0.349 1 96.25 106 ASN B N 1
ATOM 2625 C CA . ASN B 1 106 ? -9.539 26.922 -1.329 1 96.25 106 ASN B CA 1
ATOM 2626 C C . ASN B 1 106 ? -10.086 28.188 -0.697 1 96.25 106 ASN B C 1
ATOM 2628 O O . ASN B 1 106 ? -10.133 29.234 -1.343 1 96.25 106 ASN B O 1
ATOM 2632 N N . GLY B 1 107 ? -10.477 28.125 0.538 1 92.06 107 GLY B N 1
ATOM 2633 C CA . GLY B 1 107 ? -11.047 29.297 1.202 1 92.06 107 GLY B CA 1
ATOM 2634 C C . GLY B 1 107 ? -11.211 29.094 2.697 1 92.06 107 GLY B C 1
ATOM 2635 O O . GLY B 1 107 ? -10.891 28.031 3.234 1 92.06 107 GLY B O 1
ATOM 2636 N N . LYS B 1 108 ? -11.672 30.188 3.355 1 93.62 108 LYS B N 1
ATOM 2637 C CA . LYS B 1 108 ? -11.781 30.172 4.812 1 93.62 108 LYS B CA 1
ATOM 2638 C C . LYS B 1 108 ? -13.141 29.641 5.254 1 93.62 108 LYS B C 1
ATOM 2640 O O . LYS B 1 108 ? -13.344 29.344 6.434 1 93.62 108 LYS B O 1
ATOM 2645 N N . ASP B 1 109 ? -14.109 29.594 4.352 1 95.81 109 ASP B N 1
ATOM 2646 C CA . ASP B 1 109 ? -15.453 29.141 4.715 1 95.81 109 ASP B CA 1
ATOM 2647 C C . ASP B 1 109 ? -15.547 27.625 4.68 1 95.81 109 ASP B C 1
ATOM 2649 O O . ASP B 1 109 ? -14.883 26.969 3.867 1 95.81 109 ASP B O 1
ATOM 2653 N N . TYR B 1 110 ? -16.375 27.172 5.574 1 96.62 110 TYR B N 1
ATOM 2654 C CA . TYR B 1 110 ? -16.641 25.734 5.59 1 96.62 110 TYR B CA 1
ATOM 2655 C C . TYR B 1 110 ? -17.156 25.266 4.234 1 96.62 110 TYR B C 1
ATOM 2657 O O . TYR B 1 110 ? -18.078 25.859 3.676 1 96.62 110 TYR B O 1
ATOM 2665 N N . ASP B 1 111 ? -16.578 24.234 3.672 1 97.44 111 ASP B N 1
ATOM 2666 C CA . ASP B 1 111 ? -16.953 23.641 2.393 1 97.44 111 ASP B CA 1
ATOM 2667 C C . ASP B 1 111 ? -17.062 22.125 2.506 1 97.44 111 ASP B C 1
ATOM 2669 O O . ASP B 1 111 ? -16.062 21.406 2.43 1 97.44 111 ASP B O 1
ATOM 2673 N N . LYS B 1 112 ? -18.234 21.609 2.482 1 96.12 112 LYS B N 1
ATOM 2674 C CA . LYS B 1 112 ? -18.5 20.188 2.654 1 96.12 112 LYS B CA 1
ATOM 2675 C C . LYS B 1 112 ? -17.906 19.375 1.497 1 96.12 112 LYS B C 1
ATOM 2677 O O . LYS B 1 112 ? -17.625 18.188 1.645 1 96.12 112 LYS B O 1
ATOM 2682 N N . THR B 1 113 ? -17.766 20 0.429 1 96.94 113 THR B N 1
ATOM 2683 C CA . THR B 1 113 ? -17.312 19.266 -0.755 1 96.94 113 THR B CA 1
ATOM 2684 C C . THR B 1 113 ? -15.812 19.047 -0.715 1 96.94 113 THR B C 1
ATOM 2686 O O . THR B 1 113 ? -15.281 18.219 -1.474 1 96.94 113 THR B O 1
ATOM 2689 N N . ALA B 1 114 ? -15.102 19.703 0.255 1 97.5 114 ALA B N 1
ATOM 2690 C CA . ALA B 1 114 ? -13.664 19.5 0.389 1 97.5 114 ALA B CA 1
ATOM 2691 C C . ALA B 1 114 ? -13.352 18.062 0.826 1 97.5 114 ALA B C 1
ATOM 2693 O O . ALA B 1 114 ? -12.352 17.484 0.394 1 97.5 114 ALA B O 1
ATOM 2694 N N . GLN B 1 115 ? -14.156 17.547 1.758 1 98.69 115 GLN B N 1
ATOM 2695 C CA . GLN B 1 115 ? -14.008 16.219 2.334 1 98.69 115 GLN B CA 1
ATOM 2696 C C . GLN B 1 115 ? -12.562 15.953 2.744 1 98.69 115 GLN B C 1
ATOM 2698 O O . GLN B 1 115 ? -11.977 14.938 2.355 1 98.69 115 GLN B O 1
ATOM 2703 N N . THR B 1 116 ? -12.109 16.891 3.537 1 98.75 116 THR B N 1
ATOM 2704 C CA . THR B 1 116 ? -10.695 16.875 3.906 1 98.75 116 THR B CA 1
ATOM 2705 C C . THR B 1 116 ? -10.523 17.203 5.387 1 98.75 116 THR B C 1
ATOM 2707 O O . THR B 1 116 ? -11.172 18.125 5.906 1 98.75 116 THR B O 1
ATOM 2710 N N . VAL B 1 117 ? -9.727 16.422 6.051 1 98.88 117 VAL B N 1
ATOM 2711 C CA . VAL B 1 117 ? -9.242 16.703 7.398 1 98.88 117 VAL B CA 1
ATOM 2712 C C . VAL B 1 117 ? -7.734 16.922 7.375 1 98.88 117 VAL B C 1
ATOM 2714 O O . VAL B 1 117 ? -7.004 16.188 6.703 1 98.88 117 VAL B O 1
ATOM 2717 N N . ALA B 1 118 ? -7.281 17.969 8.102 1 98.88 118 ALA B N 1
ATOM 2718 C CA . ALA B 1 118 ? -5.852 18.266 8.102 1 98.88 118 ALA B CA 1
ATOM 2719 C C . ALA B 1 118 ? -5.371 18.625 9.508 1 98.88 118 ALA B C 1
ATOM 2721 O O . ALA B 1 118 ? -6.121 19.188 10.305 1 98.88 118 ALA B O 1
ATOM 2722 N N . VAL B 1 119 ? -4.188 18.203 9.797 1 98.94 119 VAL B N 1
ATOM 2723 C CA . VAL B 1 119 ? -3.414 18.766 10.898 1 98.94 119 VAL B CA 1
ATOM 2724 C C . VAL B 1 119 ? -2.395 19.766 10.352 1 98.94 119 VAL B C 1
ATOM 2726 O O . VAL B 1 119 ? -1.471 19.391 9.625 1 98.94 119 VAL B O 1
ATOM 2729 N N . GLU B 1 120 ? -2.506 20.969 10.7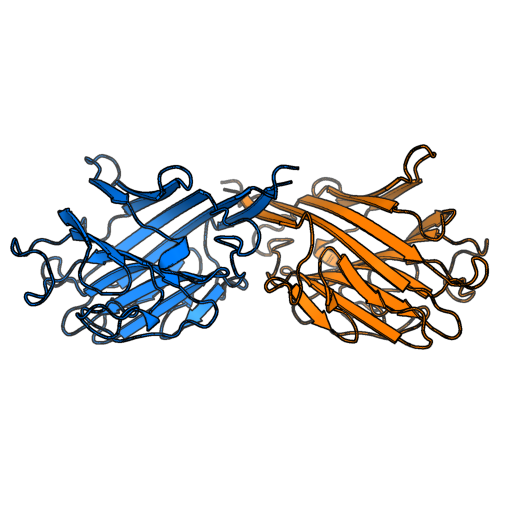19 1 98.81 120 GLU B N 1
ATOM 2730 C CA . GLU B 1 120 ? -1.611 22 10.18 1 98.81 120 GLU B CA 1
ATOM 2731 C C . GLU B 1 120 ? -0.552 22.391 11.211 1 98.81 120 GLU B C 1
ATOM 2733 O O . GLU B 1 120 ? -0.823 22.422 12.406 1 98.81 120 GLU B O 1
ATOM 2738 N N . PHE B 1 121 ? 0.573 22.641 10.727 1 98.75 121 PHE B N 1
ATOM 2739 C CA . PHE B 1 121 ? 1.662 23.344 11.398 1 98.75 121 PHE B CA 1
ATOM 2740 C C . PHE B 1 121 ? 1.915 24.688 10.75 1 98.75 121 PHE B C 1
ATOM 2742 O O . PHE B 1 121 ? 2.699 24.797 9.805 1 98.75 121 PHE B O 1
ATOM 2749 N N . ASP B 1 122 ? 1.278 25.641 11.32 1 98.25 122 ASP B N 1
ATOM 2750 C CA . ASP B 1 122 ? 1.125 26.953 10.703 1 98.25 122 ASP B CA 1
ATOM 2751 C C . ASP B 1 122 ? 2.168 27.938 11.234 1 98.25 122 ASP B C 1
ATOM 2753 O O . ASP B 1 122 ? 2.201 28.234 12.43 1 98.25 122 ASP B O 1
ATOM 2757 N N . THR B 1 123 ? 2.951 28.484 10.344 1 97.94 123 THR B N 1
ATOM 2758 C CA . THR B 1 123 ? 4.055 29.328 10.766 1 97.94 123 THR B CA 1
ATOM 2759 C C . THR B 1 123 ? 3.811 30.781 10.359 1 97.94 123 THR B C 1
ATOM 2761 O O . THR B 1 123 ? 4.645 31.656 10.617 1 97.94 123 THR B O 1
ATOM 2764 N N . PHE B 1 124 ? 2.691 31.094 9.797 1 97.56 124 PHE B N 1
ATOM 2765 C CA . PHE B 1 124 ? 2.387 32.469 9.367 1 97.56 124 PHE B CA 1
ATOM 2766 C C . PHE B 1 124 ? 0.971 32.844 9.773 1 97.56 124 PHE B C 1
ATOM 2768 O O . PHE B 1 124 ? 0.007 32.156 9.422 1 97.56 124 PHE B O 1
ATOM 2775 N N . TYR B 1 125 ? 0.815 34.031 10.32 1 96.44 125 TYR B N 1
ATOM 2776 C CA . TYR B 1 125 ? -0.453 34.5 10.883 1 96.44 125 TYR B CA 1
ATOM 2777 C C . TYR B 1 125 ? -1.315 35.156 9.812 1 96.44 125 TYR B C 1
ATOM 2779 O O . TYR B 1 125 ? -0.873 36.094 9.133 1 96.44 125 TYR B O 1
ATOM 2787 N N . ASN B 1 126 ? -2.469 34.594 9.633 1 96.75 126 ASN B N 1
ATOM 2788 C CA . ASN B 1 126 ? -3.514 35.219 8.828 1 96.75 126 ASN B CA 1
ATOM 2789 C C . ASN B 1 126 ? -4.691 35.688 9.688 1 96.75 126 ASN B C 1
ATOM 2791 O O . ASN B 1 126 ? -5.473 34.844 10.156 1 96.75 126 ASN B O 1
ATOM 2795 N N . ALA B 1 127 ? -4.984 36.844 9.812 1 96.62 127 ALA B N 1
ATOM 2796 C CA . ALA B 1 127 ? -5.895 37.438 10.789 1 96.62 127 ALA B CA 1
ATOM 2797 C C . ALA B 1 127 ? -7.332 37 10.539 1 96.62 127 ALA B C 1
ATOM 2799 O O . ALA B 1 127 ? -8.125 36.875 11.484 1 96.62 127 ALA B O 1
ATOM 2800 N N . ALA B 1 128 ? -7.703 36.719 9.414 1 96.31 128 ALA B N 1
ATOM 2801 C CA . ALA B 1 128 ? -9.086 36.438 9.039 1 96.31 128 ALA B CA 1
ATOM 2802 C C . ALA B 1 128 ? -9.562 35.125 9.633 1 96.31 128 ALA B C 1
ATOM 2804 O O . ALA B 1 128 ? -10.758 34.938 9.891 1 96.31 128 ALA B O 1
ATOM 2805 N N . TRP B 1 129 ? -8.625 34.156 9.875 1 97.5 129 TRP B N 1
ATOM 2806 C CA . TRP B 1 129 ? -9.133 32.844 10.281 1 97.5 129 TRP B CA 1
ATOM 2807 C C . TRP B 1 129 ? -8.273 32.25 11.391 1 97.5 129 TRP B C 1
ATOM 2809 O O . TRP B 1 129 ? -8.68 31.281 12.055 1 97.5 129 TRP B O 1
ATOM 2819 N N . ASP B 1 130 ? -7.102 32.781 11.555 1 97.88 130 ASP B N 1
ATOM 2820 C CA . ASP B 1 130 ? -6.23 32.219 12.578 1 97.88 130 ASP B CA 1
ATOM 2821 C C . ASP B 1 130 ? -6.645 32.656 13.969 1 97.88 130 ASP B C 1
ATOM 2823 O O . ASP B 1 130 ? -7.41 33.625 14.109 1 97.88 130 ASP B O 1
ATOM 2827 N N . PRO B 1 131 ? -6.141 31.938 14.961 1 96.88 131 PRO B N 1
ATOM 2828 C CA . PRO B 1 131 ? -6.426 32.406 16.328 1 96.88 131 PRO B CA 1
ATOM 2829 C C . PRO B 1 131 ? -5.973 33.844 16.562 1 96.88 131 PRO B C 1
ATOM 2831 O O . PRO B 1 131 ? -4.918 34.25 16.078 1 96.88 131 PRO B O 1
ATOM 2834 N N . SER B 1 132 ? -6.602 34.531 17.422 1 96.38 132 SER B N 1
ATOM 2835 C CA . SER B 1 132 ? -6.438 35.969 17.578 1 96.38 132 SER B CA 1
ATOM 2836 C C . SER B 1 132 ? -5.121 36.312 18.281 1 96.38 132 SER B C 1
ATOM 2838 O O . SER B 1 132 ? -4.641 37.438 18.203 1 96.38 132 SER B O 1
ATOM 2840 N N . ASN B 1 133 ? -4.57 35.375 18.953 1 96.31 133 ASN B N 1
ATOM 2841 C CA . ASN B 1 133 ? -3.338 35.656 19.672 1 96.31 133 ASN B CA 1
ATOM 2842 C C . ASN B 1 133 ? -2.15 35.812 18.734 1 96.31 133 ASN B C 1
ATOM 2844 O O . ASN B 1 133 ? -1.059 36.188 19.156 1 96.31 133 ASN B O 1
ATOM 2848 N N . GLY B 1 134 ? -2.324 35.469 17.453 1 95.75 134 GLY B N 1
ATOM 2849 C CA . GLY B 1 134 ? -1.341 35.75 16.422 1 95.75 134 GLY B CA 1
ATOM 2850 C C . GLY B 1 134 ? -0.148 34.812 16.453 1 95.75 134 GLY B C 1
ATOM 2851 O O . GLY B 1 134 ? 0.831 35.031 15.734 1 95.75 134 GLY B O 1
ATOM 2852 N N . LYS B 1 135 ? -0.187 33.781 17.266 1 95.88 135 LYS B N 1
ATOM 2853 C CA . LYS B 1 135 ? 0.955 32.906 17.438 1 95.88 135 LYS B CA 1
ATOM 2854 C C . LYS B 1 135 ? 0.946 31.781 16.406 1 95.88 135 LYS B C 1
ATOM 2856 O O . LYS B 1 135 ? -0.116 31.391 15.914 1 95.88 135 LYS B O 1
ATOM 2861 N N . ARG B 1 136 ? 2.139 31.328 16.078 1 96.69 136 ARG B N 1
ATOM 2862 C CA . ARG B 1 136 ? 2.236 30.062 15.352 1 96.69 136 ARG B CA 1
ATOM 2863 C C . ARG B 1 136 ? 1.525 28.938 16.094 1 96.69 136 ARG B C 1
ATOM 2865 O O . ARG B 1 136 ? 1.498 28.922 17.328 1 96.69 136 ARG B O 1
ATOM 2872 N N . HIS B 1 137 ? 0.932 27.984 15.344 1 98.25 137 HIS B N 1
ATOM 2873 C CA . HIS B 1 137 ? 0.132 27 16.062 1 98.25 137 HIS B CA 1
ATOM 2874 C C . HIS B 1 137 ? 0.044 25.688 15.281 1 98.25 137 HIS B C 1
ATOM 2876 O O . HIS B 1 137 ? 0.309 25.656 14.078 1 98.25 137 HIS B O 1
ATOM 2882 N N . ILE B 1 138 ? -0.208 24.609 15.984 1 98.88 138 ILE B N 1
ATOM 2883 C CA . ILE B 1 138 ? -0.761 23.359 15.469 1 98.88 138 ILE B CA 1
ATOM 2884 C C . ILE B 1 138 ? -2.285 23.453 15.453 1 98.88 138 ILE B C 1
ATOM 2886 O O . ILE B 1 138 ? -2.902 23.922 16.406 1 98.88 138 ILE B O 1
ATOM 2890 N N . GLY B 1 139 ? -2.932 23.078 14.359 1 98.88 139 GLY B N 1
ATOM 2891 C CA . GLY B 1 139 ? -4.383 23.125 14.258 1 98.88 139 GLY B CA 1
ATOM 2892 C C . GLY B 1 139 ? -4.98 21.875 13.633 1 98.88 139 GLY B C 1
ATOM 2893 O O . GLY B 1 139 ? -4.328 21.203 12.844 1 98.88 139 GLY B O 1
ATOM 2894 N N . ILE B 1 140 ? -6.203 21.547 13.992 1 98.94 140 ILE B N 1
ATOM 2895 C CA . ILE B 1 140 ? -7.004 20.516 13.344 1 98.94 140 ILE B CA 1
ATOM 2896 C C . ILE B 1 140 ? -8.094 21.172 12.484 1 98.94 140 ILE B C 1
ATOM 2898 O O . ILE B 1 140 ? -8.922 21.922 13 1 98.94 140 ILE B O 1
ATOM 2902 N N . ASP B 1 141 ? -8.062 20.875 11.211 1 98.81 141 ASP B N 1
ATOM 2903 C CA . ASP B 1 141 ? -8.961 21.484 10.234 1 98.81 141 ASP B CA 1
ATOM 2904 C C . ASP B 1 141 ? -9.914 20.438 9.648 1 98.81 141 ASP B C 1
ATOM 2906 O O . ASP B 1 141 ? -9.484 19.359 9.234 1 98.81 141 ASP B O 1
ATOM 2910 N N . VAL B 1 142 ? -11.188 20.797 9.625 1 98.69 142 VAL B N 1
ATOM 2911 C CA . VAL B 1 142 ? -12.195 19.922 9.039 1 98.69 142 VAL B CA 1
ATOM 2912 C C . VAL B 1 142 ? -12.984 20.688 7.973 1 98.69 142 VAL B C 1
ATOM 2914 O O . VAL B 1 142 ? -13.852 21.5 8.289 1 98.69 142 VAL B O 1
ATOM 2917 N N . ASN B 1 143 ? -12.656 20.484 6.715 1 98.56 143 ASN B N 1
ATOM 2918 C CA . ASN B 1 143 ? -13.312 21.016 5.531 1 98.56 143 ASN B CA 1
ATOM 2919 C C . ASN B 1 143 ? -13.188 22.547 5.465 1 98.56 143 ASN B C 1
ATOM 2921 O O . ASN B 1 143 ? -13.984 23.203 4.809 1 98.56 143 ASN B O 1
ATOM 2925 N N . THR B 1 144 ? -12.281 23.078 6.152 1 98 144 THR B N 1
ATOM 2926 C CA . THR B 1 144 ? -11.938 24.5 6.133 1 98 144 THR B CA 1
ATOM 2927 C C . THR B 1 144 ? -10.57 24.734 6.77 1 98 144 THR B C 1
ATOM 2929 O O . THR B 1 144 ? -10.125 23.938 7.598 1 98 144 THR B O 1
ATOM 2932 N N . ILE B 1 145 ? -9.992 25.828 6.359 1 98.5 145 ILE B N 1
ATOM 2933 C CA . ILE B 1 145 ? -8.695 26.219 6.898 1 98.5 145 ILE B CA 1
ATOM 2934 C C . ILE B 1 145 ? -8.852 26.688 8.344 1 98.5 145 ILE B C 1
ATOM 2936 O O . ILE B 1 145 ? -7.875 26.734 9.094 1 98.5 145 ILE B O 1
ATOM 2940 N N . LYS B 1 146 ? -10.07 27.109 8.711 1 98.19 146 LYS B N 1
ATOM 2941 C CA . LYS B 1 146 ? -10.32 27.5 10.094 1 98.19 146 LYS B CA 1
ATOM 2942 C C . LYS B 1 146 ? -10.297 26.297 11.031 1 98.19 146 LYS B C 1
ATOM 2944 O O . LYS B 1 146 ? -11.219 25.484 11.023 1 98.19 146 LYS B O 1
ATOM 2949 N N . SER B 1 147 ? -9.32 26.266 11.914 1 98.38 147 SER B N 1
ATOM 2950 C CA . SER B 1 147 ? -9.117 25.125 12.789 1 98.38 147 SER B CA 1
ATOM 2951 C C . SER B 1 147 ? -10.242 25 13.812 1 98.38 147 SER B C 1
ATOM 2953 O O . SER B 1 147 ? -10.688 26.016 14.367 1 98.38 147 SER B O 1
ATOM 2955 N N . ILE B 1 148 ? -10.664 23.828 14.094 1 98.38 148 ILE B N 1
ATOM 2956 C CA . ILE B 1 148 ? -11.68 23.609 15.125 1 98.38 148 ILE B CA 1
ATOM 2957 C C . ILE B 1 148 ? -11.016 23.516 16.5 1 98.38 148 ILE B C 1
ATOM 2959 O O . ILE B 1 148 ? -11.688 23.609 17.531 1 98.38 148 ILE B O 1
ATOM 2963 N N . SER B 1 149 ? -9.734 23.281 16.531 1 98.62 149 SER B N 1
ATOM 2964 C CA . SER B 1 149 ? -8.906 23.25 17.734 1 98.62 149 SER B CA 1
ATOM 2965 C C . SER B 1 149 ? -7.465 23.656 17.422 1 98.62 149 SER B C 1
ATOM 2967 O O . SER B 1 149 ? -6.938 23.312 16.359 1 98.62 149 SER B O 1
ATOM 2969 N N . THR B 1 150 ? -6.824 24.375 18.391 1 98.75 150 THR B N 1
ATOM 2970 C CA . THR B 1 150 ? -5.461 24.844 18.156 1 98.75 150 THR B CA 1
ATOM 2971 C C . THR B 1 150 ? -4.617 24.703 19.422 1 98.75 150 THR B C 1
ATOM 2973 O O . THR B 1 150 ? -5.152 24.625 20.516 1 98.75 150 THR B O 1
ATOM 2976 N N . LYS B 1 151 ? -3.299 24.594 19.219 1 98.62 151 LYS B N 1
ATOM 2977 C CA . LYS B 1 151 ? -2.26 24.688 20.234 1 98.62 151 LYS B CA 1
ATOM 2978 C C . LYS B 1 151 ? -1.105 25.562 19.766 1 98.62 151 LYS B C 1
ATOM 2980 O O . LYS B 1 151 ? -0.464 25.266 18.75 1 98.62 151 LYS B O 1
ATOM 2985 N N . SER B 1 152 ? -0.85 26.656 20.547 1 97.94 152 SER B N 1
ATOM 2986 C CA . SER B 1 152 ? 0.312 27.469 20.219 1 97.94 152 SER B CA 1
ATOM 2987 C C . SER B 1 152 ? 1.597 26.641 20.266 1 97.94 152 SER B C 1
ATOM 2989 O O . SER B 1 152 ? 1.736 25.75 21.109 1 97.94 152 SER B O 1
ATOM 2991 N N . TRP B 1 153 ? 2.451 26.938 19.391 1 95.31 153 TRP B N 1
ATOM 2992 C CA . TRP B 1 153 ? 3.682 26.172 19.234 1 95.31 153 TRP B CA 1
ATOM 2993 C C . TRP B 1 153 ? 4.84 27.078 18.828 1 95.31 153 TRP B C 1
ATOM 2995 O O . TRP B 1 153 ? 4.668 28 18.016 1 95.31 153 TRP B O 1
ATOM 3005 N N . ASN B 1 154 ? 6.027 26.953 19.531 1 95.06 154 ASN B N 1
ATOM 3006 C CA . ASN B 1 154 ? 7.234 27.688 19.172 1 95.06 154 ASN B CA 1
ATOM 3007 C C . ASN B 1 154 ? 8.094 26.922 18.172 1 95.06 154 ASN B C 1
ATOM 3009 O O . ASN B 1 154 ? 8.727 25.922 18.547 1 95.06 154 ASN B O 1
ATOM 3013 N N . LEU B 1 155 ? 8.164 27.422 17.016 1 96.25 155 LEU B N 1
ATOM 3014 C CA . LEU B 1 155 ? 8.977 26.781 15.984 1 96.25 155 LEU B CA 1
ATOM 3015 C C . LEU B 1 155 ? 10.453 26.812 16.375 1 96.25 155 LEU B C 1
ATOM 3017 O O . LEU B 1 155 ? 10.977 27.859 16.766 1 96.25 155 LEU B O 1
ATOM 3021 N N . GLN B 1 156 ? 11.086 25.672 16.312 1 95.75 156 GLN B N 1
ATOM 3022 C CA . GLN B 1 156 ? 12.539 25.625 16.328 1 95.75 156 GLN B CA 1
ATOM 3023 C C . GLN B 1 156 ? 13.102 25.531 14.906 1 95.75 156 GLN B C 1
ATOM 3025 O O . GLN B 1 156 ? 13.242 24.438 14.359 1 95.75 156 GLN B O 1
ATOM 3030 N N . ASN B 1 157 ? 13.422 26.672 14.383 1 96.31 157 ASN B N 1
ATOM 3031 C CA . ASN B 1 157 ? 13.812 26.812 12.984 1 96.31 157 ASN B CA 1
ATOM 3032 C C . ASN B 1 157 ? 15.031 25.938 12.656 1 96.31 157 ASN B C 1
ATOM 3034 O O . ASN B 1 157 ? 16.062 26.031 13.328 1 96.31 157 ASN B O 1
ATOM 3038 N N . GLY B 1 158 ? 14.828 25.078 11.656 1 96.5 158 GLY B N 1
ATOM 3039 C CA . GLY B 1 158 ? 15.93 24.25 11.172 1 96.5 158 GLY B CA 1
ATOM 3040 C C . GLY B 1 158 ? 16.109 22.984 11.969 1 96.5 158 GLY B C 1
ATOM 3041 O O . GLY B 1 158 ? 16.938 22.141 11.625 1 96.5 158 GLY B O 1
ATOM 3042 N N . GLU B 1 159 ? 15.312 22.812 12.992 1 97 159 GLU B N 1
ATOM 3043 C CA . GLU B 1 159 ? 15.453 21.641 13.844 1 97 159 GLU B CA 1
ATOM 3044 C C . GLU B 1 159 ? 14.453 20.562 13.453 1 97 159 GLU B C 1
ATOM 3046 O O . GLU B 1 159 ? 13.391 20.844 12.906 1 97 159 GLU B O 1
ATOM 3051 N N . GLU B 1 16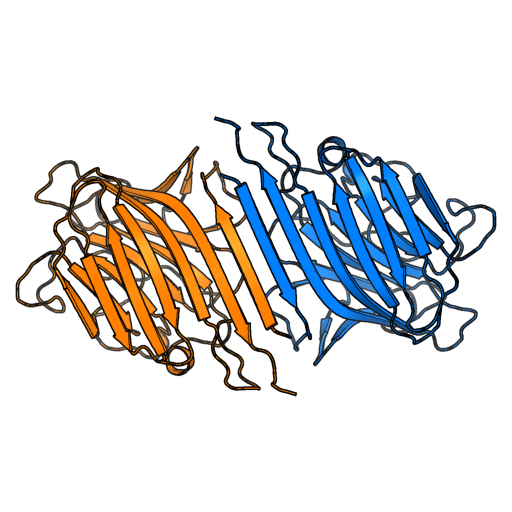0 ? 14.797 19.328 13.781 1 98.25 160 GLU B N 1
ATOM 3052 C CA . GLU B 1 160 ? 13.93 18.188 13.5 1 98.25 160 GLU B CA 1
ATOM 3053 C C . GLU B 1 160 ? 12.766 18.125 14.484 1 98.25 160 GLU B C 1
ATOM 3055 O O . GLU B 1 160 ? 12.984 18 15.695 1 98.25 160 GLU B O 1
ATOM 3060 N N . ALA B 1 161 ? 11.586 18.188 14.016 1 98.38 161 ALA B N 1
ATOM 3061 C CA . ALA B 1 161 ? 10.383 17.984 14.812 1 98.38 161 ALA B CA 1
ATOM 3062 C C . ALA B 1 161 ? 9.867 16.547 14.672 1 98.38 161 ALA B C 1
ATOM 3064 O O . ALA B 1 161 ? 9.656 16.062 13.555 1 98.38 161 ALA B O 1
ATOM 3065 N N . HIS B 1 162 ? 9.625 15.844 15.773 1 98.56 162 HIS B N 1
ATOM 3066 C CA . HIS B 1 162 ? 9.055 14.5 15.805 1 98.56 162 HIS B CA 1
ATOM 3067 C C . HIS B 1 162 ? 7.551 14.547 16.078 1 98.56 162 HIS B C 1
ATOM 3069 O O . HIS B 1 162 ? 7.125 15.031 17.125 1 98.56 162 HIS B O 1
ATOM 3075 N N . VAL B 1 163 ? 6.758 14 15.172 1 98.88 163 VAL B N 1
ATOM 3076 C CA . VAL B 1 163 ? 5.309 14.133 15.297 1 98.88 163 VAL B CA 1
ATOM 3077 C C . VAL B 1 163 ? 4.668 12.742 15.32 1 98.88 163 VAL B C 1
ATOM 3079 O O . VAL B 1 163 ? 5.07 11.859 14.562 1 98.88 163 VAL B O 1
ATOM 3082 N N . ALA B 1 164 ? 3.658 12.562 16.172 1 98.81 164 ALA B N 1
ATOM 3083 C CA . ALA B 1 164 ? 2.756 11.414 16.188 1 98.81 164 ALA B CA 1
ATOM 3084 C C . ALA B 1 164 ? 1.299 11.867 16.109 1 98.81 164 ALA B C 1
ATOM 3086 O O . ALA B 1 164 ? 0.876 12.742 16.875 1 98.81 164 ALA B O 1
ATOM 3087 N N . ILE B 1 165 ? 0.544 11.312 15.203 1 98.94 165 ILE B N 1
ATOM 3088 C CA . ILE B 1 165 ? -0.895 11.523 15.086 1 98.94 165 ILE B CA 1
ATOM 3089 C C . ILE B 1 165 ? -1.625 10.188 15.203 1 98.94 165 ILE B C 1
ATOM 3091 O O . ILE B 1 165 ? -1.241 9.211 14.562 1 98.94 165 ILE B O 1
ATOM 3095 N N . SER B 1 166 ? -2.676 10.141 16.031 1 98.88 166 SER B N 1
ATOM 3096 C CA . SER B 1 166 ? -3.477 8.93 16.188 1 98.88 166 SER B CA 1
ATOM 3097 C C . SER B 1 166 ? -4.969 9.25 16.156 1 98.88 166 SER B C 1
ATOM 3099 O O . SER B 1 166 ? -5.395 10.312 16.594 1 98.88 166 SER B O 1
ATOM 3101 N N . PHE B 1 167 ? -5.723 8.344 15.617 1 98.94 167 PHE B N 1
ATOM 3102 C CA . PHE B 1 167 ? -7.18 8.398 15.641 1 98.94 167 PHE B CA 1
ATOM 3103 C C . PHE B 1 167 ? -7.758 7.164 16.328 1 98.94 167 PHE B C 1
ATOM 3105 O O . PHE B 1 167 ? -7.426 6.035 15.961 1 98.94 167 PHE B O 1
ATOM 3112 N N . ASN B 1 168 ? -8.547 7.445 17.312 1 98.75 168 ASN B N 1
ATOM 3113 C CA . ASN B 1 168 ? -9.305 6.398 18 1 98.75 168 ASN B CA 1
ATOM 3114 C C . ASN B 1 168 ? -10.734 6.312 17.484 1 98.75 168 ASN B C 1
ATOM 3116 O O . ASN B 1 168 ? -11.547 7.207 17.734 1 98.75 168 ASN B O 1
ATOM 3120 N N . ALA B 1 169 ? -11.07 5.25 16.875 1 98.06 169 ALA B N 1
ATOM 3121 C CA . ALA B 1 169 ? -12.367 5.113 16.203 1 98.06 169 ALA B CA 1
ATOM 3122 C C . ALA B 1 169 ? -13.5 5 17.219 1 98.06 169 ALA B C 1
ATOM 3124 O O . ALA B 1 169 ? -14.633 5.406 16.938 1 98.06 169 ALA B O 1
ATOM 3125 N N . THR B 1 170 ? -13.25 4.41 18.328 1 97.25 170 THR B N 1
ATOM 3126 C CA . THR B 1 170 ? -14.273 4.238 19.359 1 97.25 170 THR B CA 1
ATOM 3127 C C . THR B 1 170 ? -14.75 5.594 19.875 1 97.25 170 THR B C 1
ATOM 3129 O O . THR B 1 170 ? -15.953 5.793 20.078 1 97.25 170 THR B O 1
ATOM 3132 N N . THR B 1 171 ? -13.828 6.504 20.062 1 98.31 171 THR B N 1
ATOM 3133 C CA . THR B 1 171 ? -14.172 7.789 20.656 1 98.31 171 THR B CA 1
ATOM 3134 C C . THR B 1 171 ? -14.234 8.883 19.594 1 98.31 171 THR B C 1
ATOM 3136 O O . THR B 1 171 ? -14.672 10 19.875 1 98.31 171 THR B O 1
ATOM 3139 N N . ASN B 1 172 ? -13.789 8.617 18.375 1 98.56 172 ASN B N 1
ATOM 3140 C CA . ASN B 1 172 ? -13.664 9.578 17.281 1 98.56 172 ASN B CA 1
ATOM 3141 C C . ASN B 1 172 ? -12.711 10.711 17.625 1 98.56 172 ASN B C 1
ATOM 3143 O O . ASN B 1 172 ? -12.945 11.867 17.266 1 98.56 172 ASN B O 1
ATOM 3147 N N . VAL B 1 173 ? -11.672 10.391 18.328 1 98.88 173 VAL B N 1
ATOM 3148 C CA . VAL B 1 173 ? -10.758 11.438 18.766 1 98.88 173 VAL B CA 1
ATOM 3149 C C . VAL B 1 173 ? -9.477 11.383 17.938 1 98.88 173 VAL B C 1
ATOM 3151 O O . VAL B 1 173 ? -8.852 10.32 17.812 1 98.88 173 VAL B O 1
ATOM 3154 N N . LEU B 1 174 ? -9.125 12.508 17.375 1 98.94 174 LEU B N 1
ATOM 3155 C CA . LEU B 1 174 ? -7.836 12.727 16.734 1 98.94 174 LEU B CA 1
ATOM 3156 C C . LEU B 1 174 ? -6.855 13.398 17.688 1 98.94 174 LEU B C 1
ATOM 3158 O O . LEU B 1 174 ? -7.164 14.445 18.266 1 98.94 174 LEU B O 1
ATOM 3162 N N . SER B 1 175 ? -5.668 12.781 17.859 1 98.94 175 SER B N 1
ATOM 3163 C CA . SER B 1 175 ? -4.668 13.305 18.781 1 98.94 175 SER B CA 1
ATOM 3164 C C . SER B 1 175 ? -3.344 13.562 18.062 1 98.94 175 SER B C 1
ATOM 3166 O O . SER B 1 175 ? -2.924 12.773 17.219 1 98.94 175 SER B O 1
ATOM 3168 N N . VAL B 1 176 ? -2.709 14.648 18.484 1 98.88 176 VAL B N 1
ATOM 3169 C CA . VAL B 1 176 ? -1.454 15.086 17.891 1 98.88 176 VAL B CA 1
ATOM 3170 C C . VAL B 1 176 ? -0.428 15.367 18.984 1 98.88 176 VAL B C 1
ATOM 3172 O O . VAL B 1 176 ? -0.741 16.016 19.984 1 98.88 176 VAL B O 1
ATOM 3175 N N . THR B 1 177 ? 0.783 14.867 18.797 1 98.69 177 THR B N 1
ATOM 3176 C CA . THR B 1 177 ? 1.921 15.203 19.641 1 98.69 177 THR B CA 1
ATOM 3177 C C . THR B 1 177 ? 3.107 15.656 18.797 1 98.69 177 THR B C 1
ATOM 3179 O O . THR B 1 177 ? 3.42 15.047 17.781 1 98.69 177 THR B O 1
ATOM 3182 N N . LEU B 1 178 ? 3.756 16.75 19.156 1 98.69 178 LEU B N 1
ATOM 3183 C CA . LEU B 1 178 ? 4.98 17.266 18.531 1 98.69 178 LEU B CA 1
ATOM 3184 C C . LEU B 1 178 ? 6.082 17.422 19.578 1 98.69 178 LEU B C 1
ATOM 3186 O O . LEU B 1 178 ? 5.859 18.031 20.625 1 98.69 178 LEU B O 1
ATOM 3190 N N . LEU B 1 179 ? 7.266 16.875 19.234 1 98 179 LEU B N 1
ATOM 3191 C CA . LEU B 1 179 ? 8.391 16.953 20.156 1 98 179 LEU B CA 1
ATOM 3192 C C . LEU B 1 179 ? 9.656 17.422 19.438 1 98 179 LEU B C 1
ATOM 3194 O O . LEU B 1 179 ? 9.945 16.969 18.328 1 98 179 LEU B O 1
ATOM 3198 N N . TYR B 1 180 ? 10.305 18.391 20.016 1 97.06 180 TYR B N 1
ATOM 3199 C CA . TYR B 1 180 ? 11.719 18.656 19.719 1 97.06 180 TYR B CA 1
ATOM 3200 C C . TYR B 1 180 ? 12.617 17.953 20.734 1 97.06 180 TYR B C 1
ATOM 3202 O O . TYR B 1 180 ? 12.367 18.016 21.938 1 97.06 180 TYR B O 1
ATOM 3210 N N . PRO B 1 181 ? 13.656 17.328 20.188 1 92.06 181 PRO B N 1
ATOM 3211 C CA . PRO B 1 181 ? 14.539 16.656 21.141 1 92.06 181 PRO B CA 1
ATOM 3212 C C . PRO B 1 181 ? 14.984 17.562 22.281 1 92.06 181 PRO B C 1
ATOM 3214 O O . PRO B 1 181 ? 15.383 18.703 22.047 1 92.06 181 PRO B O 1
ATOM 3217 N N . ASN B 1 182 ? 14.891 17.141 23.5 1 89.44 182 ASN B N 1
ATOM 3218 C CA . ASN B 1 182 ? 15.359 17.75 24.734 1 89.44 182 ASN B CA 1
ATOM 3219 C C . ASN B 1 182 ? 14.523 18.969 25.109 1 89.44 182 ASN B C 1
ATOM 3221 O O . ASN B 1 182 ? 14.977 19.844 25.859 1 89.44 182 ASN B O 1
ATOM 3225 N N . LEU B 1 183 ? 13.438 19.188 24.516 1 91.56 183 LEU B N 1
ATOM 3226 C CA . LEU B 1 183 ? 12.516 20.266 24.891 1 91.56 183 LEU B CA 1
ATOM 3227 C C . LEU B 1 183 ? 11.148 19.703 25.266 1 91.56 183 LEU B C 1
ATOM 3229 O O . LEU B 1 183 ? 10.883 18.516 25.062 1 91.56 183 LEU B O 1
ATOM 3233 N N . THR B 1 184 ? 10.391 20.578 25.844 1 87.81 184 THR B N 1
ATOM 3234 C CA . THR B 1 184 ? 9.023 20.172 26.172 1 87.81 184 THR B CA 1
ATOM 3235 C C . THR B 1 184 ? 8.203 19.969 24.906 1 87.81 184 THR B C 1
ATOM 3237 O O . THR B 1 184 ? 8.305 20.766 23.969 1 87.81 184 THR B O 1
ATOM 3240 N N . GLY B 1 185 ? 7.293 19 25.016 1 95.31 185 GLY B N 1
ATOM 3241 C CA . GLY B 1 185 ? 6.473 18.656 23.859 1 95.31 185 GLY B CA 1
ATOM 3242 C C . GLY B 1 185 ? 5.156 19.406 23.812 1 95.31 185 GLY B C 1
ATOM 3243 O O . GLY B 1 185 ? 4.801 20.094 24.781 1 95.31 185 GLY B O 1
ATOM 3244 N N . TYR B 1 186 ? 4.422 19.406 22.672 1 98.25 186 TYR B N 1
ATOM 3245 C CA . TYR B 1 186 ? 3.102 19.984 22.438 1 98.25 186 TYR B CA 1
ATOM 3246 C C . TYR B 1 186 ? 2.084 18.891 22.125 1 98.25 186 TYR B C 1
ATOM 3248 O O . TYR B 1 186 ? 2.381 17.938 21.406 1 98.25 186 TYR B O 1
ATOM 3256 N N . THR B 1 187 ? 0.893 18.969 22.688 1 98.44 187 THR B N 1
ATOM 3257 C CA . THR B 1 187 ? -0.167 18 22.438 1 98.44 187 THR B CA 1
ATOM 3258 C C . THR B 1 187 ? -1.483 18.703 22.125 1 98.44 187 THR B C 1
ATOM 3260 O O . THR B 1 187 ? -1.755 19.781 22.672 1 98.44 187 THR B O 1
ATOM 3263 N N . LEU B 1 188 ? -2.299 18.156 21.281 1 98.75 188 LEU B N 1
ATOM 3264 C CA . LEU B 1 188 ? -3.613 18.641 20.859 1 98.75 188 LEU B CA 1
ATOM 3265 C C . LEU B 1 188 ? -4.535 17.469 20.531 1 98.75 188 LEU B C 1
ATOM 3267 O O . LEU B 1 188 ? -4.113 16.5 19.906 1 98.75 188 LEU B O 1
ATOM 3271 N N . SER B 1 189 ? -5.77 17.5 21 1 98.81 189 SER B N 1
ATOM 3272 C CA . SER B 1 189 ? -6.75 16.469 20.688 1 98.81 189 SER B CA 1
ATOM 3273 C C . SER B 1 189 ? -8.141 17.062 20.469 1 98.81 189 SER B C 1
ATOM 3275 O O . SER B 1 189 ? -8.516 18.031 21.156 1 98.81 189 SER B O 1
ATOM 3277 N N . GLU B 1 190 ? -8.891 16.469 19.641 1 98.81 190 GLU B N 1
ATOM 3278 C CA . GLU B 1 190 ? -10.25 16.922 19.328 1 98.81 190 GLU B CA 1
ATOM 3279 C C . GLU B 1 190 ? -11.094 15.797 18.766 1 98.81 190 GLU B C 1
ATOM 3281 O O . GLU B 1 190 ? -10.555 14.844 18.188 1 98.81 190 GLU B O 1
ATOM 3286 N N . VAL B 1 191 ? -12.391 15.883 18.953 1 98.81 191 VAL B N 1
ATOM 3287 C CA . VAL B 1 191 ? -13.32 14.953 18.328 1 98.81 191 VAL B CA 1
ATOM 3288 C C . VAL B 1 191 ? -13.492 15.297 16.859 1 98.81 191 VAL B C 1
ATOM 3290 O O . VAL B 1 191 ? -13.836 16.422 16.516 1 98.81 191 VAL B O 1
ATOM 3293 N N . VAL B 1 192 ? -13.289 14.375 15.969 1 98.81 192 VAL B N 1
ATOM 3294 C CA . VAL B 1 192 ? -13.445 14.508 14.523 1 98.81 192 VAL B CA 1
ATOM 3295 C C . VAL B 1 192 ? -14.273 13.352 13.984 1 98.81 192 VAL B C 1
ATOM 3297 O O . VAL B 1 192 ? -13.805 12.211 13.922 1 98.81 192 VAL B O 1
ATOM 3300 N N . PRO B 1 193 ? -15.469 13.578 13.523 1 97.94 193 PRO B N 1
ATOM 3301 C CA . PRO B 1 193 ? -16.281 12.492 12.961 1 97.94 193 PRO B CA 1
ATOM 3302 C C . PRO B 1 193 ? -15.836 12.102 11.555 1 97.94 193 PRO B C 1
ATOM 3304 O O . PRO B 1 193 ? -16.516 12.445 10.578 1 97.94 193 PRO B O 1
ATOM 3307 N N . LEU B 1 194 ? -14.891 11.336 11.422 1 98.06 194 LEU B N 1
ATOM 3308 C CA . LEU B 1 194 ? -14.25 11.039 10.148 1 98.06 194 LEU B CA 1
ATOM 3309 C C . LEU B 1 194 ? -15.258 10.492 9.148 1 98.06 194 LEU B C 1
ATOM 3311 O O . LEU B 1 194 ? -15.289 10.914 7.988 1 98.06 194 LEU B O 1
ATOM 3315 N N . LYS B 1 195 ? -16.062 9.57 9.562 1 97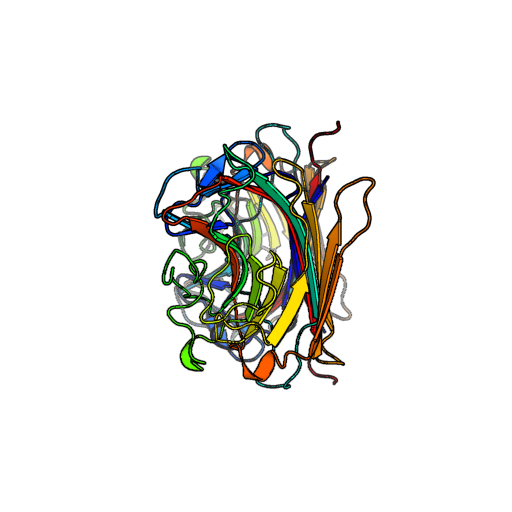.44 195 LYS B N 1
ATOM 3316 C CA . LYS B 1 195 ? -17.016 8.922 8.672 1 97.44 195 LYS B CA 1
ATOM 3317 C C . LYS B 1 195 ? -17.969 9.945 8.039 1 97.44 195 LYS B C 1
ATOM 3319 O O . LYS B 1 195 ? -18.453 9.734 6.93 1 97.44 195 LYS B O 1
ATOM 3324 N N . ASP B 1 196 ? -18.172 11.039 8.688 1 98.06 196 ASP B N 1
ATOM 3325 C CA . ASP B 1 196 ? -19.125 12.047 8.227 1 98.06 196 ASP B CA 1
ATOM 3326 C C . ASP B 1 196 ? -18.438 13.094 7.344 1 98.06 196 ASP B C 1
ATOM 3328 O O . ASP B 1 196 ? -19.109 13.867 6.656 1 98.06 196 ASP B O 1
ATOM 3332 N N . VAL B 1 197 ? -17.125 13.086 7.344 1 98.56 197 VAL B N 1
ATOM 3333 C CA . VAL B 1 197 ? -16.516 14.281 6.758 1 98.56 197 VAL B CA 1
ATOM 3334 C C . VAL B 1 197 ? -15.547 13.875 5.648 1 98.56 197 VAL B C 1
ATOM 3336 O O . VAL B 1 197 ? -15.102 14.719 4.867 1 98.56 197 VAL B O 1
ATOM 3339 N N . VAL B 1 198 ? -15.195 12.594 5.535 1 98.75 198 VAL B N 1
ATOM 3340 C CA . VAL B 1 198 ? -14.375 12.109 4.426 1 98.75 198 VAL B CA 1
ATOM 3341 C C . VAL B 1 198 ? -15.039 10.891 3.787 1 98.75 198 VAL B C 1
ATOM 3343 O O . VAL B 1 198 ? -15.875 10.234 4.41 1 98.75 198 VAL B O 1
ATOM 3346 N N . PRO B 1 199 ? -14.672 10.57 2.49 1 98.5 199 PRO B N 1
ATOM 3347 C CA . PRO B 1 199 ? -15.242 9.375 1.865 1 98.5 199 PRO B CA 1
ATOM 3348 C C . PRO B 1 199 ? -14.68 8.086 2.451 1 98.5 199 PRO B C 1
ATOM 3350 O O . PRO B 1 199 ? -13.734 8.117 3.244 1 98.5 199 PRO B O 1
ATOM 3353 N N . GLU B 1 200 ? -15.297 7.027 2.1 1 98 200 GLU B N 1
ATOM 3354 C CA . GLU B 1 200 ? -14.953 5.695 2.59 1 98 200 GLU B CA 1
ATOM 3355 C C . GLU B 1 200 ? -13.492 5.363 2.295 1 98 200 GLU B C 1
ATOM 3357 O O . GLU B 1 200 ? -12.797 4.789 3.137 1 98 200 GLU B O 1
ATOM 3362 N N . TRP B 1 201 ? -13.039 5.625 1.103 1 97.75 201 TRP B N 1
ATOM 3363 C CA . TRP B 1 201 ? -11.656 5.469 0.672 1 97.75 201 TRP B CA 1
ATOM 3364 C C . TRP B 1 201 ? -10.961 6.82 0.562 1 97.75 201 TRP B C 1
ATOM 3366 O O . TRP B 1 201 ? -11.508 7.762 -0.02 1 97.75 201 TRP B O 1
ATOM 3376 N N . VAL B 1 202 ? -9.773 6.848 1.142 1 98.69 202 VAL B N 1
ATOM 3377 C CA . VAL B 1 202 ? -9.07 8.125 1.174 1 98.69 202 VAL B CA 1
ATOM 3378 C C . VAL B 1 202 ? -7.609 7.926 0.785 1 98.69 202 VAL B C 1
ATOM 3380 O O . VAL B 1 202 ? -7.145 6.793 0.664 1 98.69 202 VAL B O 1
ATOM 3383 N N . ARG B 1 203 ? -6.957 9.039 0.532 1 97.94 203 ARG B N 1
ATOM 3384 C CA . ARG B 1 203 ? -5.5 9.094 0.497 1 97.94 203 ARG B CA 1
ATOM 3385 C C . ARG B 1 203 ? -4.961 9.992 1.603 1 97.94 203 ARG B C 1
ATOM 3387 O O . ARG B 1 203 ? -5.633 10.938 2.025 1 97.94 203 ARG B O 1
ATOM 3394 N N . ILE B 1 204 ? -3.77 9.711 2.012 1 98.81 204 ILE B N 1
ATOM 3395 C CA . ILE B 1 204 ? -3.084 10.523 3.002 1 98.81 204 ILE B CA 1
ATOM 3396 C C . ILE B 1 204 ? -1.818 11.125 2.393 1 98.81 204 ILE B C 1
ATOM 3398 O O . ILE B 1 204 ? -1.269 10.578 1.431 1 98.81 204 ILE B O 1
ATOM 3402 N N . GLY B 1 205 ? -1.388 12.242 2.945 1 98.81 205 GLY B N 1
ATOM 3403 C CA . GLY B 1 205 ? -0.189 12.875 2.414 1 98.81 205 GLY B CA 1
ATOM 3404 C C . GLY B 1 205 ? 0.2 14.141 3.158 1 98.81 205 GLY B C 1
ATOM 3405 O O . GLY B 1 205 ? -0.28 14.383 4.266 1 98.81 205 GLY B O 1
ATOM 3406 N N . PHE B 1 206 ? 1.157 14.836 2.572 1 98.94 206 PHE B N 1
ATOM 3407 C CA . PHE B 1 206 ? 1.683 16.094 3.09 1 98.94 206 PHE B CA 1
ATOM 3408 C C . PHE B 1 206 ? 1.491 17.219 2.078 1 98.94 206 PHE B C 1
ATOM 3410 O O . PHE B 1 206 ? 1.474 16.969 0.87 1 98.94 206 PHE B O 1
ATOM 3417 N N . SER B 1 207 ? 1.369 18.391 2.623 1 98.88 207 SER B N 1
ATOM 3418 C CA . SER B 1 207 ? 1.327 19.609 1.812 1 98.88 207 SER B CA 1
ATOM 3419 C C . SER B 1 207 ? 2.078 20.75 2.484 1 98.88 207 SER B C 1
ATOM 3421 O O . SER B 1 207 ? 2.045 20.891 3.711 1 98.88 207 SER B O 1
ATOM 3423 N N . ALA B 1 208 ? 2.709 21.547 1.679 1 98.81 208 ALA B N 1
ATOM 3424 C CA . ALA B 1 208 ? 3.334 22.766 2.174 1 98.81 208 ALA B CA 1
ATOM 3425 C C . ALA B 1 208 ? 3.227 23.891 1.149 1 98.81 208 ALA B C 1
ATOM 3427 O O . ALA B 1 208 ? 3.109 23.641 -0.051 1 98.81 208 ALA B O 1
ATOM 3428 N N . THR B 1 209 ? 3.244 25.094 1.672 1 98.69 209 THR B N 1
ATOM 3429 C CA . THR B 1 209 ? 3.121 26.266 0.803 1 98.69 209 THR B CA 1
ATOM 3430 C C . THR B 1 209 ? 4.004 27.406 1.301 1 98.69 209 THR B C 1
ATOM 3432 O O . THR B 1 209 ? 4.402 27.422 2.467 1 98.69 209 THR B O 1
ATOM 3435 N N . THR B 1 210 ? 4.363 28.25 0.374 1 98.12 210 THR B N 1
ATOM 3436 C CA . THR B 1 210 ? 4.961 29.547 0.677 1 98.12 210 THR B CA 1
ATOM 3437 C C . THR B 1 210 ? 4.164 30.672 0.031 1 98.12 210 THR B C 1
ATOM 3439 O O . THR B 1 210 ? 3.324 30.438 -0.838 1 98.12 210 THR B O 1
ATOM 3442 N N . GLY B 1 211 ? 4.293 31.891 0.534 1 97 211 GLY B N 1
ATOM 3443 C CA . GLY B 1 211 ? 3.764 33.125 -0.022 1 97 211 GLY B CA 1
ATOM 3444 C C . GLY B 1 211 ? 4.82 34.188 -0.212 1 97 211 GLY B C 1
ATOM 3445 O O . GLY B 1 211 ? 5.867 33.938 -0.813 1 97 211 GLY B O 1
ATOM 3446 N N . ALA B 1 212 ? 4.477 35.438 0.253 1 95.75 212 ALA B N 1
ATOM 3447 C CA . ALA B 1 212 ? 5.477 36.5 0.233 1 95.75 212 ALA B CA 1
ATOM 3448 C C . ALA B 1 212 ? 6.676 36.156 1.11 1 95.75 212 ALA B C 1
ATOM 3450 O O . ALA B 1 212 ? 7.801 36.562 0.833 1 95.75 212 ALA B O 1
ATOM 3451 N N . GLU B 1 213 ? 6.418 35.438 2.205 1 96.38 213 GLU B N 1
ATOM 3452 C CA . GLU B 1 213 ? 7.461 34.812 3.012 1 96.38 213 GLU B CA 1
ATOM 3453 C C . GLU B 1 213 ? 7.602 33.344 2.682 1 96.38 213 GLU B C 1
ATOM 3455 O O . GLU B 1 213 ? 6.727 32.75 2.037 1 96.38 213 GLU B O 1
ATOM 3460 N N . TYR B 1 214 ? 8.797 32.812 3.146 1 96.56 214 TYR B N 1
ATOM 3461 C CA . TYR B 1 214 ? 9.062 31.484 2.635 1 96.56 214 TYR B CA 1
ATOM 3462 C C . TYR B 1 214 ? 9.992 30.719 3.566 1 96.56 214 TYR B C 1
ATOM 3464 O O . TYR B 1 214 ? 10.703 31.312 4.379 1 96.56 214 TYR B O 1
ATOM 3472 N N . ALA B 1 215 ? 9.977 29.422 3.449 1 98.06 215 ALA B N 1
ATOM 3473 C CA . ALA B 1 215 ? 10.859 28.453 4.098 1 98.06 215 ALA B CA 1
ATOM 3474 C C . ALA B 1 215 ? 10.945 27.156 3.297 1 98.06 215 ALA B C 1
ATOM 3476 O O . ALA B 1 215 ? 10.125 26.906 2.414 1 98.06 215 ALA B O 1
ATOM 3477 N N . THR B 1 216 ? 11.984 26.422 3.549 1 98 216 THR B N 1
ATOM 3478 C CA . THR B 1 216 ? 12.008 25.047 3.078 1 98 216 THR B CA 1
ATOM 3479 C C . THR B 1 216 ? 11.18 24.141 3.992 1 98 216 THR B C 1
ATOM 3481 O O . THR B 1 216 ? 11.219 24.281 5.215 1 98 216 THR B O 1
ATOM 3484 N N . HIS B 1 217 ? 10.445 23.219 3.441 1 98.69 217 HIS B N 1
ATOM 3485 C CA . HIS B 1 217 ? 9.688 22.203 4.172 1 98.69 217 HIS B CA 1
ATOM 3486 C C . HIS B 1 217 ? 10.086 20.812 3.73 1 98.69 217 HIS B C 1
ATOM 3488 O O . HIS B 1 217 ? 9.859 20.422 2.578 1 98.69 217 HIS B O 1
ATOM 3494 N N . GLU B 1 218 ? 10.562 20.016 4.688 1 98.81 218 GLU B N 1
ATOM 3495 C CA . GLU B 1 218 ? 11.086 18.688 4.348 1 98.81 218 GLU B CA 1
ATOM 3496 C C . GLU B 1 218 ? 10.602 17.641 5.336 1 98.81 218 GLU B C 1
ATOM 3498 O O . GLU B 1 218 ? 10.383 17.938 6.512 1 98.81 218 GLU B O 1
ATOM 3503 N N . VAL B 1 219 ? 10.414 16.422 4.883 1 98.81 219 VAL B N 1
ATOM 3504 C CA . VAL B 1 219 ? 10.102 15.25 5.699 1 98.81 219 VAL B CA 1
ATOM 3505 C C . VAL B 1 219 ? 11.25 14.25 5.617 1 98.81 219 VAL B C 1
ATOM 3507 O O . VAL B 1 219 ? 11.758 13.961 4.527 1 98.81 219 VAL B O 1
ATOM 3510 N N . LEU B 1 220 ? 11.578 13.664 6.73 1 98.56 220 LEU B N 1
ATOM 3511 C CA . LEU B 1 220 ? 12.773 12.828 6.766 1 98.56 220 LEU B CA 1
ATOM 3512 C C . LEU B 1 220 ? 12.406 11.352 6.898 1 98.56 220 LEU B C 1
ATOM 3514 O O . LEU B 1 220 ? 13.164 10.477 6.469 1 98.56 220 LEU B O 1
ATOM 3518 N N . SER B 1 221 ? 11.344 11.047 7.496 1 98.25 221 SER B N 1
ATOM 3519 C CA . SER B 1 221 ? 10.812 9.703 7.648 1 98.25 221 SER B CA 1
ATOM 3520 C C . SER B 1 221 ? 9.289 9.719 7.797 1 98.25 221 SER B C 1
ATOM 3522 O O . SER B 1 221 ? 8.711 10.742 8.156 1 98.25 221 SER B O 1
ATOM 3524 N N . TRP B 1 222 ? 8.641 8.531 7.504 1 98.5 222 TRP B N 1
ATOM 3525 C CA . TRP B 1 222 ? 7.188 8.469 7.559 1 98.5 222 TRP B CA 1
ATOM 3526 C C . TRP B 1 222 ? 6.707 7.039 7.797 1 98.5 222 TRP B C 1
ATOM 3528 O O . TRP B 1 222 ? 7.074 6.125 7.059 1 98.5 222 TRP B O 1
ATOM 3538 N N . THR B 1 223 ? 5.887 6.84 8.844 1 98.38 223 THR B N 1
ATOM 3539 C CA . THR B 1 223 ? 5.254 5.547 9.078 1 98.38 223 THR B CA 1
ATOM 3540 C C . THR B 1 223 ? 3.742 5.699 9.211 1 98.38 223 THR B C 1
ATOM 3542 O O . THR B 1 223 ? 3.254 6.75 9.625 1 98.38 223 THR B O 1
ATOM 3545 N N . PHE B 1 224 ? 2.996 4.633 8.898 1 98.56 224 PHE B N 1
ATOM 3546 C CA . PHE B 1 224 ? 1.539 4.633 8.953 1 98.56 224 PHE B CA 1
ATOM 3547 C C . PHE B 1 224 ? 1.011 3.23 9.234 1 98.56 224 PHE B C 1
ATOM 3549 O O . PHE B 1 224 ? 1.546 2.246 8.719 1 98.56 224 PHE B O 1
ATOM 3556 N N . LEU B 1 225 ? -0.044 3.145 10.062 1 98.38 225 LEU B N 1
ATOM 3557 C CA . LEU B 1 225 ? -0.773 1.913 10.344 1 98.38 225 LEU B CA 1
ATOM 3558 C C . LEU B 1 225 ? -2.262 2.191 10.516 1 98.38 225 LEU B C 1
ATOM 3560 O O . LEU B 1 225 ? -2.646 3.086 11.273 1 98.38 225 LEU B O 1
ATOM 3564 N N . SER B 1 226 ? -3.086 1.494 9.797 1 98.19 226 SER B N 1
ATOM 3565 C CA . SER B 1 226 ? -4.531 1.562 9.984 1 98.19 226 SER B CA 1
ATOM 3566 C C . SER B 1 226 ? -5.133 0.17 10.156 1 98.19 226 SER B C 1
ATOM 3568 O O . SER B 1 226 ? -4.652 -0.795 9.555 1 98.19 226 SER B O 1
ATOM 3570 N N . GLU B 1 227 ? -6.137 0.075 11 1 97.44 227 GLU B N 1
ATOM 3571 C CA . GLU B 1 227 ? -6.855 -1.166 11.273 1 97.44 227 GLU B CA 1
ATOM 3572 C C . GLU B 1 227 ? -8.367 -0.95 11.234 1 97.44 227 GLU B C 1
ATOM 3574 O O . GLU B 1 227 ? -8.914 -0.202 12.047 1 97.44 227 GLU B O 1
ATOM 3579 N N . LEU B 1 228 ? -9.008 -1.646 10.305 1 96.94 228 LEU B N 1
ATOM 3580 C CA . LEU B 1 228 ? -10.461 -1.589 10.164 1 96.94 228 LEU B CA 1
ATOM 3581 C C . LEU B 1 228 ? -11.094 -2.916 10.555 1 96.94 228 LEU B C 1
ATOM 3583 O O . LEU B 1 228 ? -10.883 -3.934 9.891 1 96.94 228 LEU B O 1
ATOM 3587 N N . THR B 1 229 ? -11.805 -2.83 11.594 1 92.12 229 THR B N 1
ATOM 3588 C CA . THR B 1 229 ? -12.438 -4.043 12.102 1 92.12 229 THR B CA 1
ATOM 3589 C C . THR B 1 229 ? -13.531 -4.523 11.164 1 92.12 229 THR B C 1
ATOM 3591 O O . THR B 1 229 ? -14.352 -3.725 10.703 1 92.12 229 THR B O 1
ATOM 3594 N N . GLY B 1 230 ? -13.508 -5.844 10.797 1 83.88 230 GLY B N 1
ATOM 3595 C CA . GLY B 1 230 ? -14.539 -6.43 9.961 1 83.88 230 GLY B CA 1
ATOM 3596 C C . GLY B 1 230 ? -15.859 -6.617 10.68 1 83.88 230 GLY B C 1
ATOM 3597 O O . GLY B 1 230 ? -16 -6.234 11.844 1 83.88 230 GLY B O 1
ATOM 3598 N N . PRO B 1 231 ? -16.906 -7.164 9.758 1 73.31 231 PRO B N 1
ATOM 3599 C CA . PRO B 1 231 ? -18.219 -7.398 10.375 1 73.31 231 PRO B CA 1
ATOM 3600 C C . PRO B 1 231 ? -18.156 -8.391 11.531 1 73.31 231 PRO B C 1
ATOM 3602 O O . PRO B 1 231 ? -17.328 -9.305 11.523 1 73.31 231 PRO B O 1
ATOM 3605 N N . SER B 1 232 ? -18.547 -7.965 12.812 1 60.22 232 SER B N 1
ATOM 3606 C CA . SER B 1 232 ? -18.703 -8.891 13.922 1 60.22 232 SER B CA 1
ATOM 3607 C C . SER B 1 232 ? -19.594 -10.07 13.531 1 60.22 232 SER B C 1
ATOM 3609 O O . SER B 1 232 ? -20.656 -9.883 12.953 1 60.22 232 SER B O 1
ATOM 3611 N N . ASN B 1 233 ? -19.047 -11.07 13.078 1 46.91 233 ASN B N 1
ATOM 3612 C CA . ASN B 1 233 ? -20.016 -12.156 12.961 1 46.91 233 ASN B CA 1
ATOM 3613 C C . ASN B 1 233 ? -20.984 -12.164 14.133 1 46.91 233 ASN B C 1
ATOM 3615 O O . ASN B 1 233 ? -20.609 -11.852 15.266 1 46.91 233 ASN B O 1
#

Secondary structure (DSSP, 8-state):
--EEEEEEESS--TT-TTEEEEET-EEETTEEEEE-SSSS-EEEEEESS-EE-B-TTT--B-EEEEEEEEEEE-SSTTS--SEEEEEEEETT------GGGTTT-S-SS--GGG--EEEEEE-S--TTTS-TT---EEEEEESSSS-SEEEE----TTSEEEEEEEEETTTTEEEEEEE-TTS--EEEEEE--HHHHS-SEEEEEEEEE-SSS--EEEEEEEEEEEEE-----/--EEEEEEESS--TT-TTEEEEET-EEETTEEEEE-SSSS-EEEEEESS-EE-B-TTT--B-EEEEEEEEEEE-SSTTS--SEEEEEEEETT------GGGTTT-S-SS--GGG--EEEEEE-S--TTTS-TT---EEEEEESSSS-SEEEE----TTSEEEEEEEEETTTTEEEEEEE-TTS--EEEEEE--HHHHS-SEEEEEEEEE-SSS--EEEEEEEEEEEEE-----

Sequence (466 aa):
TDEITSFSIPKFRPDQPNLIFQGGGYTTKEKLTLTKAVKNTVGRALYSLPIHIWDSETGNVADFTTTFIFVIDAPNGYNVADGFTFFIAPVDTKPQTGGGYLGVFNGKDYDKTAQTVAVEFDTFYNAAWDPSNGKRHIGIDVNTIKSISTKSWNLQNGEEAHVAISFNATTNVLSVTLLYPNLTGYTLSEVVPLKDVVPEWVRIGFSATTGAEYATHEVLSWTFLSELTGPSNTDEITSFSIPKFRPDQPNLIFQGGGYTTKEKLTLTKAVKNTVGRALYSLPIHIWDSETGNVADFTTTFIFVIDAPNGYNVADGFTFFIAPVDTKPQTGGGYLGVFNGKDYDKTAQTVAVEFDTFYNAAWDPSNGKRHIGIDVNTIKSISTKSWNLQNGEEAHVAISFNATTNVLSVTLLYPNLTGYTLSEVVPLKDVVPEWVRIGFSATTGAEYATHEVLSWTFLSELTGPSN

Solvent-accessible surface area (backbone atoms only — not comparable to full-atom values): 23005 Å² total; per-residue (Å²): 97,56,33,37,44,38,40,33,38,64,54,38,40,58,69,48,79,54,48,42,66,42,84,55,25,49,38,37,83,44,27,36,37,23,37,59,68,45,64,66,38,44,7,22,43,27,49,61,53,58,40,72,49,30,39,88,88,77,67,42,49,28,29,35,42,36,39,36,32,35,33,49,39,37,97,44,85,85,50,32,19,20,29,40,32,45,37,41,28,41,69,79,66,70,84,43,34,49,24,90,34,32,24,76,26,80,50,71,56,81,35,83,85,60,20,29,41,33,43,34,44,35,50,49,76,46,81,91,58,45,69,88,84,59,61,33,30,37,29,40,19,68,26,20,61,40,47,82,45,75,34,79,49,84,83,58,76,63,40,66,35,42,34,42,38,38,36,40,48,92,77,28,32,39,37,40,37,41,34,40,87,96,52,83,66,48,72,48,71,46,77,48,66,54,80,80,47,35,61,45,50,22,24,43,36,39,28,18,12,10,26,99,36,21,20,24,35,36,37,39,31,44,37,41,39,39,42,27,66,40,74,79,125,96,55,31,37,45,38,39,34,39,63,53,39,39,59,70,48,78,53,48,41,67,42,85,55,26,48,39,37,83,43,28,34,37,22,37,60,69,45,64,64,38,43,8,21,42,28,49,63,53,59,39,72,49,30,39,88,88,76,66,42,49,28,30,35,42,36,37,38,33,34,34,47,38,37,97,44,85,84,50,32,20,21,28,40,31,45,38,41,29,42,70,82,68,70,83,42,34,47,24,92,35,32,24,74,25,82,50,70,59,80,35,81,86,59,21,27,40,34,43,34,43,35,50,49,77,45,82,91,58,46,70,86,83,59,63,33,27,37,29,40,20,67,26,20,62,39,48,80,46,76,35,79,49,82,82,59,75,63,41,65,36,42,36,42,40,37,36,41,48,91,76,27,34,39,37,39,38,41,34,39,86,97,52,83,66,49,70,48,72,46,77,48,65,54,80,79,47,35,61,45,50,22,24,43,36,40,27,16,13,11,24,96,36,22,20,24,36,36,38,39,30,45,36,40,41,37,44,27,66,42,75,78,124